Protein 9NO6 (pdb70)

Solvent-accessible surface area: 23014 Å² total; per-residue (Å²): 101,71,64,99,91,4,42,85,13,84,14,106,11,114,36,141,150,44,59,62,93,9,74,151,15,38,130,79,0,45,168,59,0,75,44,64,159,82,50,62,36,15,0,72,26,0,12,20,0,23,18,2,1,2,27,43,58,0,58,98,33,0,51,74,17,0,155,107,16,160,179,66,78,5,49,0,15,0,5,30,0,5,0,11,21,40,19,36,24,130,16,61,26,93,42,0,74,111,28,33,160,165,19,76,82,92,3,64,139,56,40,62,0,0,8,6,0,8,10,0,6,14,17,6,50,108,66,29,76,28,2,44,72,0,52,98,39,0,32,120,8,0,123,73,45,55,154,171,120,195,107,115,125,58,42,59,13,52,13,0,61,11,2,47,116,10,5,19,15,16,26,2,39,7,23,10,0,24,45,3,0,90,7,8,82,72,51,194,110,56,51,145,39,1,12,48,0,1,30,0,2,4,0,20,2,2,8,58,3,3,70,1,0,30,53,0,1,98,31,22,57,147,11,120,42,51,135,124,122,15,11,56,5,0,15,10,0,3,6,1,2,19,20,27,133,26,23,98,13,0,48,26,0,0,21,0,16,4,0,16,54,33,0,43,59,9,8,88,96,148,21,70,52,122,36,0,83,75,0,10,112,1,0,80,107,25,52,66,142,0,22,118,82,2,34,138,84,0,83,96,11,0,82,34,0,29,72,3,0,44,88,7,6,141,42,13,71,78,106,54,109,30,106,1,48,101,64,6,70,138,18,1,14,46,2,0,99,72,6,12,84,34,11,86,42,167,172,93,46,95,140,3,53,21,132,55,11,33,154,10,2,20,25,2,20,0,0,18,4,5,0,25,19,0,7,5,32,35,18,65,0,98,87,158,44,2,102,125,48,31,179,156,14,79,4,6,65,18,0,0,27,0,9,26,1,12,29,1,18,24,18,4,86,112,118,131,54,42,0,0,24,0,45,65,72,72,58,80,40,63,72,104,95,0,51,97,45,0,84,106,42,3,49,60,13,2,34,64,0,16,90,49,61,27,61,144,56,128,16,32,69,45,0,0,38,0,0,8,26,0,0,36,0,0,25,43,30,61,150,164,50,116,52,11,42,4,0,31,81,41,8,108,105

Secondary structure (DSSP, 8-state):
--HHHHHT---S--SHHHHHHHHHHHHHHHHHHHH---HHHHHHHHHHHHHTTGGGGSHHHHHHHHTT-----HHHHHHHHHHHHHTT----GGGGGGGB--B-GGGGT-HHHHHHHHHHHTT--TT-HHHHHHHHHHHHHHHHHHHH---SS-HHHHHHHHHHHS-GGGS-HHHHHHHHHHHHTT-SS--HHHHHHHHHHHHHHHHHHHHHHHHHHHHHHHTTTT----HHHHHHHHHH--SGGGHHHHHHHHHHHHHHHHHHHIIIII--HHHHHHHHHHHHHT-TTSTTTS-HHHHHHHHHHHHHHHHHHHHHHHHHS---HHHHHHHHHHHHHHHHHHHHHHHHT----HHHHHHHHHHHTSHHHHHHHHHHHHS-TTSHHHHHHT---HHHHHHHHHHHHHHHHHHHHHH---HHHHHHHHS---HHHHHHHHHHHHHHHHHHHTTS-SSSSSS-HHHHHHHHHHHHHHHHH---HHHIIIIISPP--

Structure (mmCIF, N/CA/C/O backbone):
data_9NO6
#
_entry.id   9NO6
#
_cell.length_a   47.030
_cell.length_b   118.413
_cell.length_c   204.948
_cell.angle_alpha   90.00
_cell.angle_beta   90.00
_cell.angle_gamma   90.00
#
_symmetry.space_group_name_H-M   'C 2 2 21'
#
loop_
_entity.id
_entity.type
_entity.pdbx_description
1 polymer 'Terpinolene synthase'
2 water water
#
loop_
_atom_site.group_PDB
_atom_site.id
_atom_site.type_symbol
_atom_site.label_atom_id
_atom_site.label_alt_id
_atom_site.label_comp_id
_atom_site.label_asym_id
_atom_site.label_entity_id
_atom_site.label_seq_id
_atom_site.pdbx_PDB_ins_code
_atom_site.Cartn_x
_atom_site.Cartn_y
_atom_site.Cartn_z
_atom_site.occupancy
_atom_site.B_iso_or_equiv
_atom_site.auth_seq_id
_atom_site.auth_comp_id
_atom_site.auth_asym_id
_atom_site.auth_atom_id
_atom_site.pdbx_PDB_model_num
ATOM 1 N N . TRP A 1 87 ? 7.919 78.808 63.926 1.00 41.50 10 TRP A N 1
ATOM 2 C CA . TRP A 1 87 ? 9.070 77.924 63.774 1.00 51.02 10 TRP A CA 1
ATOM 3 C C . TRP A 1 87 ? 9.020 77.151 62.461 1.00 51.93 10 TRP A C 1
ATOM 4 O O . TRP A 1 87 ? 9.483 76.013 62.384 1.00 31.59 10 TRP A O 1
ATOM 15 N N . SER A 1 88 ? 8.463 77.777 61.428 1.00 63.97 11 SER A N 1
ATOM 16 C CA . SER A 1 88 ? 8.369 77.135 60.128 1.00 48.32 11 SER A CA 1
ATOM 17 C C . SER A 1 88 ? 9.749 77.033 59.479 1.00 44.44 11 SER A C 1
ATOM 18 O O . SER A 1 88 ? 10.749 77.554 59.982 1.00 38.33 11 SER A O 1
ATOM 21 N N . PHE A 1 89 ? 9.791 76.341 58.338 1.00 49.22 12 PHE A N 1
ATOM 22 C CA . PHE A 1 89 ? 11.045 76.195 57.606 1.00 36.79 12 PHE A CA 1
ATOM 23 C C . PHE A 1 89 ? 11.549 77.541 57.099 1.00 47.47 12 PHE A C 1
ATOM 24 O O . PHE A 1 89 ? 12.741 77.853 57.218 1.00 44.69 12 PHE A O 1
ATOM 32 N N . ASP A 1 90 ? 10.653 78.355 56.535 1.00 45.40 13 ASP A N 1
ATOM 33 C CA . ASP A 1 90 ? 11.055 79.675 56.062 1.00 45.45 13 ASP A CA 1
ATOM 34 C C . ASP A 1 90 ? 11.434 80.594 57.217 1.00 51.08 13 ASP A C 1
ATOM 35 O O . ASP A 1 90 ? 12.259 81.497 57.039 1.00 50.11 13 ASP A O 1
ATOM 40 N N . PHE A 1 91 ? 10.844 80.386 58.396 1.00 51.05 14 PHE A N 1
ATOM 41 C CA . PHE A 1 91 ? 11.266 81.131 59.578 1.00 47.22 14 PHE A CA 1
ATOM 42 C C . PHE A 1 91 ? 12.732 80.862 59.888 1.00 51.53 14 PHE A C 1
ATOM 43 O O . PHE A 1 91 ? 13.522 81.793 60.084 1.00 47.87 14 PHE A O 1
ATOM 51 N N . ILE A 1 92 ? 13.112 79.584 59.937 1.00 49.29 15 ILE A N 1
ATOM 52 C CA . ILE A 1 92 ? 14.487 79.222 60.263 1.00 42.87 15 ILE A CA 1
ATOM 53 C C . ILE A 1 92 ? 15.437 79.686 59.168 1.00 41.93 15 ILE A C 1
ATOM 54 O O . ILE A 1 92 ? 16.515 80.222 59.451 1.00 39.21 15 ILE A O 1
ATOM 59 N N . GLN A 1 93 ? 15.058 79.493 57.902 1.00 39.16 16 GLN A N 1
ATOM 60 C CA . GLN A 1 93 ? 15.906 79.949 56.807 1.00 41.42 16 GLN A CA 1
ATOM 61 C C . GLN A 1 93 ? 16.046 81.465 56.782 1.00 51.11 16 GLN A C 1
ATOM 62 O O . GLN A 1 93 ? 17.031 81.977 56.239 1.00 50.34 16 GLN A O 1
ATOM 68 N N . SER A 1 94 ? 15.090 82.190 57.358 1.00 55.64 17 SER A N 1
ATOM 69 C CA . SER A 1 94 ? 15.166 83.642 57.437 1.00 51.55 17 SER A CA 1
ATOM 70 C C . SER A 1 94 ? 15.986 84.127 58.624 1.00 50.78 17 SER A C 1
ATOM 71 O O . SER A 1 94 ? 16.112 85.342 58.812 1.00 57.52 17 SER A O 1
ATOM 74 N N . LEU A 1 95 ? 16.533 83.218 59.429 1.00 49.08 18 LEU A N 1
ATOM 75 C CA . LEU A 1 95 ? 17.370 83.620 60.551 1.00 38.93 18 LEU A CA 1
ATOM 76 C C . LEU A 1 95 ? 18.646 84.275 60.043 1.00 43.88 18 LEU A C 1
ATOM 77 O O . LEU A 1 95 ? 19.367 83.703 59.220 1.00 46.96 18 LEU A O 1
ATOM 82 N N . SER A 1 96 ? 18.920 85.481 60.531 1.00 51.81 19 SER A N 1
ATOM 83 C CA . SER A 1 96 ? 20.113 86.209 60.136 1.00 41.69 19 SER A CA 1
ATOM 84 C C . SER A 1 96 ? 20.528 87.123 61.276 1.00 46.98 19 SER A C 1
ATOM 85 O O . SER A 1 96 ? 19.743 87.418 62.181 1.00 47.09 19 SER A O 1
ATOM 88 N N . THR A 1 97 ? 21.781 87.565 61.223 1.00 40.67 20 THR A N 1
ATOM 89 C CA . THR A 1 97 ? 22.315 88.474 62.226 1.00 40.34 20 THR A CA 1
ATOM 90 C C . THR A 1 97 ? 23.556 89.143 61.656 1.00 40.18 20 THR A C 1
ATOM 91 O O . THR A 1 97 ? 24.228 88.593 60.779 1.00 46.87 20 THR A O 1
ATOM 95 N N . GLN A 1 98 ? 23.844 90.343 62.159 1.00 39.05 21 GLN A N 1
ATOM 96 C CA . GLN A 1 98 ? 24.965 91.123 61.653 1.00 38.62 21 GLN A CA 1
ATOM 97 C C . GLN A 1 98 ? 26.313 90.607 62.133 1.00 42.75 21 GLN A C 1
ATOM 98 O O . GLN A 1 98 ? 27.326 90.848 61.467 1.00 44.96 21 GLN A O 1
ATOM 104 N N . TYR A 1 99 ? 26.350 89.898 63.260 1.00 39.63 22 TYR A N 1
ATOM 105 C CA . TYR A 1 99 ? 27.609 89.531 63.907 1.00 39.80 22 TYR A CA 1
ATOM 106 C C . TYR A 1 99 ? 28.271 88.387 63.137 1.00 46.42 22 TYR A C 1
ATOM 107 O O . TYR A 1 99 ? 28.397 87.250 63.598 1.00 44.13 22 TYR A O 1
ATOM 116 N N . LYS A 1 100 ? 28.703 88.732 61.927 1.00 44.52 23 LYS A N 1
ATOM 117 C CA . LYS A 1 100 ? 29.430 87.846 61.034 1.00 43.20 23 LYS A CA 1
ATOM 118 C C . LYS A 1 100 ? 30.256 88.717 60.099 1.00 40.39 23 LYS A C 1
ATOM 119 O O . LYS A 1 100 ? 29.858 89.837 59.766 1.00 52.09 23 LYS A O 1
ATOM 125 N N . GLY A 1 101 ? 31.411 88.211 59.695 1.00 36.07 24 GLY A N 1
ATOM 126 C CA . GLY A 1 101 ? 32.256 88.905 58.745 1.00 45.37 24 GLY A CA 1
ATOM 127 C C . GLY A 1 101 ? 33.640 89.171 59.300 1.00 42.03 24 GLY A C 1
ATOM 128 O O . GLY A 1 101 ? 33.998 88.746 60.403 1.00 38.84 24 GLY A O 1
ATOM 129 N N . GLU A 1 102 ? 34.428 89.904 58.511 1.00 49.12 25 GLU A N 1
ATOM 130 C CA . GLU A 1 102 ? 35.831 90.142 58.828 1.00 46.12 25 GLU A CA 1
ATOM 131 C C . GLU A 1 102 ? 36.049 91.342 59.738 1.00 41.12 25 GLU A C 1
ATOM 132 O O . GLU A 1 102 ? 36.985 91.328 60.544 1.00 42.99 25 GLU A O 1
ATOM 138 N N . LEU A 1 103 ? 35.226 92.387 59.624 1.00 29.14 26 LEU A N 1
ATOM 139 C CA . LEU A 1 103 ? 35.317 93.493 60.574 1.00 35.28 26 LEU A CA 1
ATOM 140 C C . LEU A 1 103 ? 35.023 93.007 61.988 1.00 43.58 26 LEU A C 1
ATOM 141 O O . LEU A 1 103 ? 35.773 93.295 62.932 1.00 48.87 26 LEU A O 1
ATOM 146 N N . TYR A 1 104 ? 33.936 92.249 62.147 1.00 39.01 27 TYR A N 1
ATOM 147 C CA . TYR A 1 104 ? 33.598 91.695 63.451 1.00 34.35 27 TYR A CA 1
ATOM 148 C C . TYR A 1 104 ? 34.634 90.686 63.923 1.00 32.59 27 TYR A C 1
ATOM 149 O O . TYR A 1 104 ? 34.911 90.610 65.121 1.00 39.51 27 TYR A O 1
ATOM 158 N N . THR A 1 105 ? 35.228 89.915 63.008 1.00 31.86 28 THR A N 1
ATOM 159 C CA . THR A 1 105 ? 36.260 88.964 63.413 1.00 36.18 28 THR A CA 1
ATOM 160 C C . THR A 1 105 ? 37.515 89.685 63.895 1.00 37.92 28 THR A C 1
ATOM 161 O O . THR A 1 105 ? 38.141 89.272 64.880 1.00 35.14 28 THR A O 1
ATOM 165 N N . SER A 1 106 ? 37.896 90.768 63.212 1.00 42.60 29 SER A N 1
ATOM 166 C CA . SER A 1 106 ? 39.035 91.564 63.656 1.00 40.96 29 SER A CA 1
ATOM 167 C C . SER A 1 106 ? 38.766 92.186 65.019 1.00 41.65 29 SER A C 1
ATOM 168 O O . SER A 1 106 ? 39.639 92.183 65.896 1.00 44.09 29 SER A O 1
ATOM 171 N N . ARG A 1 107 ? 37.559 92.725 65.215 1.00 36.82 30 ARG A N 1
ATOM 172 C CA . ARG A 1 107 ? 37.199 93.264 66.523 1.00 40.17 30 ARG A CA 1
ATOM 173 C C . ARG A 1 107 ? 37.211 92.175 67.590 1.00 38.58 30 ARG A C 1
ATOM 174 O O . ARG A 1 107 ? 37.621 92.416 68.732 1.00 47.56 30 ARG A O 1
ATOM 182 N N . LEU A 1 108 ? 36.765 90.969 67.233 1.00 36.76 31 LEU A N 1
ATOM 183 C CA . LEU A 1 108 ? 36.743 89.867 68.185 1.00 35.72 31 LEU A CA 1
ATOM 184 C C . LEU A 1 108 ? 38.152 89.467 68.593 1.00 37.04 31 LEU A C 1
ATOM 185 O O . LEU A 1 108 ? 38.404 89.194 69.768 1.00 34.39 31 LEU A O 1
ATOM 190 N N . ASN A 1 109 ? 39.083 89.435 67.639 1.00 36.95 32 ASN A N 1
ATOM 191 C CA . ASN A 1 109 ? 40.465 89.104 67.978 1.00 36.44 32 ASN A CA 1
ATOM 192 C C . ASN A 1 109 ? 41.113 90.214 68.802 1.00 31.58 32 ASN A C 1
ATOM 193 O O . ASN A 1 109 ? 41.880 89.936 69.735 1.00 34.98 32 ASN A O 1
ATOM 198 N N . LYS A 1 110 ? 40.815 91.475 68.472 1.00 31.90 33 LYS A N 1
ATOM 199 C CA . LYS A 1 110 ? 41.273 92.592 69.295 1.00 39.31 33 LYS A CA 1
ATOM 200 C C . LYS A 1 110 ? 40.821 92.426 70.740 1.00 45.76 33 LYS A C 1
ATOM 201 O O . LYS A 1 110 ? 41.636 92.473 71.672 1.00 50.35 33 LYS A O 1
ATOM 207 N N . LEU A 1 111 ? 39.514 92.240 70.942 1.00 37.02 34 LEU A N 1
ATOM 208 C CA . LEU A 1 111 ? 38.982 92.053 72.286 1.00 31.26 34 LEU A CA 1
ATOM 209 C C . LEU A 1 111 ? 39.541 90.800 72.943 1.00 36.79 34 LEU A C 1
ATOM 210 O O . LEU A 1 111 ? 39.762 90.786 74.157 1.00 24.30 34 LEU A O 1
ATOM 215 N N . GLU A 1 112 ? 39.783 89.746 72.163 1.00 46.10 35 GLU A N 1
ATOM 216 C CA . GLU A 1 112 ? 40.326 88.513 72.719 1.00 41.13 35 GLU A CA 1
ATOM 217 C C . GLU A 1 112 ? 41.708 88.748 73.306 1.00 31.96 35 GLU A C 1
ATOM 218 O O . GLU A 1 112 ? 41.993 88.331 74.432 1.00 32.98 35 GLU A O 1
ATOM 224 N N . LYS A 1 113 ? 42.574 89.440 72.565 1.00 46.04 36 LYS A N 1
ATOM 225 C CA . LYS A 1 113 ? 43.913 89.712 73.083 1.00 42.13 36 LYS A CA 1
ATOM 226 C C . LYS A 1 113 ? 43.872 90.707 74.240 1.00 38.78 36 LYS A C 1
ATOM 227 O O . LYS A 1 113 ? 44.633 90.572 75.209 1.00 41.14 36 LYS A O 1
ATOM 233 N N . ASP A 1 114 ? 42.977 91.699 74.171 1.00 35.42 37 ASP A N 1
ATOM 234 C CA . ASP A 1 114 ? 42.836 92.642 75.278 1.00 34.12 37 ASP A CA 1
ATOM 235 C C . ASP A 1 114 ? 42.431 91.927 76.562 1.00 37.23 37 ASP A C 1
ATOM 236 O O . ASP A 1 114 ? 43.039 92.129 77.619 1.00 30.34 37 ASP A O 1
ATOM 241 N N . VAL A 1 115 ? 41.408 91.071 76.485 1.00 43.38 38 VAL A N 1
ATOM 242 C CA . VAL A 1 115 ? 40.952 90.337 77.660 1.00 28.34 38 VAL A CA 1
ATOM 243 C C . VAL A 1 115 ? 41.991 89.314 78.100 1.00 32.28 38 VAL A C 1
ATOM 244 O O . VAL A 1 115 ? 42.136 89.046 79.298 1.00 37.83 38 VAL A O 1
ATOM 248 N N . LYS A 1 116 ? 42.743 88.741 77.157 1.00 34.76 39 LYS A N 1
ATOM 249 C CA . LYS A 1 116 ? 43.807 87.812 77.517 1.00 31.64 39 LYS A CA 1
ATOM 250 C C . LYS A 1 116 ? 44.863 88.500 78.368 1.00 34.37 39 LYS A C 1
ATOM 251 O O . LYS A 1 116 ? 45.300 87.964 79.393 1.00 41.89 39 LYS A O 1
ATOM 257 N N . ARG A 1 117 ? 45.286 89.697 77.957 1.00 41.02 40 ARG A N 1
ATOM 258 C CA . ARG A 1 117 ? 46.287 90.408 78.743 1.00 45.45 40 ARG A CA 1
ATOM 259 C C . ARG A 1 117 ? 45.698 90.965 80.034 1.00 37.31 40 ARG A C 1
ATOM 260 O O . ARG A 1 117 ? 46.414 91.084 81.034 1.00 37.95 40 ARG A O 1
ATOM 268 N N . ILE A 1 118 ? 44.401 91.284 80.045 1.00 34.35 41 ILE A N 1
ATOM 269 C CA . ILE A 1 118 ? 43.742 91.646 81.298 1.00 31.87 41 ILE A CA 1
ATOM 270 C C . ILE A 1 118 ? 43.796 90.482 82.280 1.00 33.43 41 ILE A C 1
ATOM 271 O O . ILE A 1 118 ? 44.068 90.665 83.473 1.00 44.34 41 ILE A O 1
ATOM 276 N N . LEU A 1 119 ? 43.548 89.266 81.791 1.00 24.23 42 LEU A N 1
ATOM 277 C CA . LEU A 1 119 ? 43.559 88.090 82.656 1.00 28.94 42 LEU A CA 1
ATOM 278 C C . LEU A 1 119 ? 44.964 87.784 83.155 1.00 40.10 42 LEU A C 1
ATOM 279 O O . LEU A 1 119 ? 45.187 87.635 84.363 1.00 49.21 42 LEU A O 1
ATOM 284 N N . VAL A 1 120 ? 45.928 87.684 82.237 1.00 35.79 43 VAL A N 1
ATOM 285 C CA . VAL A 1 120 ? 47.292 87.355 82.631 1.00 35.74 43 VAL A CA 1
ATOM 286 C C . VAL A 1 120 ? 47.926 88.465 83.468 1.00 40.36 43 VAL A C 1
ATOM 287 O O . VAL A 1 120 ? 48.858 88.197 84.236 1.00 50.05 43 VAL A O 1
ATOM 291 N N . GLY A 1 121 ? 47.422 89.700 83.377 1.00 44.47 44 GLY A N 1
ATOM 292 C CA . GLY A 1 121 ? 48.098 90.817 84.017 1.00 47.44 44 GLY A CA 1
ATOM 293 C C . GLY A 1 121 ? 47.745 91.031 85.471 1.00 46.54 44 GLY A C 1
ATOM 294 O O . GLY A 1 121 ? 48.540 91.607 86.221 1.00 53.24 44 GLY A O 1
ATOM 295 N N . GLU A 1 122 ? 46.569 90.576 85.895 1.00 42.29 45 GLU A N 1
ATOM 296 C CA . GLU A 1 122 ? 46.132 90.762 87.275 1.00 53.38 45 GLU A CA 1
ATOM 297 C C . GLU A 1 122 ? 47.037 90.008 88.242 1.00 57.53 45 GLU A C 1
ATOM 298 O O . GLU A 1 122 ? 47.094 88.777 88.241 1.00 55.96 45 GLU A O 1
ATOM 304 N N . GLU A 1 123 ? 47.738 90.764 89.075 1.00 55.09 46 GLU A N 1
ATOM 305 C CA . GLU A 1 123 ? 48.682 90.213 90.047 1.00 49.80 46 GLU A CA 1
ATOM 306 C C . GLU A 1 123 ? 47.971 89.628 91.261 1.00 55.35 46 GLU A C 1
ATOM 307 O O . GLU A 1 123 ? 48.508 88.726 91.914 1.00 61.86 46 GLU A O 1
ATOM 313 N N . ASN A 1 124 ? 46.802 90.160 91.616 1.00 48.79 47 ASN A N 1
ATOM 314 C CA . ASN A 1 124 ? 46.130 89.701 92.816 1.00 48.17 47 ASN A CA 1
ATOM 315 C C . ASN A 1 124 ? 45.594 88.299 92.588 1.00 50.16 47 ASN A C 1
ATOM 316 O O . ASN A 1 124 ? 44.744 88.085 91.718 1.00 48.30 47 ASN A O 1
ATOM 321 N N . CYS A 1 125 ? 46.091 87.349 93.380 1.00 48.73 48 CYS A N 1
ATOM 322 C CA . CYS A 1 125 ? 45.718 85.948 93.217 1.00 55.59 48 CYS A CA 1
ATOM 323 C C . CYS A 1 125 ? 44.211 85.749 93.356 1.00 51.13 48 CYS A C 1
ATOM 324 O O . CYS A 1 125 ? 43.573 85.110 92.509 1.00 48.73 48 CYS A O 1
ATOM 327 N N . LEU A 1 126 ? 43.622 86.302 94.418 1.00 40.68 49 LEU A N 1
ATOM 328 C CA . LEU A 1 126 ? 42.188 86.142 94.640 1.00 47.60 49 LEU A CA 1
ATOM 329 C C . LEU A 1 126 ? 41.376 86.878 93.581 1.00 51.57 49 LEU A C 1
ATOM 330 O O . LEU A 1 126 ? 40.391 86.339 93.056 1.00 47.99 49 LEU A O 1
ATOM 335 N N . ALA A 1 127 ? 41.766 88.114 93.258 1.00 46.84 50 ALA A N 1
ATOM 336 C CA . ALA A 1 127 ? 41.096 88.830 92.181 1.00 38.36 50 ALA A CA 1
ATOM 337 C C . ALA A 1 127 ? 41.291 88.126 90.847 1.00 35.72 50 ALA A C 1
ATOM 338 O O . ALA A 1 127 ? 40.407 88.173 89.988 1.00 42.18 50 ALA A O 1
ATOM 340 N N . GLN A 1 128 ? 42.422 87.439 90.665 1.00 41.59 51 GLN A N 1
ATOM 341 C CA . GLN A 1 128 ? 42.633 86.682 89.435 1.00 46.27 51 GLN A CA 1
ATOM 342 C C . GLN A 1 128 ? 41.711 85.470 89.367 1.00 44.89 51 GLN A C 1
ATOM 343 O O . GLN A 1 128 ? 41.187 85.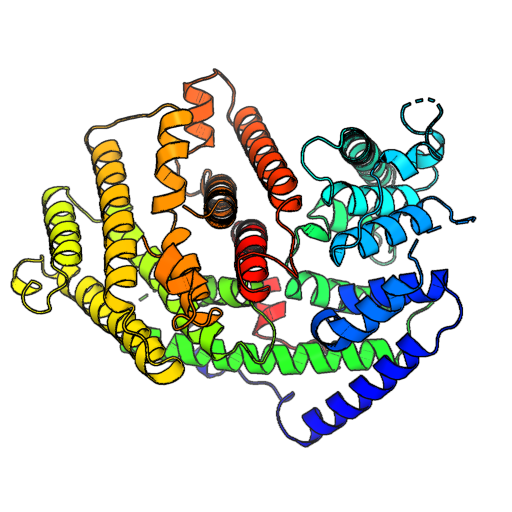142 88.297 1.00 33.48 51 GLN A O 1
ATOM 349 N N . LEU A 1 129 ? 41.501 84.789 90.497 1.00 44.41 52 LEU A N 1
ATOM 350 C CA . LEU A 1 129 ? 40.545 83.685 90.520 1.00 39.24 52 LEU A CA 1
ATOM 351 C C . LEU A 1 129 ? 39.130 84.178 90.245 1.00 41.09 52 LEU A C 1
ATOM 352 O O . LEU A 1 129 ? 38.366 83.535 89.512 1.00 44.62 52 LEU A O 1
ATOM 357 N N . GLU A 1 130 ? 38.761 85.321 90.830 1.00 44.34 53 GLU A N 1
ATOM 358 C CA . GLU A 1 130 ? 37.446 85.893 90.560 1.00 41.86 53 GLU A CA 1
ATOM 359 C C . GLU A 1 130 ? 37.310 86.293 89.095 1.00 34.78 53 GLU A C 1
ATOM 360 O O . GLU A 1 130 ? 36.240 86.140 88.496 1.00 36.11 53 GLU A O 1
ATOM 366 N N . LEU A 1 131 ? 38.391 86.802 88.503 1.00 27.43 54 LEU A N 1
ATOM 367 C CA . LEU A 1 131 ? 38.386 87.128 87.082 1.00 33.13 54 LEU A CA 1
ATOM 368 C C . LEU A 1 131 ? 38.204 85.876 86.233 1.00 32.53 54 LEU A C 1
ATOM 369 O O . LEU A 1 131 ? 37.458 85.889 85.247 1.00 32.25 54 LEU A O 1
ATOM 374 N N . ILE A 1 132 ? 38.880 84.785 86.602 1.00 22.88 55 ILE A N 1
ATOM 375 C CA . ILE A 1 132 ? 38.707 83.516 85.898 1.00 27.17 55 ILE A CA 1
ATOM 376 C C . ILE A 1 132 ? 37.252 83.071 85.961 1.00 36.59 55 ILE A C 1
ATOM 377 O O . ILE A 1 132 ? 36.661 82.663 84.951 1.00 44.53 55 ILE A O 1
ATOM 382 N N . ASP A 1 133 ? 36.653 83.141 87.153 1.00 33.84 56 ASP A N 1
ATOM 383 C CA . ASP A 1 133 ? 35.264 82.718 87.305 1.00 33.72 56 ASP A CA 1
ATOM 384 C C . ASP A 1 133 ? 34.325 83.590 86.481 1.00 32.65 56 ASP A C 1
ATOM 385 O O . ASP A 1 133 ? 33.407 83.080 85.827 1.00 30.31 56 ASP A O 1
ATOM 390 N N . THR A 1 134 ? 34.541 84.908 86.497 1.00 26.64 57 THR A N 1
ATOM 391 C CA . THR A 1 134 ? 33.710 85.811 85.706 1.00 28.50 57 THR A CA 1
ATOM 392 C C . THR A 1 134 ? 33.821 85.496 84.218 1.00 34.48 57 THR A C 1
ATOM 393 O O . THR A 1 134 ? 32.808 85.396 83.512 1.00 29.01 57 THR A O 1
ATOM 397 N N . ILE A 1 135 ? 35.051 85.322 83.727 1.00 37.81 58 ILE A N 1
ATOM 398 C CA . ILE A 1 135 ? 35.259 85.022 82.312 1.00 37.14 58 ILE A CA 1
ATOM 399 C C . ILE A 1 135 ? 34.561 83.722 81.935 1.00 30.71 58 ILE A C 1
ATOM 400 O O . ILE A 1 135 ? 33.861 83.646 80.918 1.00 27.83 58 ILE A O 1
ATOM 405 N N . GLN A 1 136 ? 34.729 82.680 82.754 1.00 30.40 59 GLN A N 1
ATOM 406 C CA . GLN A 1 136 ? 34.143 81.391 82.402 1.00 34.58 59 GLN A CA 1
ATOM 407 C C . GLN A 1 136 ? 32.621 81.416 82.499 1.00 40.94 59 GLN A C 1
ATOM 408 O O . GLN A 1 136 ? 31.945 80.712 81.740 1.00 42.58 59 GLN A O 1
ATOM 414 N N . ARG A 1 137 ? 32.061 82.221 83.407 1.00 34.64 60 ARG A N 1
ATOM 415 C CA . ARG A 1 137 ? 30.612 82.358 83.472 1.00 32.29 60 ARG A CA 1
ATOM 416 C C . ARG A 1 137 ? 30.067 83.219 82.342 1.00 28.88 60 ARG A C 1
ATOM 417 O O . ARG A 1 137 ? 28.875 83.128 82.031 1.00 31.58 60 ARG A O 1
ATOM 425 N N . LEU A 1 138 ? 30.910 84.048 81.724 1.00 25.54 61 LEU A N 1
ATOM 426 C CA . LEU A 1 138 ? 30.517 84.708 80.485 1.00 23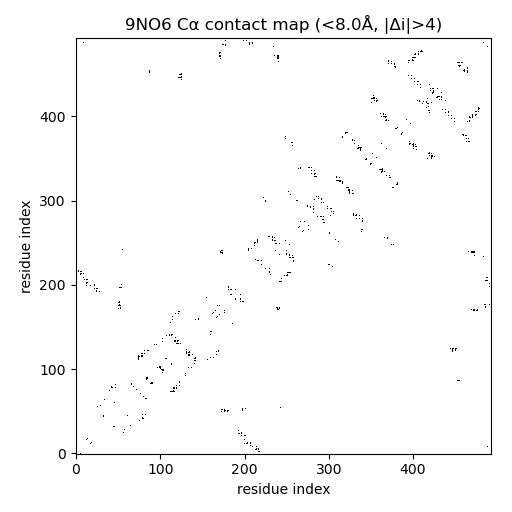.18 61 LEU A CA 1
ATOM 427 C C . LEU A 1 138 ? 30.505 83.756 79.296 1.00 25.82 61 LEU A C 1
ATOM 428 O O . LEU A 1 138 ? 30.077 84.159 78.210 1.00 26.81 61 LEU A O 1
ATOM 433 N N . GLY A 1 139 ? 30.965 82.520 79.472 1.00 31.33 62 GLY A N 1
ATOM 434 C CA . GLY A 1 139 ? 31.010 81.552 78.397 1.00 34.61 62 GLY A CA 1
ATOM 435 C C . GLY A 1 139 ? 32.282 81.553 77.582 1.00 31.17 62 GLY A C 1
ATOM 436 O O . GLY A 1 139 ? 32.363 80.817 76.591 1.00 36.21 62 GLY A O 1
ATOM 437 N N . LEU A 1 140 ? 33.281 82.342 77.971 1.00 30.84 63 LEU A N 1
ATOM 438 C CA . LEU A 1 140 ? 34.505 82.518 77.201 1.00 29.79 63 LEU A CA 1
ATOM 439 C C . LEU A 1 140 ? 35.613 81.551 77.601 1.00 37.94 63 LEU A C 1
ATOM 440 O O . LEU A 1 140 ? 36.740 81.687 77.112 1.00 41.62 63 LEU A O 1
ATOM 445 N N . SER A 1 141 ? 35.320 80.578 78.468 1.00 36.64 64 SER A N 1
ATOM 446 C CA . SER A 1 141 ? 36.344 79.640 78.915 1.00 31.93 64 SER A CA 1
ATOM 447 C C . SER A 1 141 ? 36.959 78.853 77.764 1.00 36.03 64 SER A C 1
ATOM 448 O O . SER A 1 141 ? 38.086 78.363 77.897 1.00 35.53 64 SER A O 1
ATOM 451 N N . TYR A 1 142 ? 36.256 78.729 76.637 1.00 35.02 65 TYR A N 1
ATOM 452 C CA . TYR A 1 142 ? 36.804 78.007 75.497 1.00 34.34 65 TYR A CA 1
ATOM 453 C C . TYR A 1 142 ? 37.874 78.798 74.754 1.00 37.17 65 TYR A C 1
ATOM 454 O O . TYR A 1 142 ? 38.512 78.243 73.854 1.00 27.73 65 TYR A O 1
ATOM 463 N N . ARG A 1 143 ? 38.088 80.068 75.101 1.00 40.43 66 ARG A N 1
ATOM 464 C CA . ARG A 1 143 ? 39.108 80.886 74.459 1.00 36.34 66 ARG A CA 1
ATOM 465 C C . ARG A 1 143 ? 40.298 81.179 75.360 1.00 35.61 66 ARG A C 1
ATOM 466 O O . ARG A 1 143 ? 41.204 81.911 74.946 1.00 44.70 66 ARG A O 1
ATOM 474 N N . PHE A 1 144 ? 40.323 80.636 76.580 1.00 30.76 67 PHE A N 1
ATOM 475 C CA . PHE A 1 144 ? 41.434 80.883 77.491 1.00 31.13 67 PHE A CA 1
ATOM 476 C C . PHE A 1 144 ? 41.839 79.618 78.240 1.00 38.36 67 PHE A C 1
ATOM 477 O O . PHE A 1 144 ? 42.433 79.711 79.321 1.00 38.78 67 PHE A O 1
ATOM 485 N N . GLU A 1 145 ? 41.537 78.448 77.675 1.00 37.16 68 GLU A N 1
ATOM 486 C CA . GLU A 1 145 ? 41.819 77.164 78.310 1.00 43.89 68 GLU A CA 1
ATOM 487 C C . GLU A 1 145 ? 43.256 77.086 78.822 1.00 50.58 68 GLU A C 1
ATOM 488 O O . GLU A 1 145 ? 43.495 76.831 80.008 1.00 49.77 68 GLU A O 1
ATOM 494 N N . ASN A 1 146 ? 44.227 77.334 77.942 1.00 48.40 69 ASN A N 1
ATOM 495 C CA . ASN A 1 146 ? 45.626 77.192 78.326 1.00 41.44 69 ASN A CA 1
ATOM 496 C C . ASN A 1 146 ? 46.043 78.287 79.298 1.00 37.84 69 ASN A C 1
ATOM 497 O O . ASN A 1 146 ? 46.798 78.028 80.242 1.00 42.80 69 ASN A O 1
ATOM 502 N N . GLU A 1 147 ? 45.553 79.511 79.093 1.00 40.07 70 GLU A N 1
ATOM 503 C CA . GLU A 1 147 ? 45.856 80.597 80.020 1.00 46.25 70 GLU A CA 1
ATOM 504 C C . GLU A 1 147 ? 45.324 80.288 81.415 1.00 40.89 70 GLU A C 1
ATOM 505 O O . GLU A 1 147 ? 46.027 80.468 82.417 1.00 41.12 70 GLU A O 1
ATOM 511 N N . ILE A 1 148 ? 44.078 79.814 81.496 1.00 39.29 71 ILE A N 1
ATOM 512 C CA . ILE A 1 148 ? 43.482 79.505 82.792 1.00 37.90 71 ILE A CA 1
ATOM 513 C C . ILE A 1 148 ? 44.215 78.349 83.459 1.00 36.47 71 ILE A C 1
ATOM 514 O O . ILE A 1 148 ? 44.456 78.369 84.672 1.00 28.19 71 ILE A O 1
ATOM 519 N N . ILE A 1 149 ? 44.584 77.325 82.685 1.00 39.02 72 ILE A N 1
ATOM 520 C CA . ILE A 1 149 ? 45.286 76.184 83.264 1.00 30.54 72 ILE A CA 1
ATOM 521 C C . ILE A 1 149 ? 46.670 76.597 83.754 1.00 36.00 72 ILE A C 1
ATOM 522 O O . ILE A 1 149 ? 47.141 76.124 84.796 1.00 38.38 72 ILE A O 1
ATOM 527 N N . SER A 1 150 ? 47.336 77.499 83.028 1.00 40.74 73 SER A N 1
ATOM 528 C CA . SER A 1 150 ? 48.647 77.970 83.460 1.00 42.37 73 SER A CA 1
ATOM 529 C C . SER A 1 150 ? 48.540 78.833 84.711 1.00 45.48 73 SER A C 1
ATOM 530 O O . SER A 1 150 ? 49.406 78.768 85.592 1.00 51.58 73 SER A O 1
ATOM 533 N N . ILE A 1 151 ? 47.487 79.649 84.807 1.00 44.72 74 ILE A N 1
ATOM 534 C CA . ILE A 1 151 ? 47.273 80.435 86.020 1.00 33.86 74 ILE A CA 1
ATOM 535 C C . ILE A 1 151 ? 46.982 79.520 87.203 1.00 39.45 74 ILE A C 1
ATOM 536 O O . ILE A 1 151 ? 47.501 79.723 88.305 1.00 48.51 74 ILE A O 1
ATOM 541 N N . LEU A 1 152 ? 46.150 78.497 86.996 1.00 45.79 75 LEU A N 1
ATOM 542 C CA . LEU A 1 152 ? 45.833 77.564 88.071 1.00 43.85 75 LEU A CA 1
ATOM 543 C C . LEU A 1 152 ? 47.002 76.657 88.424 1.00 47.01 75 LEU A C 1
ATOM 544 O O . LEU A 1 152 ? 46.980 76.040 89.495 1.00 61.99 75 LEU A O 1
ATOM 549 N N . LYS A 1 153 ? 48.016 76.559 87.568 1.00 41.29 76 LYS A N 1
ATOM 550 C CA . LYS A 1 153 ? 49.278 75.964 87.984 1.00 53.56 76 LYS A CA 1
ATOM 551 C C . LYS A 1 153 ? 50.136 76.946 88.784 1.00 57.49 76 LYS A C 1
ATOM 552 O O . LYS A 1 153 ? 51.315 76.684 89.021 1.00 59.57 76 LYS A O 1
ATOM 558 N N . GLU A 1 154 ? 49.555 78.071 89.194 1.00 68.56 77 GLU A N 1
ATOM 559 C CA . GLU A 1 154 ? 50.148 78.968 90.171 1.00 70.08 77 GLU A CA 1
ATOM 560 C C . GLU A 1 154 ? 49.452 78.907 91.519 1.00 63.33 77 GLU A C 1
ATOM 561 O O . GLU A 1 154 ? 49.994 79.421 92.502 1.00 66.81 77 GLU A O 1
ATOM 567 N N . LYS A 1 155 ? 48.270 78.302 91.585 1.00 71.20 78 LYS A N 1
ATOM 568 C CA . LYS A 1 155 ? 47.535 78.140 92.836 1.00 76.38 78 LYS A CA 1
ATOM 569 C C . LYS A 1 155 ? 47.528 76.668 93.228 1.00 66.38 78 LYS A C 1
ATOM 570 O O . LYS A 1 155 ? 46.480 76.101 93.556 1.00 61.55 78 LYS A O 1
ATOM 576 N N . PHE A 1 156 ? 48.703 76.047 93.189 1.00 72.62 79 PHE A N 1
ATOM 577 C CA . PHE A 1 156 ? 48.854 74.649 93.567 1.00 79.30 79 PHE A CA 1
ATOM 578 C C . PHE A 1 156 ? 49.824 74.533 94.739 1.00 84.87 79 PHE A C 1
ATOM 579 O O . PHE A 1 156 ? 49.518 73.894 95.746 1.00 86.90 79 PHE A O 1
ATOM 587 N N . ASN A 1 164 ? 44.679 81.747 104.622 1.00 111.05 87 ASN A N 1
ATOM 588 C CA . ASN A 1 164 ? 44.380 83.120 104.232 1.00 98.48 87 ASN A CA 1
ATOM 589 C C . ASN A 1 164 ? 42.948 83.267 103.724 1.00 94.82 87 ASN A C 1
ATOM 590 O O . ASN A 1 164 ? 42.175 84.068 104.250 1.00 91.21 87 ASN A O 1
ATOM 595 N N . TYR A 1 165 ? 42.600 82.476 102.709 1.00 99.50 88 TYR A N 1
ATOM 596 C CA . TYR A 1 165 ? 41.325 82.635 102.023 1.00 79.40 88 TYR A CA 1
ATOM 597 C C . TYR A 1 165 ? 40.150 82.395 102.967 1.00 65.48 88 TYR A C 1
ATOM 598 O O . TYR A 1 165 ? 40.239 81.625 103.928 1.00 58.29 88 TYR A O 1
ATOM 607 N N . ASP A 1 166 ? 39.038 83.068 102.680 1.00 60.46 89 ASP A N 1
ATOM 608 C CA . ASP A 1 166 ? 37.800 82.866 103.413 1.00 62.77 89 ASP A CA 1
ATOM 609 C C . ASP A 1 166 ? 36.985 81.778 102.714 1.00 58.41 89 ASP A C 1
ATOM 610 O O . ASP A 1 166 ? 37.482 81.080 101.825 1.00 58.28 89 ASP A O 1
ATOM 615 N N . LEU A 1 167 ? 35.716 81.623 103.102 1.00 42.22 90 LEU A N 1
ATOM 616 C CA . LEU A 1 167 ? 34.921 80.511 102.587 1.00 52.00 90 LEU A CA 1
ATOM 617 C C . LEU A 1 167 ? 34.650 80.661 101.095 1.00 51.40 90 LEU A C 1
ATOM 618 O O . LEU A 1 167 ? 34.817 79.705 100.331 1.00 48.50 90 LEU A O 1
ATOM 623 N N . TYR A 1 168 ? 34.216 81.848 100.662 1.00 47.19 91 TYR A N 1
ATOM 624 C CA . TYR A 1 168 ? 33.972 82.060 99.239 1.00 36.82 91 TYR A CA 1
ATOM 625 C C . TYR A 1 168 ? 35.242 81.847 98.427 1.00 38.62 91 TYR A C 1
ATOM 626 O O . TYR A 1 168 ? 35.208 81.223 97.361 1.00 43.42 91 TYR A O 1
ATOM 635 N N . ALA A 1 169 ? 36.378 82.332 98.931 1.00 42.42 92 ALA A N 1
ATOM 636 C CA . ALA A 1 169 ? 37.631 82.197 98.196 1.00 38.95 92 ALA A CA 1
ATOM 637 C C . ALA A 1 169 ? 38.123 80.754 98.193 1.00 40.57 92 ALA A C 1
ATOM 638 O O . ALA A 1 169 ? 38.560 80.246 97.153 1.00 45.92 92 ALA A O 1
ATOM 640 N N . THR A 1 170 ? 38.071 80.082 99.347 1.00 37.65 93 THR A N 1
ATOM 641 C CA . THR A 1 170 ? 38.465 78.677 99.392 1.00 37.94 93 THR A CA 1
ATOM 642 C C . THR A 1 170 ? 37.587 77.838 98.473 1.00 35.91 93 THR A C 1
ATOM 643 O O . THR A 1 170 ? 38.084 76.960 97.760 1.00 41.32 93 THR A O 1
ATOM 647 N N . ALA A 1 171 ? 36.282 78.117 98.454 1.00 32.85 94 ALA A N 1
ATOM 648 C CA . ALA A 1 171 ? 35.370 77.360 97.605 1.00 33.88 94 ALA A CA 1
ATOM 649 C C . ALA A 1 171 ? 35.616 77.647 96.129 1.00 40.91 94 ALA A C 1
ATOM 650 O O . ALA A 1 171 ? 35.578 76.729 95.303 1.00 41.20 94 ALA A O 1
ATOM 652 N N . LEU A 1 172 ? 35.875 78.909 95.776 1.00 33.50 95 LEU A N 1
ATOM 653 C CA . LEU A 1 172 ? 36.136 79.242 94.380 1.00 33.15 95 LEU A CA 1
ATOM 654 C C . LEU A 1 172 ? 37.424 78.589 93.898 1.00 37.77 95 LEU A C 1
ATOM 655 O O . LEU A 1 172 ? 37.472 78.033 92.793 1.00 38.01 95 LEU A O 1
ATOM 660 N N . GLN A 1 173 ? 38.477 78.638 94.719 1.00 35.51 96 GLN A N 1
ATOM 661 C CA . GLN A 1 173 ? 39.732 77.986 94.360 1.00 37.66 96 GLN A CA 1
ATOM 662 C C . GLN A 1 173 ? 39.554 76.479 94.237 1.00 38.23 96 GLN A C 1
ATOM 663 O O . GLN A 1 173 ? 40.051 75.865 93.287 1.00 43.82 96 GLN A O 1
ATOM 669 N N . PHE A 1 174 ? 38.847 75.868 95.191 1.00 36.88 97 PHE A N 1
ATOM 670 C CA . PHE A 1 174 ? 38.581 74.436 95.127 1.00 40.69 97 PHE A CA 1
ATOM 671 C C . PHE A 1 174 ? 37.839 74.074 93.848 1.00 36.53 97 PHE A C 1
ATOM 672 O O . PHE A 1 174 ? 38.201 73.115 93.157 1.00 39.26 97 PHE A O 1
ATOM 680 N N . ARG A 1 175 ? 36.794 74.835 93.519 1.00 36.11 98 ARG A N 1
ATOM 681 C CA . ARG A 1 175 ? 35.975 74.521 92.355 1.00 25.95 98 ARG A CA 1
ATOM 682 C C . ARG A 1 175 ? 36.758 74.695 91.061 1.00 36.10 98 ARG A C 1
ATOM 683 O O . ARG A 1 175 ? 36.664 73.857 90.157 1.00 42.04 98 ARG A O 1
ATOM 691 N N . LEU A 1 176 ? 37.542 75.770 90.957 1.00 33.53 99 LEU A N 1
ATOM 692 C CA . LEU A 1 176 ? 38.304 76.004 89.736 1.00 32.07 99 LEU A CA 1
ATOM 693 C C . LEU A 1 176 ? 39.455 75.016 89.591 1.00 33.95 99 LEU A C 1
ATOM 694 O O . LEU A 1 176 ? 39.822 74.661 88.465 1.00 39.05 99 LEU A O 1
ATOM 699 N N . LEU A 1 177 ? 40.031 74.550 90.702 1.00 33.09 100 LEU A N 1
ATOM 700 C CA . LEU A 1 177 ? 41.059 73.518 90.608 1.00 34.16 100 LEU A CA 1
ATOM 701 C C . LEU A 1 177 ? 40.451 72.171 90.235 1.00 27.20 100 LEU A C 1
ATOM 702 O O . LEU A 1 177 ? 41.004 71.444 89.402 1.00 30.99 100 LEU A O 1
ATOM 707 N N . ARG A 1 178 ? 39.307 71.825 90.834 1.00 30.60 101 ARG A N 1
ATOM 708 C CA . ARG A 1 178 ? 38.625 70.583 90.488 1.00 32.81 101 ARG A CA 1
ATOM 709 C C . ARG A 1 178 ? 38.155 70.584 89.041 1.00 30.05 101 ARG A C 1
ATOM 710 O O . ARG A 1 178 ? 38.128 69.531 88.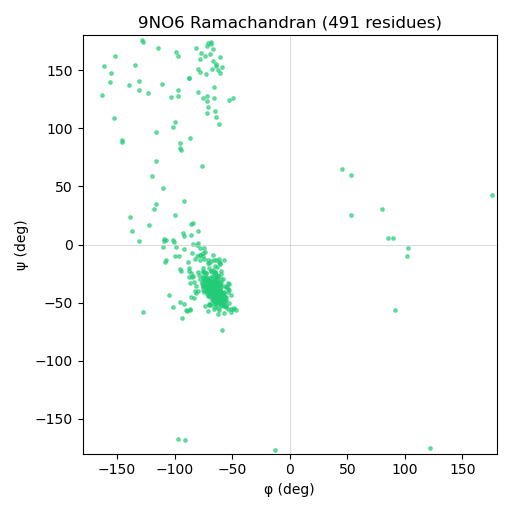394 1.00 36.59 101 ARG A O 1
ATOM 718 N N . GLN A 1 179 ? 37.787 71.754 88.519 1.00 37.66 102 GLN A N 1
ATOM 719 C CA . GLN A 1 179 ? 37.220 71.829 87.178 1.00 39.21 102 GLN A CA 1
ATOM 720 C C . GLN A 1 179 ? 38.246 71.457 86.115 1.00 27.04 102 GLN A C 1
ATOM 721 O O . GLN A 1 179 ? 37.920 70.755 85.151 1.00 33.73 102 GLN A O 1
ATOM 727 N N . TYR A 1 180 ? 39.491 71.907 86.275 1.00 31.41 103 TYR A N 1
ATOM 728 C CA . TYR A 1 180 ? 40.527 71.720 85.267 1.00 33.56 103 TYR A CA 1
ATOM 729 C C . TYR A 1 180 ? 41.461 70.558 85.592 1.00 32.97 103 TYR A C 1
ATOM 730 O O . TYR A 1 180 ? 42.613 70.543 85.147 1.00 28.79 103 TYR A O 1
ATOM 739 N N . GLY A 1 181 ? 40.985 69.580 86.360 1.00 34.88 104 GLY A N 1
ATOM 740 C CA . GLY A 1 181 ? 41.728 68.354 86.569 1.00 37.04 104 GLY A CA 1
ATOM 741 C C . GLY A 1 181 ? 42.756 68.381 87.675 1.00 36.88 104 GLY A C 1
ATOM 742 O O . GLY A 1 181 ? 43.491 67.399 87.834 1.00 34.14 104 GLY A O 1
ATOM 743 N N . PHE A 1 182 ? 42.840 69.462 88.443 1.00 35.22 105 PHE A N 1
ATOM 744 C CA . PHE A 1 182 ? 43.800 69.527 89.534 1.00 28.88 105 PHE A CA 1
ATOM 745 C C . PHE A 1 182 ? 43.279 68.776 90.753 1.00 36.76 105 PHE A C 1
ATOM 746 O O . PHE A 1 182 ? 42.070 68.671 90.977 1.00 37.45 105 PHE A O 1
ATOM 754 N N . GLU A 1 183 ? 44.211 68.249 91.543 1.00 45.54 106 GLU A N 1
ATOM 755 C CA . GLU A 1 183 ? 43.886 67.416 92.695 1.00 44.47 106 GLU A CA 1
ATOM 756 C C . GLU A 1 183 ? 43.974 68.261 93.961 1.00 41.97 106 GLU A C 1
ATOM 757 O O . GLU A 1 183 ? 45.072 68.596 94.419 1.00 53.28 106 GLU A O 1
ATOM 763 N N . VAL A 1 184 ? 42.818 68.608 94.517 1.00 42.70 107 VAL A N 1
ATOM 764 C CA . VAL A 1 184 ? 42.717 69.286 95.801 1.00 43.85 107 VAL A CA 1
ATOM 765 C C . VAL A 1 184 ? 41.837 68.424 96.699 1.00 42.81 107 VAL A C 1
ATOM 766 O O . VAL A 1 184 ? 40.764 68.000 96.270 1.00 43.34 107 VAL A O 1
ATOM 770 N N . PRO A 1 185 ? 42.259 68.114 97.923 1.00 44.71 108 PRO A N 1
ATOM 771 C CA . PRO A 1 185 ? 41.481 67.185 98.750 1.00 50.16 108 PRO A CA 1
ATOM 772 C C . PRO A 1 185 ? 40.137 67.768 99.156 1.00 49.84 108 PRO A C 1
ATOM 773 O O . PRO A 1 185 ? 39.968 68.982 99.287 1.00 60.11 108 PRO A O 1
ATOM 777 N N . GLN A 1 186 ? 39.168 66.870 99.348 1.00 51.95 109 GLN A N 1
ATOM 778 C CA . GLN A 1 186 ? 37.853 67.289 99.818 1.00 51.65 109 GLN A CA 1
ATOM 779 C C . GLN A 1 186 ? 37.914 67.841 101.236 1.00 54.66 109 GLN A C 1
ATOM 780 O O . GLN A 1 186 ? 37.056 68.641 101.626 1.00 57.96 109 GLN A O 1
ATOM 786 N N . GLU A 1 187 ? 38.917 67.434 102.013 1.00 61.01 110 GLU A N 1
ATOM 787 C CA . GLU A 1 187 ? 39.013 67.786 103.422 1.00 56.91 110 GLU A CA 1
ATOM 788 C C . GLU A 1 187 ? 39.647 69.154 103.661 1.00 57.96 110 GLU A C 1
ATOM 789 O O . GLU A 1 187 ? 40.103 69.419 104.779 1.00 60.59 110 GLU A O 1
ATOM 795 N N . ILE A 1 188 ? 39.696 70.029 102.650 1.00 59.75 111 ILE A N 1
ATOM 796 C CA . ILE A 1 188 ? 40.148 71.401 102.876 1.00 57.82 111 ILE A CA 1
ATOM 797 C C . ILE A 1 188 ? 39.078 72.261 103.522 1.00 59.84 111 ILE A C 1
ATOM 798 O O . ILE A 1 188 ? 39.338 73.432 103.827 1.00 63.16 111 ILE A O 1
ATOM 803 N N . PHE A 1 189 ? 37.882 71.719 103.737 1.00 54.87 112 PHE A N 1
ATOM 804 C CA . PHE A 1 189 ? 36.780 72.463 104.327 1.00 49.03 112 PHE A CA 1
ATOM 805 C C . PHE A 1 189 ? 36.594 72.169 105.808 1.00 48.70 112 PHE A C 1
ATOM 806 O O . PHE A 1 189 ? 35.665 72.706 106.420 1.00 52.16 112 PHE A O 1
ATOM 814 N N . ASN A 1 190 ? 37.457 71.335 106.399 1.00 50.91 113 ASN A N 1
ATOM 815 C CA . ASN A 1 190 ? 37.455 71.179 107.849 1.00 62.01 113 ASN A CA 1
ATOM 816 C C . ASN A 1 190 ? 37.738 72.502 108.545 1.00 68.28 113 ASN A C 1
ATOM 817 O O . ASN A 1 190 ? 37.336 72.697 109.698 1.00 75.09 113 ASN A O 1
ATOM 822 N N . ASN A 1 191 ? 38.425 73.422 107.860 1.00 66.55 114 ASN A N 1
ATOM 823 C CA . ASN A 1 191 ? 38.646 74.760 108.397 1.00 53.90 114 ASN A CA 1
ATOM 824 C C . ASN A 1 191 ? 37.343 75.506 108.642 1.00 60.01 114 ASN A C 1
ATOM 825 O O . ASN A 1 191 ? 37.346 76.524 109.343 1.00 79.80 114 ASN A O 1
ATOM 830 N N . PHE A 1 192 ? 36.231 75.028 108.084 1.00 56.21 115 PHE A N 1
ATOM 831 C CA . PHE A 1 192 ? 34.943 75.698 108.191 1.00 58.12 115 PHE A CA 1
ATOM 832 C C . PHE A 1 192 ? 33.921 74.825 108.912 1.00 52.76 115 PHE A C 1
ATOM 833 O O . PHE A 1 192 ? 32.720 74.908 108.648 1.00 51.43 115 PHE A O 1
ATOM 841 N N . LYS A 1 193 ? 34.394 73.982 109.827 1.00 56.87 116 LYS A N 1
ATOM 842 C CA . LYS A 1 193 ? 33.545 73.142 110.658 1.00 64.63 116 LYS A CA 1
ATOM 843 C C . LYS A 1 193 ? 33.926 73.352 112.117 1.00 63.89 116 LYS A C 1
ATOM 844 O O . LYS A 1 193 ? 34.894 74.048 112.437 1.00 68.91 116 LYS A O 1
ATOM 850 N N . ASP A 1 194 ? 33.156 72.739 113.009 1.00 66.69 117 ASP A N 1
ATOM 851 C CA . ASP A 1 194 ? 33.441 72.828 114.435 1.00 69.52 117 ASP A CA 1
ATOM 852 C C . ASP A 1 194 ? 34.119 71.551 114.919 1.00 72.19 117 ASP A C 1
ATOM 853 O O . ASP A 1 194 ? 34.233 70.578 114.172 1.00 80.33 117 ASP A O 1
ATOM 858 N N . GLU A 1 199 ? 29.893 69.176 112.657 1.00 52.32 122 GLU A N 1
ATOM 859 C CA . GLU A 1 199 ? 29.342 69.633 111.387 1.00 57.39 122 GLU A CA 1
ATOM 860 C C . GLU A 1 199 ? 29.891 71.000 110.995 1.00 63.14 122 GLU A C 1
ATOM 861 O O . GLU A 1 199 ? 30.743 71.558 111.687 1.00 69.04 122 GLU A O 1
ATOM 867 N N . PHE A 1 200 ? 29.392 71.529 109.880 1.00 53.75 123 PHE A N 1
ATOM 868 C CA . PHE A 1 200 ? 29.854 72.815 109.380 1.00 51.25 123 PHE A CA 1
ATOM 869 C C . PHE A 1 200 ? 29.521 73.934 110.364 1.00 53.51 123 PHE A C 1
ATOM 870 O O . PHE A 1 200 ? 28.591 73.839 111.169 1.00 60.41 123 PHE A O 1
ATOM 878 N N . LYS A 1 201 ? 30.305 75.007 110.286 1.00 58.80 124 LYS A N 1
ATOM 879 C CA . LYS A 1 201 ? 30.121 76.140 111.181 1.00 54.12 124 LYS A CA 1
ATOM 880 C C . LYS A 1 201 ? 28.786 76.826 110.918 1.00 51.14 124 LYS A C 1
ATOM 881 O O . LYS A 1 201 ? 28.401 77.057 109.768 1.00 52.97 124 LYS A O 1
ATOM 887 N N . ALA A 1 202 ? 28.078 77.149 112.003 1.00 52.95 125 ALA A N 1
ATOM 888 C CA . ALA A 1 202 ? 26.747 77.735 111.879 1.00 47.76 125 ALA A CA 1
ATOM 889 C C . ALA A 1 202 ? 26.804 79.124 111.256 1.00 49.02 125 ALA A C 1
ATOM 890 O O . ALA A 1 202 ? 25.899 79.512 110.507 1.00 43.29 125 ALA A O 1
ATOM 892 N N . ASN A 1 203 ? 27.865 79.882 111.545 1.00 54.46 126 ASN A N 1
ATOM 893 C CA . ASN A 1 203 ? 27.992 81.235 111.015 1.00 53.55 126 ASN A CA 1
ATOM 894 C C . ASN A 1 203 ? 28.024 81.266 109.492 1.00 57.77 126 ASN A C 1
ATOM 895 O O . ASN A 1 203 ? 27.821 82.334 108.903 1.00 67.03 126 ASN A O 1
ATOM 900 N N . ILE A 1 204 ? 28.279 80.126 108.844 1.00 63.41 127 ILE A N 1
ATOM 901 C CA . ILE A 1 204 ? 28.224 80.059 107.386 1.00 62.53 127 ILE A CA 1
ATOM 902 C C . ILE A 1 204 ? 26.847 80.473 106.883 1.00 63.84 127 ILE A C 1
ATOM 903 O O . ILE A 1 204 ? 26.718 81.029 105.784 1.00 56.29 127 ILE A O 1
ATOM 908 N N . SER A 1 205 ? 25.802 80.230 107.680 1.00 60.15 128 SER A N 1
ATOM 909 C CA . SER A 1 205 ? 24.475 80.733 107.336 1.00 56.34 128 SER A CA 1
ATOM 910 C C . SER A 1 205 ? 24.491 82.248 107.173 1.00 65.28 128 SER A C 1
ATOM 911 O O . SER A 1 205 ? 23.863 82.790 106.255 1.00 65.78 128 SER A O 1
ATOM 914 N N . ASN A 1 206 ? 25.208 82.948 108.055 1.00 62.65 129 ASN A N 1
ATOM 915 C CA . ASN A 1 206 ? 25.371 84.390 107.924 1.00 60.08 129 ASN A CA 1
ATOM 916 C C . ASN A 1 206 ? 26.225 84.772 106.725 1.00 65.00 129 ASN A C 1
ATOM 917 O O . ASN A 1 206 ? 26.115 85.901 106.235 1.00 74.22 129 ASN A O 1
ATOM 922 N N . ASP A 1 207 ? 27.075 83.862 106.250 1.00 67.12 130 ASP A N 1
ATOM 923 C CA . ASP A 1 207 ? 27.956 84.122 105.115 1.00 64.39 130 ASP A CA 1
ATOM 924 C C . ASP A 1 207 ? 27.265 83.599 103.858 1.00 58.24 130 ASP A C 1
ATOM 925 O O . ASP A 1 207 ? 27.514 82.488 103.390 1.00 66.18 130 ASP A O 1
ATOM 930 N N . ILE A 1 208 ? 26.378 84.432 103.307 1.00 52.76 131 ILE A N 1
ATOM 931 C CA . ILE A 1 208 ? 25.537 84.001 102.193 1.00 50.76 131 ILE A CA 1
ATOM 932 C C . ILE A 1 208 ? 26.380 83.712 100.955 1.00 53.34 131 ILE A C 1
ATOM 933 O O . ILE A 1 208 ? 26.181 82.697 100.275 1.00 53.40 131 ILE A O 1
ATOM 938 N N . MET A 1 209 ? 27.338 84.589 100.646 1.00 47.87 132 MET A N 1
ATOM 939 C CA . MET A 1 209 ? 28.149 84.391 99.450 1.00 39.46 132 MET A CA 1
ATOM 940 C C . MET A 1 209 ? 29.083 83.198 99.610 1.00 48.43 132 MET A C 1
ATOM 941 O O . MET A 1 209 ? 29.309 82.444 98.654 1.00 50.60 132 MET A O 1
ATOM 946 N N . GLY A 1 210 ? 29.637 83.010 100.809 1.00 50.29 133 GLY A N 1
ATOM 947 C CA . GLY A 1 210 ? 30.417 81.812 101.066 1.00 47.34 133 GLY A CA 1
ATOM 948 C C . GLY A 1 210 ? 29.581 80.552 100.958 1.00 47.50 133 GLY A C 1
ATOM 949 O O . GLY A 1 210 ? 30.038 79.534 100.432 1.00 47.97 133 GLY A O 1
ATOM 950 N N . ALA A 1 211 ? 28.338 80.608 101.445 1.00 49.81 134 ALA A N 1
ATOM 951 C CA . ALA A 1 211 ? 27.436 79.469 101.308 1.00 41.72 134 ALA A CA 1
ATOM 952 C C . ALA A 1 211 ? 27.155 79.166 99.842 1.00 43.35 134 ALA A C 1
ATOM 953 O O . ALA A 1 211 ? 27.091 77.998 99.445 1.00 38.21 134 ALA A O 1
ATOM 955 N N . LEU A 1 212 ? 27.002 80.205 99.019 1.00 41.85 135 LEU A N 1
ATOM 956 C CA . LEU A 1 212 ? 26.751 79.984 97.598 1.00 43.73 135 LEU A CA 1
ATOM 957 C C . LEU A 1 212 ? 27.971 79.390 96.904 1.00 42.04 135 LEU A C 1
ATOM 958 O O . LEU A 1 212 ? 27.843 78.470 96.083 1.00 41.22 135 LEU A O 1
ATOM 963 N N . GLY A 1 213 ? 29.161 79.911 97.209 1.00 30.64 136 GLY A N 1
ATOM 964 C CA . GLY A 1 213 ? 30.373 79.331 96.652 1.00 28.01 136 GLY A CA 1
ATOM 965 C C . GLY A 1 213 ? 30.553 77.880 97.053 1.00 34.39 136 GLY A C 1
ATOM 966 O O . GLY A 1 213 ? 30.947 77.042 96.237 1.00 37.20 136 GLY A O 1
ATOM 967 N N . LEU A 1 214 ? 30.249 77.560 98.314 1.00 35.11 137 LEU A N 1
ATOM 968 C CA . LEU A 1 214 ? 30.346 76.180 98.775 1.00 37.40 137 LEU A CA 1
ATOM 969 C C . LEU A 1 214 ? 29.315 75.294 98.085 1.00 36.94 137 LEU A C 1
ATOM 970 O O . LEU A 1 214 ? 29.611 74.146 97.732 1.00 27.41 137 LEU A O 1
ATOM 975 N N . TYR A 1 215 ? 28.101 75.812 97.880 1.00 30.69 138 TYR A N 1
ATOM 976 C CA . TYR A 1 215 ? 27.086 75.079 97.130 1.00 23.32 138 TYR A CA 1
ATOM 977 C C . TYR A 1 215 ? 27.579 74.747 95.730 1.00 38.65 138 TYR A C 1
ATOM 978 O O . TYR A 1 215 ? 27.447 73.610 95.263 1.00 41.71 138 TYR A O 1
ATOM 987 N N . GLU A 1 216 ? 28.152 75.737 95.042 1.00 41.19 139 GLU A N 1
ATOM 988 C CA . GLU A 1 216 ? 28.641 75.501 93.687 1.00 37.44 139 GLU A CA 1
ATOM 989 C C . GLU A 1 216 ? 29.796 74.506 93.679 1.00 38.16 139 GLU A C 1
ATOM 990 O O . GLU A 1 216 ? 29.876 73.647 92.792 1.00 43.06 139 GLU A O 1
ATOM 996 N N . ALA A 1 217 ? 30.694 74.597 94.663 1.00 36.59 140 ALA A N 1
ATOM 997 C CA . ALA A 1 217 ? 31.844 73.700 94.691 1.00 30.17 140 ALA A CA 1
ATOM 998 C C . ALA A 1 217 ? 31.454 72.279 95.081 1.00 31.70 140 ALA A C 1
ATOM 999 O O . ALA A 1 217 ? 32.161 71.328 94.729 1.00 31.26 140 ALA A O 1
ATOM 1001 N N . SER A 1 218 ? 30.341 72.112 95.801 1.00 31.77 141 SER A N 1
ATOM 1002 C CA . SER A 1 218 ? 29.965 70.791 96.293 1.00 34.73 141 SER A CA 1
ATOM 1003 C C . SER A 1 218 ? 29.566 69.831 95.180 1.00 39.60 141 SER A C 1
ATOM 1004 O O . SER A 1 218 ? 29.638 68.614 95.378 1.00 36.40 141 SER A O 1
ATOM 1007 N N . PHE A 1 219 ? 29.146 70.340 94.024 1.00 39.84 142 PHE A N 1
ATOM 1008 C CA . PHE A 1 219 ? 28.722 69.472 92.933 1.00 31.22 142 PHE A CA 1
ATOM 1009 C C . PHE A 1 219 ? 29.886 68.913 92.127 1.00 23.36 142 PHE A C 1
ATOM 1010 O O . PHE A 1 219 ? 29.653 68.164 91.172 1.00 32.86 142 PHE A O 1
ATOM 1018 N N . TYR A 1 220 ? 31.121 69.257 92.479 1.00 26.01 143 TYR A N 1
ATOM 1019 C CA . TYR A 1 220 ? 32.300 68.625 91.908 1.00 22.94 143 TYR A CA 1
ATOM 1020 C C . TYR A 1 220 ? 32.777 67.448 92.743 1.00 31.01 143 TYR A C 1
ATOM 1021 O O . TYR A 1 220 ? 33.865 66.919 92.490 1.00 32.71 143 TYR A O 1
ATOM 1030 N N . GLY A 1 221 ? 31.985 67.030 93.727 1.00 30.51 144 GLY A N 1
ATOM 1031 C CA . GLY A 1 221 ? 32.393 65.961 94.612 1.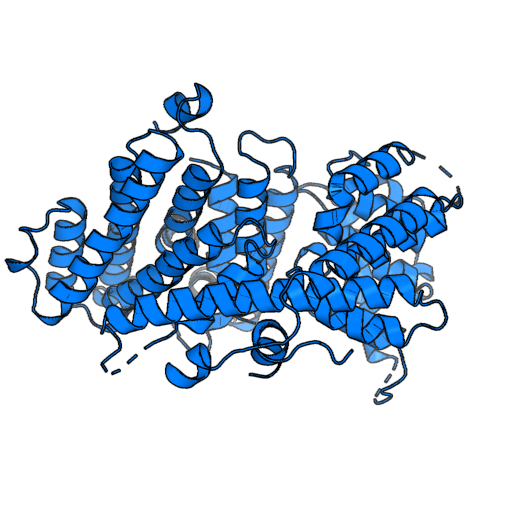00 26.34 144 GLY A CA 1
ATOM 1032 C C . GLY A 1 221 ? 32.366 64.623 93.910 1.00 37.50 144 GLY A C 1
ATOM 1033 O O . GLY A 1 221 ? 31.323 64.219 93.368 1.00 38.08 144 GLY A O 1
ATOM 1034 N N . LYS A 1 222 ? 33.496 63.923 93.902 1.00 40.70 145 LYS A N 1
ATOM 1035 C CA . LYS A 1 222 ? 33.531 62.565 93.395 1.00 38.12 145 LYS A CA 1
ATOM 1036 C C . LYS A 1 222 ? 32.757 61.638 94.332 1.00 45.48 145 LYS A C 1
ATOM 1037 O O . LYS A 1 222 ? 32.295 62.035 95.406 1.00 45.97 145 LYS A O 1
ATOM 1043 N N . LYS A 1 223 ? 32.615 60.385 93.914 1.00 47.91 146 LYS A N 1
ATOM 1044 C CA . LYS A 1 223 ? 31.968 59.394 94.761 1.00 43.64 146 LYS A CA 1
ATOM 1045 C C . LYS A 1 223 ? 32.881 59.031 95.925 1.00 53.07 146 LYS A C 1
ATOM 1046 O O . LYS A 1 223 ? 34.049 58.682 95.726 1.00 51.17 146 LYS A O 1
ATOM 1052 N N . GLY A 1 224 ? 32.350 59.119 97.142 1.00 50.84 147 GLY A N 1
ATOM 1053 C CA . GLY A 1 224 ? 33.109 58.824 98.338 1.00 45.21 147 GLY A CA 1
ATOM 1054 C C . GLY A 1 224 ? 33.586 60.034 99.112 1.00 49.48 147 GLY A C 1
ATOM 1055 O O . GLY A 1 224 ? 34.197 59.865 100.174 1.00 65.10 147 GLY A O 1
ATOM 1056 N N . GLU A 1 225 ? 33.327 61.243 98.619 1.00 47.05 148 GLU A N 1
ATOM 1057 C CA . GLU A 1 225 ? 33.739 62.476 99.287 1.00 48.59 148 GLU A CA 1
ATOM 1058 C C . GLU A 1 225 ? 32.563 62.971 100.126 1.00 48.63 148 GLU A C 1
ATOM 1059 O O . GLU A 1 225 ? 31.757 63.789 99.682 1.00 35.87 148 GLU A O 1
ATOM 1065 N N . SER A 1 226 ? 32.480 62.471 101.362 1.00 46.06 149 SER A N 1
ATOM 1066 C CA . SER A 1 226 ? 31.337 62.776 102.217 1.00 43.22 149 SER A CA 1
ATOM 1067 C C . SER A 1 226 ? 31.334 64.228 102.677 1.00 41.46 149 SER A C 1
ATOM 1068 O O . SER A 1 226 ? 30.263 64.788 102.942 1.00 37.39 149 SER A O 1
ATOM 1071 N N . ILE A 1 227 ? 32.512 64.850 102.791 1.00 37.63 150 ILE A N 1
ATOM 1072 C CA . ILE A 1 227 ? 32.575 66.252 103.196 1.00 42.42 150 ILE A CA 1
ATOM 1073 C C . ILE A 1 227 ? 31.856 67.129 102.178 1.00 43.67 150 ILE A C 1
ATOM 1074 O O . ILE A 1 227 ? 31.110 68.048 102.540 1.00 34.16 150 ILE A O 1
ATOM 1079 N N . LEU A 1 228 ? 32.058 66.850 100.889 1.00 47.25 151 LEU A N 1
ATOM 1080 C CA . LEU A 1 228 ? 31.432 67.668 99.858 1.00 36.77 151 LEU A CA 1
ATOM 1081 C C . LEU A 1 228 ? 29.928 67.437 99.791 1.00 41.40 151 LEU A C 1
ATOM 1082 O O . LEU A 1 228 ? 29.179 68.364 99.473 1.00 48.02 151 LEU A O 1
ATOM 1087 N N . ASP A 1 229 ? 29.461 66.229 100.112 1.00 38.99 152 ASP A N 1
ATOM 1088 C CA . ASP A 1 229 ? 28.019 66.001 100.164 1.00 36.10 152 ASP A CA 1
ATOM 1089 C C . ASP A 1 229 ? 27.398 66.699 101.370 1.00 39.05 152 ASP A C 1
ATOM 1090 O O . ASP A 1 229 ? 26.287 67.243 101.279 1.00 42.13 152 ASP A O 1
ATOM 1095 N N . GLU A 1 230 ? 28.097 66.689 102.510 1.00 40.39 153 GLU A N 1
ATOM 1096 C CA . GLU A 1 230 ? 27.660 67.489 103.649 1.00 41.12 153 GLU A CA 1
ATOM 1097 C C . GLU A 1 230 ? 27.559 68.960 103.272 1.00 42.08 153 GLU A C 1
ATOM 1098 O O . GLU A 1 230 ? 26.583 69.637 103.623 1.00 44.70 153 GLU A O 1
ATOM 1104 N N . ALA A 1 231 ? 28.569 69.472 102.565 1.00 41.88 154 ALA A N 1
ATOM 1105 C CA . ALA A 1 231 ? 28.528 70.853 102.099 1.00 35.54 154 ALA A CA 1
ATOM 1106 C C . ALA A 1 231 ? 27.341 71.085 101.175 1.00 36.41 154 ALA A C 1
ATOM 1107 O O . ALA A 1 231 ? 26.649 72.100 101.289 1.00 38.28 154 ALA A O 1
ATOM 1109 N N . ARG A 1 232 ? 27.092 70.151 100.254 1.00 36.81 155 ARG A N 1
ATOM 1110 C CA . ARG A 1 232 ? 25.951 70.264 99.351 1.00 37.28 155 ARG A CA 1
ATOM 1111 C C . ARG A 1 232 ? 24.651 70.419 100.127 1.00 46.00 155 ARG A C 1
ATOM 1112 O O . ARG A 1 232 ? 23.874 71.351 99.886 1.00 49.78 155 ARG A O 1
ATOM 1120 N N . ILE A 1 233 ? 24.406 69.516 101.078 1.00 44.78 156 ILE A N 1
ATOM 1121 C CA . ILE A 1 233 ? 23.143 69.531 101.815 1.00 48.16 156 ILE A CA 1
ATOM 1122 C C . ILE A 1 233 ? 23.023 70.801 102.652 1.00 44.38 156 ILE A C 1
ATOM 1123 O O . ILE A 1 233 ? 21.998 71.500 102.617 1.00 45.33 156 ILE A O 1
ATOM 1128 N N . PHE A 1 234 ? 24.075 71.126 103.410 1.00 36.00 157 PHE A N 1
ATOM 1129 C CA . PHE A 1 234 ? 24.016 72.281 104.298 1.00 43.26 157 PHE A CA 1
ATOM 1130 C C . PHE A 1 234 ? 23.862 73.580 103.515 1.00 44.44 157 PHE A C 1
ATOM 1131 O O . PHE A 1 234 ? 23.136 74.485 103.940 1.00 45.86 157 PHE A O 1
ATOM 1139 N N . THR A 1 235 ? 24.509 73.683 102.352 1.00 44.47 158 THR A N 1
ATOM 1140 C CA . THR A 1 235 ? 24.411 74.902 101.563 1.00 34.51 158 THR A CA 1
ATOM 1141 C C . THR A 1 235 ? 23.086 75.006 100.825 1.00 42.73 158 THR A C 1
ATOM 1142 O O . THR A 1 235 ? 22.572 76.116 100.653 1.00 51.25 158 THR A O 1
ATOM 1146 N N . THR A 1 236 ? 22.516 73.882 100.381 1.00 41.33 159 THR A N 1
ATOM 1147 C CA . THR A 1 236 ? 21.152 73.923 99.867 1.00 37.54 159 THR A CA 1
ATOM 1148 C C . THR A 1 236 ? 20.195 74.440 100.933 1.00 43.54 159 THR A C 1
ATOM 1149 O O . THR A 1 236 ? 19.336 75.287 100.651 1.00 49.44 159 THR A O 1
ATOM 1153 N N . LYS A 1 237 ? 20.347 73.956 102.170 1.00 45.95 160 LYS A N 1
ATOM 1154 C CA . LYS A 1 237 ? 19.530 74.471 103.266 1.00 52.30 160 LYS A CA 1
ATOM 1155 C C . LYS A 1 237 ? 19.741 75.971 103.451 1.00 49.21 160 LYS A C 1
ATOM 1156 O O . LYS A 1 237 ? 18.776 76.740 103.533 1.00 52.68 160 LYS A O 1
ATOM 1162 N N . CYS A 1 238 ? 21.006 76.401 103.521 1.00 57.88 161 CYS A N 1
ATOM 1163 C CA . CYS A 1 238 ? 21.312 77.815 103.729 1.00 46.18 161 CYS A CA 1
ATOM 1164 C C . CYS A 1 238 ? 20.696 78.687 102.644 1.00 43.30 161 CYS A C 1
ATOM 1165 O O . CYS A 1 238 ? 20.129 79.747 102.935 1.00 42.60 161 CYS A O 1
ATOM 1168 N N . LEU A 1 239 ? 20.791 78.257 101.387 1.00 48.40 162 LEU A N 1
ATOM 1169 C CA . LEU A 1 239 ? 20.332 79.096 100.287 1.00 50.04 162 LEU A CA 1
ATOM 1170 C C . LEU A 1 239 ? 18.812 79.123 100.196 1.00 49.06 162 LEU A C 1
ATOM 1171 O O . LEU A 1 239 ? 18.227 80.180 99.930 1.00 53.97 162 LEU A O 1
ATOM 1176 N N . LYS A 1 240 ? 18.150 77.984 100.427 1.00 53.45 163 LYS A N 1
ATOM 1177 C CA . LYS A 1 240 ? 16.692 78.007 100.499 1.00 49.35 163 LYS A CA 1
ATOM 1178 C C . LYS A 1 240 ? 16.218 78.890 101.647 1.00 53.36 163 LYS A C 1
ATOM 1179 O O . LYS A 1 240 ? 15.210 79.598 101.523 1.00 56.19 163 LYS A O 1
ATOM 1185 N N . ASN A 1 241 ? 16.952 78.888 102.764 1.00 58.59 164 ASN A N 1
ATOM 1186 C CA . ASN A 1 241 ? 16.585 79.741 103.890 1.00 57.95 164 ASN A CA 1
ATOM 1187 C C . ASN A 1 241 ? 16.768 81.216 103.553 1.00 59.50 164 ASN A C 1
ATOM 1188 O O . ASN A 1 241 ? 15.918 82.045 103.895 1.00 65.97 164 ASN A O 1
ATOM 1193 N N . TYR A 1 242 ? 17.875 81.564 102.891 1.00 51.61 165 TYR A N 1
ATOM 1194 C CA . TYR A 1 242 ? 18.079 82.951 102.481 1.00 59.14 165 TYR A CA 1
ATOM 1195 C C . TYR A 1 242 ? 17.009 83.392 101.491 1.00 60.60 165 TYR A C 1
ATOM 1196 O O . TYR A 1 242 ? 16.574 84.549 101.510 1.00 61.49 165 TYR A O 1
ATOM 1205 N N . ILE A 1 243 ? 16.570 82.482 100.618 1.00 63.27 166 ILE A N 1
ATOM 1206 C CA . ILE A 1 243 ? 15.543 82.837 99.644 1.00 60.63 166 ILE A CA 1
ATOM 1207 C C . ILE A 1 243 ? 14.199 83.049 100.330 1.00 68.36 166 ILE A C 1
ATOM 1208 O O . ILE A 1 243 ? 13.467 83.992 100.005 1.00 71.58 166 ILE A O 1
ATOM 1213 N N . GLU A 1 244 ? 13.855 82.193 101.295 1.00 73.96 167 GLU A N 1
ATOM 1214 C CA . GLU A 1 244 ? 12.578 82.363 101.983 1.00 69.84 167 GLU A CA 1
ATOM 1215 C C . GLU A 1 244 ? 12.588 83.598 102.877 1.00 68.48 167 GLU A C 1
ATOM 1216 O O . GLU A 1 244 ? 11.568 84.286 103.004 1.00 58.67 167 GLU A O 1
ATOM 1222 N N . LYS A 1 245 ? 13.729 83.895 103.504 1.00 71.45 168 LYS A N 1
ATOM 1223 C CA . LYS A 1 245 ? 13.814 85.058 104.383 1.00 72.82 168 LYS A CA 1
ATOM 1224 C C . LYS A 1 245 ? 13.618 86.352 103.603 1.00 80.96 168 LYS A C 1
ATOM 1225 O O . LYS A 1 245 ? 12.760 87.174 103.946 1.00 76.80 168 LYS A O 1
ATOM 1231 N N . ASN A 1 246 ? 14.405 86.551 102.552 1.00 91.21 169 ASN A N 1
ATOM 1232 C CA . ASN A 1 246 ? 14.256 87.725 101.701 1.00 84.28 169 ASN A CA 1
ATOM 1233 C C . ASN A 1 246 ? 13.452 87.384 100.450 1.00 80.73 169 ASN A C 1
ATOM 1234 O O . ASN A 1 246 ? 13.604 88.022 99.409 1.00 94.27 169 ASN A O 1
ATOM 1239 N N . ASP A 1 250 ? 10.306 91.565 95.643 1.00 92.19 173 ASP A N 1
ATOM 1240 C CA . ASP A 1 250 ? 9.941 91.442 94.235 1.00 93.03 173 ASP A CA 1
ATOM 1241 C C . ASP A 1 250 ? 10.883 92.299 93.415 1.00 98.74 173 ASP A C 1
ATOM 1242 O O . ASP A 1 250 ? 10.763 92.440 92.201 1.00 97.68 173 ASP A O 1
ATOM 1247 N N . ASP A 1 251 ? 11.832 92.855 94.156 1.00 95.95 174 ASP A N 1
ATOM 1248 C CA . ASP A 1 251 ? 12.861 93.751 93.647 1.00 95.26 174 ASP A CA 1
ATOM 1249 C C . ASP A 1 251 ? 13.574 93.205 92.410 1.00 97.47 174 ASP A C 1
ATOM 1250 O O . ASP A 1 251 ? 14.106 92.091 92.423 1.00 99.92 174 ASP A O 1
ATOM 1255 N N . ASP A 1 252 ? 13.588 94.007 91.335 1.00 92.70 175 ASP A N 1
ATOM 1256 C CA . ASP A 1 252 ? 14.362 93.648 90.148 1.00 101.22 175 ASP A CA 1
ATOM 1257 C C . ASP A 1 252 ? 15.832 93.944 90.350 1.00 93.71 175 ASP A C 1
ATOM 1258 O O . ASP A 1 252 ? 16.664 93.463 89.577 1.00 85.19 175 ASP A O 1
ATOM 1263 N N . ASN A 1 253 ? 16.158 94.709 91.388 1.00 90.40 176 ASN A N 1
ATOM 1264 C CA . ASN A 1 253 ? 17.512 95.179 91.665 1.00 89.06 176 ASN A CA 1
ATOM 1265 C C . ASN A 1 253 ? 17.971 94.572 92.992 1.00 87.97 176 ASN A C 1
ATOM 1266 O O . ASN A 1 253 ? 18.062 95.248 94.021 1.00 87.93 176 ASN A O 1
ATOM 1271 N N . ASN A 1 254 ? 18.246 93.268 92.964 1.00 76.55 177 ASN A N 1
ATOM 1272 C CA . ASN A 1 254 ? 18.882 92.594 94.094 1.00 60.58 177 ASN A CA 1
ATOM 1273 C C . ASN A 1 254 ? 19.647 91.409 93.521 1.00 60.30 177 ASN A C 1
ATOM 1274 O O . ASN A 1 254 ? 19.038 90.428 93.084 1.00 62.56 177 ASN A O 1
ATOM 1279 N N . ILE A 1 255 ? 20.974 91.500 93.535 1.00 59.01 178 ILE A N 1
ATOM 1280 C CA . ILE A 1 255 ? 21.790 90.548 92.793 1.00 47.28 178 ILE A CA 1
ATOM 1281 C C . ILE A 1 255 ? 21.978 89.257 93.576 1.00 43.90 178 ILE A C 1
ATOM 1282 O O . ILE A 1 255 ? 21.939 88.163 93.001 1.00 46.60 178 ILE A O 1
ATOM 1287 N N . ILE A 1 256 ? 22.177 89.359 94.893 1.00 53.50 179 ILE A N 1
ATOM 1288 C CA . ILE A 1 256 ? 22.436 88.173 95.706 1.00 53.40 179 ILE A CA 1
ATOM 1289 C C . ILE A 1 256 ? 21.287 87.180 95.578 1.00 52.89 179 ILE A C 1
ATOM 1290 O O . ILE A 1 256 ? 21.499 85.974 95.392 1.00 47.93 179 ILE A O 1
ATOM 1295 N N . ALA A 1 257 ? 20.051 87.677 95.660 1.00 50.61 180 ALA A N 1
ATOM 1296 C CA . ALA A 1 257 ? 18.892 86.796 95.576 1.00 46.85 180 ALA A CA 1
ATOM 1297 C C . ALA A 1 257 ? 18.786 86.148 94.202 1.00 46.29 180 ALA A C 1
ATOM 1298 O O . ALA A 1 257 ? 18.469 84.958 94.094 1.00 52.19 180 ALA A O 1
ATOM 1300 N N . LEU A 1 258 ? 19.046 86.913 93.138 1.00 43.21 181 LEU A N 1
ATOM 1301 C CA . LEU A 1 258 ? 18.969 86.347 91.795 1.00 43.31 181 LEU A CA 1
ATOM 1302 C C . LEU A 1 258 ? 20.030 85.274 91.588 1.00 38.55 181 LEU A C 1
ATOM 1303 O O . LEU A 1 258 ? 19.755 84.231 90.985 1.00 34.67 181 LEU A O 1
ATOM 1308 N N . PHE A 1 259 ? 21.246 85.506 92.090 1.00 40.83 182 PHE A N 1
ATOM 1309 C CA . PHE A 1 259 ? 22.295 84.496 91.984 1.00 38.70 182 PHE A CA 1
ATOM 1310 C C . PHE A 1 259 ? 21.932 83.239 92.764 1.00 39.14 182 PHE A C 1
ATOM 1311 O O . PHE A 1 259 ? 22.144 82.117 92.283 1.00 45.83 182 PHE A O 1
ATOM 1319 N N . VAL A 1 260 ? 21.380 83.403 93.969 1.00 37.70 183 VAL A N 1
ATOM 1320 C CA . VAL A 1 260 ? 20.998 82.243 94.771 1.00 35.93 183 VAL A CA 1
ATOM 1321 C C . VAL A 1 260 ? 19.892 81.455 94.078 1.00 43.85 183 VAL A C 1
ATOM 1322 O O . VAL A 1 260 ? 19.923 80.217 94.038 1.00 43.28 183 VAL A O 1
ATOM 1326 N N . ASN A 1 261 ? 18.902 82.155 93.516 1.00 46.93 184 ASN A N 1
ATOM 1327 C CA . ASN A 1 261 ? 17.841 81.477 92.774 1.00 42.75 184 ASN A CA 1
ATOM 1328 C C . ASN A 1 261 ? 18.400 80.740 91.566 1.00 36.72 184 ASN A C 1
ATOM 1329 O O . ASN A 1 261 ? 18.007 79.601 91.286 1.00 33.21 184 ASN A O 1
ATOM 1334 N N . HIS A 1 262 ? 19.314 81.379 90.832 1.00 38.27 185 HIS A N 1
ATOM 1335 C CA . HIS A 1 262 ? 19.904 80.752 89.655 1.00 38.07 185 HIS A CA 1
ATOM 1336 C C . HIS A 1 262 ? 20.665 79.488 90.027 1.00 43.50 185 HIS A C 1
ATOM 1337 O O . HIS A 1 262 ? 20.589 78.477 89.319 1.00 49.59 185 HIS A O 1
ATOM 1344 N N . ALA A 1 263 ? 21.399 79.524 91.141 1.00 37.32 186 ALA A N 1
ATOM 1345 C CA . ALA A 1 263 ? 22.164 78.351 91.551 1.00 33.79 186 ALA A CA 1
ATOM 1346 C C . ALA A 1 263 ? 21.252 77.239 92.057 1.00 43.42 186 ALA A C 1
ATOM 1347 O O . ALA A 1 263 ? 21.496 76.058 91.783 1.00 42.12 186 ALA A O 1
ATOM 1349 N N . LEU A 1 264 ? 20.203 77.593 92.805 1.00 42.58 187 LEU A N 1
ATOM 1350 C CA . LEU A 1 264 ? 19.244 76.588 93.254 1.00 35.57 187 LEU A CA 1
ATOM 1351 C C . LEU A 1 264 ? 18.549 75.929 92.071 1.00 35.36 187 LEU A C 1
ATOM 1352 O O . LEU A 1 264 ? 18.333 74.711 92.065 1.00 46.50 187 LEU A O 1
ATOM 1357 N N . GLU A 1 265 ? 18.192 76.724 91.060 1.00 41.25 188 GLU A N 1
ATOM 1358 C CA . GLU A 1 265 ? 17.569 76.186 89.856 1.00 42.36 188 GLU A CA 1
ATOM 1359 C C . GLU A 1 265 ? 18.454 75.125 89.212 1.00 40.52 188 GLU A C 1
ATOM 1360 O O . GLU A 1 265 ? 17.991 74.026 88.885 1.00 43.01 188 GLU A O 1
ATOM 1366 N N . THR A 1 266 ? 19.734 75.440 89.026 1.00 37.94 189 THR A N 1
ATOM 1367 C CA . THR A 1 266 ? 20.736 74.507 88.526 1.00 34.27 189 THR A CA 1
ATOM 1368 C C . THR A 1 266 ? 22.121 75.066 88.830 1.00 42.29 189 THR A C 1
ATOM 1369 O O . THR A 1 266 ? 22.402 76.229 88.511 1.00 29.82 189 THR A O 1
ATOM 1373 N N . PRO A 1 267 ? 23.003 74.286 89.448 1.00 37.47 190 PRO A N 1
ATOM 1374 C CA . PRO A 1 267 ? 24.346 74.789 89.763 1.00 35.28 190 PRO A CA 1
ATOM 1375 C C . PRO A 1 267 ? 25.169 75.014 88.502 1.00 33.49 190 PRO A C 1
ATOM 1376 O O . PRO A 1 267 ? 24.774 74.668 87.387 1.00 34.86 190 PRO A O 1
ATOM 1380 N N . LEU A 1 268 ? 26.345 75.617 88.702 1.00 31.40 191 LEU A N 1
ATOM 1381 C CA . LEU A 1 268 ? 27.239 75.893 87.581 1.00 24.17 191 LEU A CA 1
ATOM 1382 C C . LEU A 1 268 ? 27.703 74.609 86.908 1.00 33.58 191 LEU A C 1
ATOM 1383 O O . LEU A 1 268 ? 27.728 74.518 85.675 1.00 42.50 191 LEU A O 1
ATOM 1388 N N . HIS A 1 269 ? 28.076 73.605 87.705 1.00 31.23 192 HIS A N 1
ATOM 1389 C CA . HIS A 1 269 ? 28.636 72.372 87.164 1.00 27.36 192 HIS A CA 1
ATOM 1390 C C . HIS A 1 269 ? 27.653 71.621 86.274 1.00 25.86 192 HIS A C 1
ATOM 1391 O O . HIS A 1 269 ? 28.079 70.792 85.463 1.00 32.73 192 HIS A O 1
ATOM 1398 N N . TRP A 1 270 ? 26.352 71.898 86.395 1.00 31.85 193 TRP A N 1
ATOM 1399 C CA . TRP A 1 270 ? 25.335 71.154 85.667 1.00 29.74 193 TRP A CA 1
ATOM 1400 C C . TRP A 1 270 ? 24.674 71.932 84.538 1.00 34.78 193 TRP A C 1
ATOM 1401 O O . TRP A 1 270 ? 24.014 71.316 83.696 1.00 34.93 193 TRP A O 1
ATOM 1412 N N . ARG A 1 271 ? 24.824 73.253 84.496 1.00 34.32 194 ARG A N 1
ATOM 1413 C CA . ARG A 1 271 ? 24.149 74.069 83.496 1.00 26.25 194 ARG A CA 1
ATOM 1414 C C . ARG A 1 271 ? 24.988 74.172 82.230 1.00 16.81 194 ARG A C 1
ATOM 1415 O O . ARG A 1 271 ? 26.219 74.247 82.290 1.00 23.29 194 ARG A O 1
ATOM 1423 N N . ILE A 1 272 ? 24.310 74.182 81.078 1.00 21.03 195 ILE A N 1
ATOM 1424 C CA . ILE A 1 272 ? 25.018 74.299 79.809 1.00 15.90 195 ILE A CA 1
ATOM 1425 C C . ILE A 1 272 ? 25.677 75.672 79.702 1.00 23.91 195 ILE A C 1
ATOM 1426 O O . ILE A 1 272 ? 25.281 76.645 80.355 1.00 25.45 195 ILE A O 1
ATOM 1431 N N . ASN A 1 273 ? 26.702 75.745 78.850 1.00 25.82 196 ASN A N 1
ATOM 1432 C CA . ASN A 1 273 ? 27.535 76.942 78.789 1.00 26.12 196 ASN A CA 1
ATOM 1433 C C . ASN A 1 273 ? 26.789 78.126 78.187 1.00 30.71 196 ASN A C 1
ATOM 1434 O O . ASN A 1 273 ? 26.958 79.260 78.643 1.00 25.71 196 ASN A O 1
ATOM 1439 N N . ARG A 1 274 ? 25.972 77.893 77.157 1.00 31.85 197 ARG A N 1
ATOM 1440 C CA . ARG A 1 274 ? 25.336 79.011 76.464 1.00 23.67 197 ARG A CA 1
ATOM 1441 C C . ARG A 1 274 ? 24.276 79.680 77.333 1.00 28.34 197 ARG A C 1
ATOM 1442 O O . ARG A 1 274 ? 24.174 80.914 77.356 1.00 29.44 197 ARG A O 1
ATOM 1450 N N . LEU A 1 275 ? 23.480 78.888 78.054 1.00 26.50 198 LEU A N 1
ATOM 1451 C CA . LEU A 1 275 ? 22.455 79.457 78.924 1.00 32.72 198 LEU A CA 1
ATOM 1452 C C . LEU A 1 275 ? 23.087 80.267 80.049 1.00 32.58 198 LEU A C 1
ATOM 1453 O O . LEU A 1 275 ? 22.690 81.412 80.311 1.00 35.81 198 LEU A O 1
ATOM 1458 N N . GLU A 1 276 ? 24.068 79.676 80.736 1.00 26.94 199 GLU A N 1
ATOM 1459 C CA . GLU A 1 276 ? 24.778 80.397 81.785 1.00 28.36 199 GLU A CA 1
ATOM 1460 C C . GLU A 1 276 ? 25.458 81.639 81.229 1.00 29.25 199 GLU A C 1
ATOM 1461 O O . GLU A 1 276 ? 25.493 82.681 81.889 1.00 29.78 199 GLU A O 1
ATOM 1467 N N . ALA A 1 277 ? 25.978 81.555 80.003 1.00 30.04 200 ALA A N 1
ATOM 1468 C CA . ALA A 1 277 ? 26.657 82.694 79.398 1.00 23.75 200 ALA A CA 1
ATOM 1469 C C . ALA A 1 277 ? 25.690 83.842 79.152 1.00 25.19 200 ALA A C 1
ATOM 1470 O O . ALA A 1 277 ? 25.978 84.989 79.501 1.00 32.54 200 ALA A O 1
ATOM 1472 N N . ARG A 1 278 ? 24.534 83.553 78.551 1.00 26.69 201 ARG A N 1
ATOM 1473 C CA . ARG A 1 278 ? 23.535 84.595 78.325 1.00 20.24 201 ARG A CA 1
ATOM 1474 C C . ARG A 1 278 ? 23.074 85.209 79.644 1.00 21.25 201 ARG A C 1
ATOM 1475 O O . ARG A 1 278 ? 23.041 86.441 79.798 1.00 18.79 201 ARG A O 1
ATOM 1483 N N . TRP A 1 279 ? 22.723 84.360 80.616 1.00 18.52 202 TRP A N 1
ATOM 1484 C CA . TRP A 1 279 ? 22.218 84.866 81.888 1.00 18.94 202 TRP A CA 1
ATOM 1485 C C . TRP A 1 279 ? 23.265 85.710 82.607 1.00 22.46 202 TRP A C 1
ATOM 1486 O O . TRP A 1 279 ? 22.954 86.783 83.137 1.00 24.64 202 TRP A O 1
ATOM 1497 N N . PHE A 1 280 ? 24.520 85.258 82.615 1.00 26.17 203 PHE A N 1
ATOM 1498 C CA . PHE A 1 280 ? 25.560 85.992 83.320 1.00 20.24 203 PHE A CA 1
ATOM 1499 C C . PHE A 1 280 ? 26.001 87.235 82.562 1.00 23.30 203 PHE A C 1
ATOM 1500 O O . PHE A 1 280 ? 26.445 88.197 83.187 1.00 24.20 203 PHE A O 1
ATOM 1508 N N . ILE A 1 281 ? 25.887 87.250 81.232 1.00 20.91 204 ILE A N 1
ATOM 1509 C CA . ILE A 1 281 ? 26.120 88.486 80.494 1.00 21.96 204 ILE A CA 1
ATOM 1510 C C . ILE A 1 281 ? 25.070 89.518 80.870 1.00 26.23 204 ILE A C 1
ATOM 1511 O O . ILE A 1 281 ? 25.377 90.702 81.063 1.00 25.34 204 ILE A O 1
ATOM 1516 N N . GLU A 1 282 ? 23.814 89.083 80.995 1.00 23.25 205 GLU A N 1
ATOM 1517 C CA . GLU A 1 282 ? 22.769 89.991 81.459 1.00 28.74 205 GLU A CA 1
ATOM 1518 C C . GLU A 1 282 ? 23.042 90.470 82.883 1.00 36.07 205 GLU A C 1
ATOM 1519 O O . GLU A 1 282 ? 22.826 91.645 83.204 1.00 36.07 205 GLU A O 1
ATOM 1525 N N . MET A 1 283 ? 23.522 89.573 83.749 1.00 28.07 206 MET A N 1
ATOM 1526 C CA . MET A 1 283 ? 23.720 89.908 85.158 1.00 20.85 206 MET A CA 1
ATOM 1527 C C . MET A 1 283 ? 24.957 90.767 85.403 1.00 31.97 206 MET A C 1
ATOM 1528 O O . MET A 1 283 ? 24.960 91.587 86.328 1.00 43.05 206 MET A O 1
ATOM 1533 N N . TYR A 1 284 ? 26.010 90.590 84.603 1.00 23.24 207 TYR A N 1
ATOM 1534 C CA . TYR A 1 284 ? 27.279 91.267 84.833 1.00 32.72 207 TYR A CA 1
ATOM 1535 C C . TYR A 1 284 ? 27.167 92.775 84.678 1.00 33.78 207 TYR A C 1
ATOM 1536 O O . TYR A 1 284 ? 27.984 93.506 85.247 1.00 39.15 207 TYR A O 1
ATOM 1545 N N . GLN A 1 285 ? 26.177 93.255 83.925 1.00 37.46 208 GLN A N 1
ATOM 1546 C CA . GLN A 1 285 ? 25.995 94.693 83.780 1.00 31.97 208 GLN A CA 1
ATOM 1547 C C . GLN A 1 285 ? 25.446 95.313 85.057 1.00 40.37 208 GLN A C 1
ATOM 1548 O O . GLN A 1 285 ? 25.649 96.507 85.306 1.00 49.45 208 GLN A O 1
ATOM 1554 N N . LYS A 1 286 ? 24.755 94.521 85.877 1.00 32.93 209 LYS A N 1
ATOM 1555 C CA . LYS A 1 286 ? 24.223 95.003 87.143 1.00 36.71 209 LYS A CA 1
ATOM 1556 C C . LYS A 1 286 ? 25.283 95.103 88.232 1.00 39.47 209 LYS A C 1
ATOM 1557 O O . LYS A 1 286 ? 24.999 95.655 89.300 1.00 42.11 209 LYS A O 1
ATOM 1563 N N . LYS A 1 287 ? 26.487 94.589 87.992 1.00 33.47 210 LYS A N 1
ATOM 1564 C CA . LYS A 1 287 ? 27.562 94.711 88.964 1.00 41.93 210 LYS A CA 1
ATOM 1565 C C . LYS A 1 287 ? 28.096 96.138 89.004 1.00 42.03 210 LYS A C 1
ATOM 1566 O O . LYS A 1 287 ? 28.132 96.844 87.993 1.00 33.15 210 LYS A O 1
ATOM 1572 N N . LYS A 1 288 ? 28.521 96.559 90.195 1.00 39.40 211 LYS A N 1
ATOM 1573 C CA . LYS A 1 288 ? 29.233 97.822 90.338 1.00 37.26 211 LYS A CA 1
ATOM 1574 C C . LYS A 1 288 ? 30.714 97.690 90.013 1.00 38.16 211 LYS A C 1
ATOM 1575 O O . LYS A 1 288 ? 31.391 98.710 89.849 1.00 34.88 211 LYS A O 1
ATOM 1581 N N . ASP A 1 289 ? 31.222 96.464 89.908 1.00 39.71 212 ASP A N 1
ATOM 1582 C CA . ASP A 1 289 ? 32.630 96.194 89.663 1.00 38.79 212 ASP A CA 1
ATOM 1583 C C . ASP A 1 289 ? 32.936 95.898 88.203 1.00 46.14 212 ASP A C 1
ATOM 1584 O O . ASP A 1 289 ? 34.106 95.700 87.860 1.00 61.30 212 ASP A O 1
ATOM 1589 N N . MET A 1 290 ? 31.921 95.872 87.343 1.00 39.58 213 MET A N 1
ATOM 1590 C CA . MET A 1 290 ? 32.047 95.251 86.031 1.00 41.36 213 MET A CA 1
ATOM 1591 C C . MET A 1 290 ? 33.128 95.915 85.183 1.00 34.89 213 MET A C 1
ATOM 1592 O O . MET A 1 290 ? 33.382 97.119 85.279 1.00 36.48 213 MET A O 1
ATOM 1597 N N . ASN A 1 291 ? 33.767 95.099 84.349 1.00 41.16 214 ASN A N 1
ATOM 1598 C CA . ASN A 1 291 ? 34.748 95.548 83.370 1.00 27.69 214 ASN A CA 1
ATOM 1599 C C . ASN A 1 291 ? 34.054 95.694 82.022 1.00 28.51 214 ASN A C 1
ATOM 1600 O O . ASN A 1 291 ? 33.400 94.756 81.552 1.00 29.92 214 ASN A O 1
ATOM 1605 N N . PHE A 1 292 ? 34.199 96.866 81.400 1.00 31.26 215 PHE A N 1
ATOM 1606 C CA . PHE A 1 292 ? 33.464 97.132 80.167 1.00 30.35 215 PHE A CA 1
ATOM 1607 C C . PHE A 1 292 ? 34.054 96.372 78.984 1.00 31.65 215 PHE A C 1
ATOM 1608 O O . PHE A 1 292 ? 33.310 95.856 78.144 1.00 31.91 215 PHE A O 1
ATOM 1616 N N . THR A 1 293 ? 35.385 96.314 78.884 1.00 30.19 216 THR A N 1
ATOM 1617 C CA . THR A 1 293 ? 36.008 95.558 77.801 1.00 25.08 216 THR A CA 1
ATOM 1618 C C . THR A 1 293 ? 35.655 94.079 77.895 1.00 33.93 216 THR A C 1
ATOM 1619 O O . THR A 1 293 ? 35.389 93.426 76.878 1.00 34.34 216 THR A O 1
ATOM 1623 N N . LEU A 1 294 ? 35.634 93.538 79.115 1.00 29.86 217 LEU A N 1
ATOM 1624 C CA . LEU A 1 294 ? 35.252 92.144 79.309 1.00 29.16 217 LEU A CA 1
ATOM 1625 C C . LEU A 1 294 ? 33.817 91.898 78.856 1.00 24.99 217 LEU A C 1
ATOM 1626 O O . LEU A 1 294 ? 33.532 90.899 78.184 1.00 28.91 217 LEU A O 1
ATOM 1631 N N . LEU A 1 295 ? 32.903 92.811 79.196 1.00 19.49 218 LEU A N 1
ATOM 1632 C CA . LEU A 1 295 ? 31.512 92.659 78.779 1.00 22.14 218 LEU A CA 1
ATOM 1633 C C . LEU A 1 295 ? 31.366 92.788 77.268 1.00 28.17 218 LEU A C 1
ATOM 1634 O O . LEU A 1 295 ? 30.573 92.066 76.651 1.00 32.39 218 LEU A O 1
ATOM 1639 N N . GLU A 1 296 ? 32.113 93.709 76.655 1.00 28.80 219 GLU A N 1
ATOM 1640 C CA . GLU A 1 296 ? 32.058 93.861 75.206 1.00 27.72 219 GLU A CA 1
ATOM 1641 C C . GLU A 1 296 ? 32.552 92.601 74.508 1.00 25.84 219 GLU A C 1
ATOM 1642 O O . GLU A 1 296 ? 31.941 92.138 73.536 1.00 23.57 219 GLU A O 1
ATOM 1648 N N . PHE A 1 297 ? 33.654 92.026 74.998 1.00 28.29 220 PHE A N 1
ATOM 1649 C CA . PHE A 1 297 ? 34.151 90.781 74.426 1.00 27.37 220 PHE A CA 1
ATOM 1650 C C . PHE A 1 297 ? 33.145 89.653 74.609 1.00 29.75 220 PHE A C 1
ATOM 1651 O O . PHE A 1 297 ? 32.921 88.858 73.689 1.00 43.17 220 PHE A O 1
ATOM 1659 N N . ALA A 1 298 ? 32.524 89.571 75.789 1.00 26.14 221 ALA A N 1
ATOM 1660 C CA . ALA A 1 298 ? 31.510 88.548 76.024 1.00 27.40 221 ALA A CA 1
ATOM 1661 C C . ALA A 1 298 ? 30.364 88.677 75.030 1.00 23.72 221 ALA A C 1
ATOM 1662 O O . ALA A 1 298 ? 29.973 87.697 74.382 1.00 25.67 221 ALA A O 1
ATOM 1664 N N . LYS A 1 299 ? 29.817 89.888 74.894 1.00 27.43 222 LYS A N 1
ATOM 1665 C CA . LYS A 1 299 ? 28.715 90.121 73.965 1.00 30.94 222 LYS A CA 1
ATOM 1666 C C . LYS A 1 299 ? 29.105 89.750 72.540 1.00 35.68 222 LYS A C 1
ATOM 1667 O O . LYS A 1 299 ? 28.373 89.027 71.851 1.00 35.71 222 LYS A O 1
ATOM 1673 N N . LEU A 1 300 ? 30.258 90.242 72.079 1.00 26.12 223 LEU A N 1
ATOM 1674 C CA . LEU A 1 300 ? 30.657 90.023 70.693 1.00 29.91 223 LEU A CA 1
ATOM 1675 C C . LEU A 1 300 ? 30.881 88.542 70.411 1.00 31.80 223 LEU A C 1
ATOM 1676 O O . LEU A 1 300 ? 30.420 88.015 69.390 1.00 35.11 223 LEU A O 1
ATOM 1681 N N . ASP A 1 301 ? 31.593 87.852 71.306 1.00 24.07 224 ASP A N 1
ATOM 1682 C CA . ASP A 1 301 ? 31.859 86.436 71.095 1.00 26.58 224 ASP A CA 1
ATOM 1683 C C . ASP A 1 301 ? 30.571 85.626 71.123 1.00 27.66 224 ASP A C 1
ATOM 1684 O O . ASP A 1 301 ? 30.372 84.735 70.285 1.00 35.62 224 ASP A O 1
ATOM 1689 N N . PHE A 1 302 ? 29.679 85.924 72.073 1.00 25.03 225 PHE A N 1
ATOM 1690 C CA . PHE A 1 302 ? 28.401 85.226 72.126 1.00 22.60 225 PHE A CA 1
ATOM 1691 C C . PHE A 1 302 ? 27.604 85.445 70.848 1.00 30.10 225 PHE A C 1
ATOM 1692 O O . PHE A 1 302 ? 26.969 84.517 70.340 1.00 34.14 225 PHE A O 1
ATOM 1700 N N . ASN A 1 303 ? 27.645 86.660 70.299 1.00 32.17 226 ASN A N 1
ATOM 1701 C CA . ASN A 1 303 ? 26.858 86.945 69.104 1.00 34.32 226 ASN A CA 1
ATOM 1702 C C . ASN A 1 303 ? 27.434 86.254 67.871 1.00 36.60 226 ASN A C 1
ATOM 1703 O O . ASN A 1 303 ? 26.683 85.737 67.035 1.00 33.57 226 ASN A O 1
ATOM 1708 N N . MET A 1 304 ? 28.762 86.226 67.738 1.00 32.89 227 MET A N 1
ATOM 1709 C CA . MET A 1 304 ? 29.352 85.521 66.601 1.00 35.80 227 MET A CA 1
ATOM 1710 C C . MET A 1 304 ? 29.102 84.019 66.701 1.00 36.63 227 MET A C 1
ATOM 1711 O O . MET A 1 304 ? 28.821 83.353 65.690 1.00 43.90 227 MET A O 1
ATOM 1716 N N . LEU A 1 305 ? 29.174 83.470 67.916 1.00 35.90 228 LEU A N 1
ATOM 1717 C CA . LEU A 1 305 ? 28.852 82.062 68.103 1.00 29.96 228 LEU A CA 1
ATOM 1718 C C . LEU A 1 305 ? 27.382 81.791 67.805 1.00 35.71 228 LEU A C 1
ATOM 1719 O O . LEU A 1 305 ? 27.037 80.742 67.248 1.00 42.14 228 LEU A O 1
ATOM 1724 N N . GLN A 1 306 ? 26.502 82.734 68.152 1.00 29.50 229 GLN A N 1
ATOM 1725 C CA . GLN A 1 306 ? 25.091 82.598 67.812 1.00 31.86 229 GLN A CA 1
ATOM 1726 C C . GLN A 1 306 ? 24.882 82.624 66.304 1.00 32.82 229 GLN A C 1
ATOM 1727 O O . GLN A 1 306 ? 24.002 81.934 65.784 1.00 31.45 229 GLN A O 1
ATOM 1733 N N . SER A 1 307 ? 25.676 83.421 65.587 1.00 31.90 230 SER A N 1
ATOM 1734 C CA . SER A 1 307 ? 25.593 83.427 64.128 1.00 32.17 230 SER A CA 1
ATOM 1735 C C . SER A 1 307 ? 25.992 82.071 63.556 1.00 33.39 230 SER A C 1
ATOM 1736 O O . SER A 1 307 ? 25.322 81.528 62.663 1.00 33.23 230 SER A O 1
ATOM 1739 N N . ILE A 1 308 ? 27.097 81.513 64.057 1.00 28.67 231 ILE A N 1
ATOM 1740 C CA . ILE A 1 308 ? 27.518 80.184 63.616 1.00 27.89 231 ILE A CA 1
ATOM 1741 C C . ILE A 1 308 ? 26.431 79.154 63.911 1.00 27.79 231 ILE A C 1
ATOM 1742 O O . ILE A 1 308 ? 26.143 78.271 63.088 1.00 30.04 231 ILE A O 1
ATOM 1747 N N . HIS A 1 309 ? 25.799 79.263 65.081 1.00 27.13 232 HIS A N 1
ATOM 1748 C CA . HIS A 1 309 ? 24.734 78.333 65.441 1.00 19.44 232 HIS A CA 1
ATOM 1749 C C . HIS A 1 309 ? 23.517 78.504 64.540 1.00 27.95 232 HIS A C 1
ATOM 1750 O O . HIS A 1 309 ? 22.870 77.518 64.172 1.00 35.49 232 HIS A O 1
ATOM 1757 N N . GLN A 1 310 ? 23.186 79.747 64.183 1.00 33.38 233 GLN A N 1
ATOM 1758 C CA . GLN A 1 310 ? 22.103 79.989 63.235 1.00 28.74 233 GLN A CA 1
ATOM 1759 C C . GLN A 1 310 ? 22.380 79.304 61.906 1.00 27.74 233 GLN A C 1
ATOM 1760 O O . GLN A 1 310 ? 21.485 78.687 61.316 1.00 35.11 233 GLN A O 1
ATOM 1766 N N . GLU A 1 311 ? 23.617 79.410 61.415 1.00 24.64 234 GLU A N 1
ATOM 1767 C CA . GLU A 1 311 ? 23.944 78.765 60.146 1.00 27.56 234 GLU A CA 1
ATOM 1768 C C . GLU A 1 311 ? 23.851 77.246 60.252 1.00 23.93 234 GLU A C 1
ATOM 1769 O O . GLU A 1 311 ? 23.335 76.585 59.341 1.00 25.76 234 GLU A O 1
ATOM 1775 N N . ASP A 1 312 ? 24.337 76.675 61.358 1.00 30.61 235 ASP A N 1
ATOM 1776 C CA . ASP A 1 312 ? 24.224 75.230 61.541 1.00 28.63 235 ASP A CA 1
ATOM 1777 C C . ASP A 1 312 ? 22.763 74.792 61.593 1.00 34.52 235 ASP A C 1
ATOM 1778 O O . ASP A 1 312 ? 22.392 73.751 61.031 1.00 35.60 235 ASP A O 1
ATOM 1783 N N . LEU A 1 313 ? 21.916 75.580 62.262 1.00 31.79 236 LEU A N 1
ATOM 1784 C CA . LEU A 1 313 ? 20.500 75.241 62.350 1.00 25.47 236 LEU A CA 1
ATOM 1785 C C . LEU A 1 313 ? 19.825 75.330 60.989 1.00 30.76 236 LEU A C 1
ATOM 1786 O O . LEU A 1 313 ? 18.986 74.489 60.657 1.00 30.81 236 LEU A O 1
ATOM 1791 N N . LYS A 1 314 ? 20.175 76.336 60.185 1.00 36.98 237 LYS A N 1
ATOM 1792 C CA . LYS A 1 314 ? 19.603 76.423 58.843 1.00 39.19 237 LYS A CA 1
ATOM 1793 C C . LYS A 1 314 ? 20.054 75.251 57.978 1.00 35.73 237 LYS A C 1
ATOM 1794 O O . LYS A 1 314 ? 19.274 74.728 57.171 1.00 32.17 237 LYS A O 1
ATOM 1800 N N . HIS A 1 315 ? 21.308 74.823 58.141 1.00 33.19 238 HIS A N 1
ATOM 1801 C CA . HIS A 1 315 ? 21.799 73.642 57.436 1.00 26.58 238 HIS A CA 1
ATOM 1802 C C . HIS A 1 315 ? 20.974 72.408 57.795 1.00 37.02 238 HIS A C 1
ATOM 1803 O O . HIS A 1 315 ? 20.465 71.699 56.913 1.00 37.95 238 HIS A O 1
ATOM 1810 N N . LEU A 1 316 ? 20.831 72.141 59.096 1.00 30.37 239 LEU A N 1
ATOM 1811 C CA . LEU A 1 316 ? 20.028 71.004 59.539 1.00 31.98 239 LEU A CA 1
ATOM 1812 C C . LEU A 1 316 ? 18.576 71.130 59.089 1.00 43.44 239 LEU A C 1
ATOM 1813 O O . LEU A 1 316 ? 17.931 70.121 58.776 1.00 33.55 239 LEU A O 1
ATOM 1818 N N . SER A 1 317 ? 18.053 72.358 59.036 1.00 33.48 240 SER A N 1
ATOM 1819 C CA . SER A 1 317 ? 16.673 72.572 58.621 1.00 36.45 240 SER A CA 1
ATOM 1820 C C . SER A 1 317 ? 16.478 72.221 57.154 1.00 43.04 240 SER A C 1
ATOM 1821 O O . SER A 1 317 ? 15.496 71.563 56.795 1.00 39.63 240 SER A O 1
ATOM 1824 N N . ARG A 1 318 ? 17.399 72.658 56.293 1.00 37.69 241 ARG A N 1
ATOM 1825 C CA . ARG A 1 318 ? 17.340 72.255 54.891 1.00 34.03 241 ARG A CA 1
ATOM 1826 C C . ARG A 1 318 ? 17.441 70.741 54.751 1.00 40.15 241 ARG A C 1
ATOM 1827 O O . ARG A 1 318 ? 16.707 70.129 53.961 1.00 42.34 241 ARG A O 1
ATOM 1835 N N . TRP A 1 319 ? 18.342 70.120 55.519 1.00 34.16 242 TRP A N 1
ATOM 1836 C CA . TRP A 1 319 ? 18.498 68.669 55.450 1.00 27.58 242 TRP A CA 1
ATOM 1837 C C . TRP A 1 319 ? 17.199 67.954 55.806 1.00 33.69 242 TRP A C 1
ATOM 1838 O O . TRP A 1 319 ? 16.782 67.017 55.115 1.00 28.29 242 TRP A O 1
ATOM 1849 N N . TRP A 1 320 ? 16.540 68.386 56.884 1.00 28.12 243 TRP A N 1
ATOM 1850 C CA . TRP A 1 320 ? 15.291 67.743 57.284 1.00 25.19 243 TRP A CA 1
ATOM 1851 C C . TRP A 1 320 ? 14.149 68.080 56.332 1.00 22.53 243 TRP A C 1
ATOM 1852 O O . TRP A 1 320 ? 13.224 67.276 56.171 1.00 32.24 243 TRP A O 1
ATOM 1863 N N . GLU A 1 321 ? 14.193 69.251 55.694 1.00 32.68 244 GLU A N 1
ATOM 1864 C CA . GLU A 1 321 ? 13.146 69.614 54.745 1.00 27.83 244 GLU A CA 1
ATOM 1865 C C . GLU A 1 321 ? 13.215 68.742 53.498 1.00 31.78 244 GLU A C 1
ATOM 1866 O O . GLU A 1 321 ? 12.189 68.241 53.023 1.00 43.02 244 GLU A O 1
ATOM 1872 N N . GLN A 1 322 ? 14.418 68.546 52.952 1.00 37.92 245 GLN A N 1
ATOM 1873 C CA . GLN A 1 322 ? 14.542 67.664 51.797 1.00 30.83 245 GLN A CA 1
ATOM 1874 C C . GLN A 1 322 ? 14.336 66.199 52.162 1.00 33.22 245 GLN A C 1
ATOM 1875 O O . GLN A 1 322 ? 14.163 65.370 51.261 1.00 46.01 245 GLN A O 1
ATOM 1881 N N . SER A 1 323 ? 14.342 65.859 53.453 1.00 33.75 246 SER A N 1
ATOM 1882 C CA . SER A 1 323 ? 13.917 64.524 53.858 1.00 29.48 246 SER A CA 1
ATOM 1883 C C . SER A 1 323 ? 12.449 64.294 53.531 1.00 27.38 246 SER A C 1
ATOM 1884 O O . SER A 1 323 ? 12.024 63.148 53.351 1.00 27.02 246 SER A O 1
ATOM 1887 N N . LYS A 1 324 ? 11.666 65.374 53.455 1.00 38.67 247 LYS A N 1
ATOM 1888 C CA . LYS A 1 324 ? 10.221 65.314 53.219 1.00 42.07 247 LYS A CA 1
ATOM 1889 C C . LYS A 1 324 ? 9.522 64.398 54.219 1.00 31.37 247 LYS A C 1
ATOM 1890 O O . LYS A 1 324 ? 8.454 63.850 53.938 1.00 38.34 247 LYS A O 1
ATOM 1896 N N . LEU A 1 325 ? 10.119 64.225 55.397 1.00 34.57 248 LEU A N 1
ATOM 1897 C CA . LEU A 1 325 ? 9.474 63.514 56.491 1.00 34.68 248 LEU A CA 1
ATOM 1898 C C . LEU A 1 325 ? 8.582 64.426 57.324 1.00 43.74 248 LEU A C 1
ATOM 1899 O O . LEU A 1 325 ? 8.235 64.077 58.458 1.00 52.92 248 LEU A O 1
ATOM 1904 N N . GLY A 1 326 ? 8.213 65.587 56.787 1.00 51.08 249 GLY A N 1
ATOM 1905 C CA . GLY A 1 326 ? 7.317 66.499 57.467 1.00 50.79 249 GLY A CA 1
ATOM 1906 C C . GLY A 1 326 ? 6.188 66.966 56.572 1.00 61.16 249 GLY A C 1
ATOM 1907 O O . GLY A 1 326 ? 5.370 67.797 56.977 1.00 72.05 249 GLY A O 1
ATOM 1908 N N . GLU A 1 327 ? 6.137 66.441 55.351 1.00 63.43 250 GLU A N 1
ATOM 1909 C CA . GLU A 1 327 ? 5.077 66.782 54.406 1.00 72.89 250 GLU A CA 1
ATOM 1910 C C . GLU A 1 327 ? 4.228 65.561 54.060 1.00 68.06 250 GLU A C 1
ATOM 1911 O O . GLU A 1 327 ? 4.625 64.423 54.311 1.00 64.83 250 GLU A O 1
ATOM 1917 N N . ASP A 1 336 ? 8.102 66.456 63.824 1.00 69.32 259 ASP A N 1
ATOM 1918 C CA . ASP A 1 336 ? 8.765 67.611 63.230 1.00 60.91 259 ASP A CA 1
ATOM 1919 C C . ASP A 1 336 ? 9.547 68.394 64.279 1.00 68.43 259 ASP A C 1
ATOM 1920 O O . ASP A 1 336 ? 9.509 69.624 64.303 1.00 73.03 259 ASP A O 1
ATOM 1925 N N . ARG A 1 337 ? 10.256 67.676 65.153 1.00 66.04 260 ARG A N 1
ATOM 1926 C CA . ARG A 1 337 ? 11.038 68.308 66.217 1.00 64.35 260 ARG A CA 1
ATOM 1927 C C . ARG A 1 337 ? 12.474 68.483 65.732 1.00 56.72 260 ARG A C 1
ATOM 1928 O O . ARG A 1 337 ? 13.379 67.703 66.038 1.00 52.20 260 ARG A O 1
ATOM 1936 N N . LEU A 1 338 ? 12.675 69.549 64.962 1.00 53.20 261 LEU A N 1
ATOM 1937 C CA . LEU A 1 338 ? 13.974 69.871 64.386 1.00 47.57 261 LEU A CA 1
ATOM 1938 C C . LEU A 1 338 ? 14.794 70.742 65.334 1.00 55.88 261 LEU A C 1
ATOM 1939 O O . LEU A 1 338 ? 15.912 70.380 65.715 1.00 54.34 261 LEU A O 1
ATOM 1944 N N . VAL A 1 339 ? 14.243 71.896 65.720 1.00 44.35 262 VAL A N 1
ATOM 1945 C CA . VAL A 1 339 ? 14.982 72.826 66.567 1.00 54.07 262 VAL A CA 1
ATOM 1946 C C . VAL A 1 339 ? 15.202 72.238 67.954 1.00 51.92 262 VAL A C 1
ATOM 1947 O O . VAL A 1 339 ? 16.174 72.588 68.635 1.00 56.83 262 VAL A O 1
ATOM 1951 N N . GLU A 1 340 ? 14.322 71.337 68.398 1.00 43.55 263 GLU A N 1
ATOM 1952 C CA . GLU A 1 340 ? 14.573 70.637 69.653 1.00 38.35 263 GLU A CA 1
ATOM 1953 C C . GLU A 1 340 ? 15.846 69.807 69.565 1.00 42.90 263 GLU A C 1
ATOM 1954 O O . GLU A 1 340 ? 16.586 69.682 70.547 1.00 43.53 263 GLU A O 1
ATOM 1960 N N . ALA A 1 341 ? 16.122 69.239 68.390 1.00 46.44 264 ALA A N 1
ATOM 1961 C CA . ALA A 1 341 ? 17.336 68.456 68.203 1.00 27.29 264 ALA A CA 1
ATOM 1962 C C . ALA A 1 341 ? 18.575 69.333 68.083 1.00 35.86 264 ALA A C 1
ATOM 1963 O O . ALA A 1 341 ? 19.675 68.892 68.431 1.00 41.40 264 ALA A O 1
ATOM 1965 N N . PHE A 1 342 ? 18.426 70.566 67.594 1.00 40.73 265 PHE A N 1
ATOM 1966 C CA . PHE A 1 342 ? 19.585 71.441 67.464 1.00 36.28 265 PHE A CA 1
ATOM 1967 C C . PHE A 1 342 ? 19.902 72.167 68.765 1.00 38.47 265 PHE A C 1
ATOM 1968 O O . PHE A 1 342 ? 21.058 72.544 69.000 1.00 26.46 265 PHE A O 1
ATOM 1976 N N . LEU A 1 343 ? 18.893 72.385 69.610 1.00 39.03 266 LEU A N 1
ATOM 1977 C CA . LEU A 1 343 ? 19.155 72.796 70.983 1.00 36.41 266 LEU A CA 1
ATOM 1978 C C . LEU A 1 343 ? 20.111 71.821 71.657 1.00 44.20 266 LEU A C 1
ATOM 1979 O O . LEU A 1 343 ? 20.941 72.219 72.487 1.00 33.73 266 LEU A O 1
ATOM 1984 N N . TRP A 1 344 ? 20.027 70.542 71.284 1.00 39.46 267 TRP A N 1
ATOM 1985 C CA . TRP A 1 344 ? 20.943 69.544 71.820 1.00 29.10 267 TRP A CA 1
ATOM 1986 C C . TRP A 1 344 ? 22.380 69.822 71.405 1.00 33.49 267 TRP A C 1
ATOM 1987 O O . TRP A 1 344 ? 23.305 69.622 72.196 1.00 39.05 267 TRP A O 1
ATOM 1998 N N . GLN A 1 345 ? 22.595 70.276 70.169 1.00 25.73 268 GLN A N 1
ATOM 1999 C CA . GLN A 1 345 ? 23.954 70.620 69.765 1.00 32.67 268 GLN A CA 1
ATOM 2000 C C . GLN A 1 345 ? 24.407 71.925 70.402 1.00 31.58 268 GLN A C 1
ATOM 2001 O O . GLN A 1 345 ? 25.604 72.110 70.652 1.00 39.05 268 GLN A O 1
ATOM 2007 N N . ILE A 1 346 ? 23.469 72.838 70.657 1.00 38.36 269 ILE A N 1
ATOM 2008 C CA . ILE A 1 346 ? 23.802 74.047 71.407 1.00 28.03 269 ILE A CA 1
ATOM 2009 C C . ILE A 1 346 ? 24.273 73.688 72.808 1.00 26.70 269 ILE A C 1
ATOM 2010 O O . ILE A 1 346 ? 25.157 74.350 73.368 1.00 20.03 269 ILE A O 1
ATOM 2015 N N . GLY A 1 347 ? 23.709 72.634 73.389 1.00 27.85 270 GLY A N 1
ATOM 2016 C CA . GLY A 1 347 ? 24.102 72.209 74.720 1.00 27.32 270 GLY A CA 1
ATOM 2017 C C . GLY A 1 347 ? 25.279 71.251 74.784 1.00 23.78 270 GLY A C 1
ATOM 2018 O O . GLY A 1 347 ? 25.951 71.163 75.816 1.00 23.69 270 GLY A O 1
ATOM 2019 N N . VAL A 1 348 ? 25.546 70.531 73.697 1.00 22.34 271 VAL A N 1
ATOM 2020 C CA . VAL A 1 348 ? 26.541 69.459 73.711 1.00 30.61 271 VAL A CA 1
ATOM 2021 C C . VAL A 1 348 ? 27.918 69.966 73.305 1.00 30.04 271 VAL A C 1
ATOM 2022 O O . VAL A 1 348 ? 28.907 69.728 74.003 1.00 31.75 271 VAL A O 1
ATOM 2026 N N . LYS A 1 349 ? 28.012 70.666 72.174 1.00 37.85 272 LYS A N 1
ATOM 2027 C CA . LYS A 1 349 ? 29.302 71.154 71.680 1.00 31.33 272 LYS A CA 1
ATOM 2028 C C . LYS A 1 349 ? 29.046 72.504 71.007 1.00 32.24 272 LYS A C 1
ATOM 2029 O O . LYS A 1 349 ? 28.776 72.570 69.807 1.00 33.32 272 LYS A O 1
ATOM 2035 N N . PHE A 1 350 ? 29.145 73.574 71.795 1.00 29.08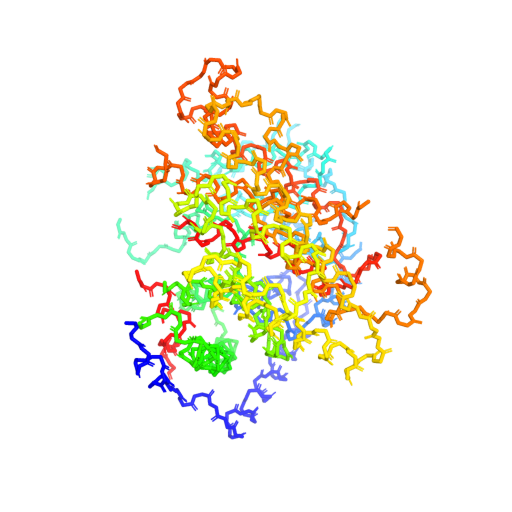 273 PHE A N 1
ATOM 2036 C CA . PHE A 1 350 ? 28.768 74.902 71.327 1.00 30.38 273 PHE A CA 1
ATOM 2037 C C . PHE A 1 350 ? 29.896 75.644 70.624 1.00 20.00 273 PHE A C 1
ATOM 2038 O O . PHE A 1 350 ? 29.615 76.584 69.871 1.00 22.39 273 PHE A O 1
ATOM 2046 N N . GLU A 1 351 ? 31.150 75.255 70.852 1.00 27.19 274 GLU A N 1
ATOM 2047 C CA . GLU A 1 351 ? 32.282 76.007 70.329 1.00 21.67 274 GLU A CA 1
ATOM 2048 C C . GLU A 1 351 ? 32.217 76.093 68.803 1.00 26.91 274 GLU A C 1
ATOM 2049 O O . GLU A 1 351 ? 31.639 75.221 68.149 1.00 30.36 274 GLU A O 1
ATOM 2055 N N . PRO A 1 352 ? 32.803 77.146 68.209 1.00 26.93 275 PRO A N 1
ATOM 2056 C CA . PRO A 1 352 ? 32.683 77.348 66.756 1.00 23.02 275 PRO A CA 1
ATOM 2057 C C . PRO A 1 352 ? 33.178 76.181 65.913 1.00 31.32 275 PRO A C 1
ATOM 2058 O O . PRO A 1 352 ? 32.409 75.606 65.132 1.00 43.81 275 PRO A O 1
ATOM 2062 N N . GLN A 1 353 ? 34.454 75.816 66.072 1.00 27.57 276 GLN A N 1
ATOM 2063 C CA . GLN A 1 353 ? 35.091 74.852 65.178 1.00 32.79 276 GLN A CA 1
ATOM 2064 C C . GLN A 1 353 ? 34.364 73.514 65.117 1.00 34.15 276 GLN A C 1
ATOM 2065 O O . GLN A 1 353 ? 34.651 72.717 64.217 1.00 37.34 276 GLN A O 1
ATOM 2071 N N . PHE A 1 354 ? 33.438 73.249 66.036 1.00 30.21 277 PHE A N 1
ATOM 2072 C CA . PHE A 1 354 ? 32.618 72.040 65.994 1.00 24.49 277 PHE A CA 1
ATOM 2073 C C . PHE A 1 354 ? 31.314 72.260 65.244 1.00 29.00 277 PHE A C 1
ATOM 2074 O O . PHE A 1 354 ? 30.267 71.740 65.643 1.00 29.59 277 PHE A O 1
ATOM 2082 N N . SER A 1 355 ? 31.345 73.041 64.163 1.00 32.40 278 SER A N 1
ATOM 2083 C CA . SER A 1 355 ? 30.152 73.221 63.343 1.00 36.04 278 SER A CA 1
ATOM 2084 C C . SER A 1 355 ? 29.686 71.894 62.752 1.00 30.48 278 SER A C 1
ATOM 2085 O O . SER A 1 355 ? 28.541 71.474 62.963 1.00 34.36 278 SER A O 1
ATOM 2088 N N . GLN A 1 356 ? 30.573 71.212 62.018 1.00 33.08 279 GLN A N 1
ATOM 2089 C CA . GLN A 1 356 ? 30.192 69.983 61.322 1.00 35.34 279 GLN A CA 1
ATOM 2090 C C . GLN A 1 356 ? 29.590 68.964 62.279 1.00 31.43 279 GLN A C 1
ATOM 2091 O O . GLN A 1 356 ? 28.536 68.383 61.997 1.00 34.42 279 GLN A O 1
ATOM 2097 N N . PHE A 1 357 ? 30.251 68.732 63.416 1.00 21.21 280 PHE A N 1
ATOM 2098 C CA . PHE A 1 357 ? 29.688 67.870 64.449 1.00 26.43 280 PHE A CA 1
ATOM 2099 C C . PHE A 1 357 ? 28.249 68.271 64.755 1.00 26.45 280 PHE A C 1
ATOM 2100 O O . PHE A 1 357 ? 27.322 67.462 64.626 1.00 26.81 280 PHE A O 1
ATOM 2108 N N . ARG A 1 358 ? 28.043 69.545 65.110 1.00 29.76 281 ARG A N 1
ATOM 2109 C CA . ARG A 1 358 ? 26.697 70.036 65.396 1.00 23.87 281 ARG A CA 1
ATOM 2110 C C . ARG A 1 358 ? 25.745 69.762 64.242 1.00 25.99 281 ARG A C 1
ATOM 2111 O O . ARG A 1 358 ? 24.569 69.446 64.457 1.00 27.42 281 ARG A O 1
ATOM 2119 N N . ARG A 1 359 ? 26.236 69.872 63.006 1.00 23.31 282 ARG A N 1
ATOM 2120 C CA . ARG A 1 359 ? 25.365 69.664 61.857 1.00 27.94 282 ARG A CA 1
ATOM 2121 C C . ARG A 1 359 ? 25.039 68.191 61.650 1.00 30.65 282 ARG A C 1
ATOM 2122 O O . ARG A 1 359 ? 23.950 67.863 61.166 1.00 28.25 282 ARG A O 1
ATOM 2130 N N . ILE A 1 360 ? 25.950 67.294 62.016 1.00 24.82 283 ILE A N 1
ATOM 2131 C CA . ILE A 1 360 ? 25.749 65.873 61.748 1.00 20.12 283 ILE A CA 1
ATOM 2132 C C . ILE A 1 360 ? 25.142 65.163 62.949 1.00 23.30 283 ILE A C 1
ATOM 2133 O O . ILE A 1 360 ? 24.154 64.435 62.815 1.00 21.72 283 ILE A O 1
ATOM 2138 N N . SER A 1 361 ? 25.717 65.376 64.138 1.00 27.31 284 SER A N 1
ATOM 2139 C CA . SER A 1 361 ? 25.202 64.742 65.348 1.00 18.67 284 SER A CA 1
ATOM 2140 C C . SER A 1 361 ? 23.717 65.012 65.533 1.00 25.02 284 SER A C 1
ATOM 2141 O O . SER A 1 361 ? 22.958 64.115 65.919 1.00 32.59 284 SER A O 1
ATOM 2144 N N . ALA A 1 362 ? 23.282 66.244 65.247 1.00 29.60 285 ALA A N 1
ATOM 2145 C CA . ALA A 1 362 ? 21.875 66.598 65.400 1.00 26.34 285 ALA A CA 1
ATOM 2146 C C . ALA A 1 362 ? 20.972 65.639 64.637 1.00 23.77 285 ALA A C 1
ATOM 2147 O O . ALA A 1 362 ? 19.891 65.279 65.119 1.00 28.74 285 ALA A O 1
ATOM 2149 N N . ARG A 1 363 ? 21.408 65.206 63.449 1.00 22.16 286 ARG A N 1
ATOM 2150 C CA . ARG A 1 363 ? 20.618 64.262 62.662 1.00 27.34 286 ARG A CA 1
ATOM 2151 C C . ARG A 1 363 ? 20.294 63.011 63.464 1.00 19.51 286 ARG A C 1
ATOM 2152 O O . ARG A 1 363 ? 19.153 62.534 63.451 1.00 25.01 286 ARG A O 1
ATOM 2160 N N . LEU A 1 364 ? 21.288 62.467 64.170 1.00 23.31 287 LEU A N 1
ATOM 2161 C CA . LEU A 1 364 ? 21.034 61.367 65.092 1.00 19.95 287 LEU A CA 1
ATOM 2162 C C . LEU A 1 364 ? 19.895 61.714 66.041 1.00 17.17 287 LEU A C 1
ATOM 2163 O O . LEU A 1 364 ? 18.896 60.991 66.127 1.00 21.64 287 LEU A O 1
ATOM 2168 N N . TYR A 1 365 ? 20.028 62.844 66.744 1.00 26.01 288 TYR A N 1
ATOM 2169 C CA . TYR A 1 365 ? 18.981 63.306 67.646 1.00 17.45 288 TYR A CA 1
ATOM 2170 C C . TYR A 1 365 ? 17.635 63.384 66.941 1.00 21.46 288 TYR A C 1
ATOM 2171 O O . TYR A 1 365 ? 16.592 63.127 67.556 1.00 27.40 288 TYR A O 1
ATOM 2180 N N . VAL A 1 366 ? 17.639 63.725 65.653 1.00 19.27 289 VAL A N 1
ATOM 2181 C CA . VAL A 1 366 ? 16.409 63.672 64.869 1.00 22.82 289 VAL A CA 1
ATOM 2182 C C . VAL A 1 366 ? 16.010 62.223 64.618 1.00 23.54 289 VAL A C 1
ATOM 2183 O O . VAL A 1 366 ? 14.917 61.788 65.000 1.00 25.02 289 VAL A O 1
ATOM 2187 N N . LEU A 1 367 ? 16.912 61.449 64.004 1.00 26.30 290 LEU A N 1
ATOM 2188 C CA . LEU A 1 367 ? 16.564 60.105 63.550 1.00 20.12 290 LEU A CA 1
ATOM 2189 C C . LEU A 1 367 ? 16.064 59.245 64.701 1.00 20.16 290 LEU A C 1
ATOM 2190 O O . LEU A 1 367 ? 14.974 58.664 64.627 1.00 28.65 290 LEU A O 1
ATOM 2195 N N . ILE A 1 368 ? 16.847 59.165 65.781 1.00 22.52 291 ILE A N 1
ATOM 2196 C CA . ILE A 1 368 ? 16.399 58.484 66.995 1.00 17.64 291 ILE A CA 1
ATOM 2197 C C . ILE A 1 368 ? 14.984 58.926 67.348 1.00 17.72 291 ILE A C 1
ATOM 2198 O O . ILE A 1 368 ? 14.055 58.111 67.417 1.00 25.76 291 ILE A O 1
ATOM 2203 N N . THR A 1 369 ? 14.798 60.242 67.510 1.00 26.68 292 THR A N 1
ATOM 2204 C CA . THR A 1 369 ? 13.496 60.784 67.889 1.00 22.05 292 THR A CA 1
ATOM 2205 C C . THR A 1 369 ? 12.397 60.302 66.953 1.00 25.29 292 THR A C 1
ATOM 2206 O O . THR A 1 369 ? 11.288 59.980 67.396 1.00 27.43 292 THR A O 1
ATOM 2210 N N . VAL A 1 370 ? 12.693 60.221 65.657 1.00 21.14 293 VAL A N 1
ATOM 2211 C CA . VAL A 1 370 ? 11.696 59.737 64.711 1.00 27.56 293 VAL A CA 1
ATOM 2212 C C . VAL A 1 370 ? 11.445 58.250 64.924 1.00 26.71 293 VAL A C 1
ATOM 2213 O O . VAL A 1 370 ? 10.299 57.814 65.092 1.00 39.45 293 VAL A O 1
ATOM 2217 N N . ILE A 1 371 ? 12.516 57.454 64.961 1.00 25.80 294 ILE A N 1
ATOM 2218 C CA . ILE A 1 371 ? 12.338 56.006 64.928 1.00 23.17 294 ILE A CA 1
ATOM 2219 C C . ILE A 1 371 ? 11.763 55.501 66.243 1.00 21.78 294 ILE A C 1
ATOM 2220 O O . ILE A 1 371 ? 10.981 54.542 66.257 1.00 22.47 294 ILE A O 1
ATOM 2225 N N . ASP A 1 372 ? 12.125 56.134 67.362 1.00 32.50 295 ASP A N 1
ATOM 2226 C CA . ASP A 1 372 ? 11.453 55.846 68.625 1.00 30.88 295 ASP A CA 1
ATOM 2227 C C . ASP A 1 372 ? 9.940 55.934 68.468 1.00 30.78 295 ASP A C 1
ATOM 2228 O O . ASP A 1 372 ? 9.206 55.059 68.945 1.00 44.75 295 ASP A O 1
ATOM 2233 N N . ASP A 1 373 ? 9.456 56.964 67.765 1.00 31.64 296 ASP A N 1
ATOM 2234 C CA . ASP A 1 373 ? 8.020 57.094 67.541 1.00 29.38 296 ASP A CA 1
ATOM 2235 C C . ASP A 1 373 ? 7.469 55.949 66.705 1.00 21.33 296 ASP A C 1
ATOM 2236 O O . ASP A 1 373 ? 6.322 55.539 66.905 1.00 29.69 296 ASP A O 1
ATOM 2241 N N . ILE A 1 374 ? 8.257 55.416 65.769 1.00 24.14 297 ILE A N 1
ATOM 2242 C CA . ILE A 1 374 ? 7.795 54.245 65.033 1.00 23.14 297 ILE A CA 1
ATOM 2243 C C . ILE A 1 374 ? 7.641 53.056 65.971 1.00 24.69 297 ILE A C 1
ATOM 2244 O O . ILE A 1 374 ? 6.778 52.194 65.760 1.00 24.50 297 ILE A O 1
ATOM 2249 N N . TYR A 1 375 ? 8.449 52.997 67.028 1.00 25.65 298 TYR A N 1
ATOM 2250 C CA . TYR A 1 375 ? 8.371 51.890 67.974 1.00 25.45 298 TYR A CA 1
ATOM 2251 C C . TYR A 1 375 ? 7.337 52.152 69.067 1.00 31.77 298 TYR A C 1
ATOM 2252 O O . TYR A 1 375 ? 6.419 51.350 69.264 1.00 51.54 298 TYR A O 1
ATOM 2261 N N . ASP A 1 376 ? 7.465 53.274 69.772 1.00 29.34 299 ASP A N 1
ATOM 2262 C CA . ASP A 1 376 ? 6.615 53.549 70.923 1.00 36.74 299 ASP A CA 1
ATOM 2263 C C . ASP A 1 376 ? 5.214 54.023 70.553 1.00 34.33 299 ASP A C 1
ATOM 2264 O O . ASP A 1 376 ? 4.366 54.126 71.447 1.00 30.04 299 ASP A O 1
ATOM 2269 N N . VAL A 1 377 ? 4.938 54.314 69.281 1.00 37.15 300 VAL A N 1
ATOM 2270 C CA . VAL A 1 377 ? 3.651 54.910 68.929 1.00 37.59 300 VAL A CA 1
ATOM 2271 C C . VAL A 1 377 ? 2.937 54.132 67.828 1.00 34.32 300 VAL A C 1
ATOM 2272 O O . VAL A 1 377 ? 1.807 53.671 68.021 1.00 40.62 300 VAL A O 1
ATOM 2276 N N . TYR A 1 378 ? 3.577 53.988 66.666 1.00 34.67 301 TYR A N 1
ATOM 2277 C CA . TYR A 1 378 ? 2.877 53.585 65.451 1.00 40.41 301 TYR A CA 1
ATOM 2278 C C . TYR A 1 378 ? 3.010 52.108 65.093 1.00 33.60 301 TYR A C 1
ATOM 2279 O O . TYR A 1 378 ? 2.307 51.653 64.185 1.00 37.00 301 TYR A O 1
ATOM 2288 N N . GLY A 1 379 ? 3.879 51.346 65.757 1.00 41.92 302 GLY A N 1
ATOM 2289 C CA . GLY A 1 379 ? 4.275 50.041 65.270 1.00 38.84 302 GLY A CA 1
ATOM 2290 C C . GLY A 1 379 ? 3.637 48.854 65.965 1.00 46.95 302 GLY A C 1
ATOM 2291 O O . GLY A 1 379 ? 3.695 48.731 67.191 1.00 54.34 302 GLY A O 1
ATOM 2292 N N . THR A 1 380 ? 3.037 47.973 65.167 1.00 40.30 303 THR A N 1
ATOM 2293 C CA . THR A 1 380 ? 2.668 46.637 65.605 1.00 31.75 303 THR A CA 1
ATOM 2294 C C . THR A 1 380 ? 3.911 45.747 65.613 1.00 44.16 303 THR A C 1
ATOM 2295 O O . THR A 1 380 ? 4.916 46.042 64.962 1.00 41.26 303 THR A O 1
ATOM 2299 N N . LEU A 1 381 ? 3.843 44.651 66.371 1.00 40.55 304 LEU A N 1
ATOM 2300 C CA . LEU A 1 381 ? 5.038 43.831 66.560 1.00 36.02 304 LEU A CA 1
ATOM 2301 C C . LEU A 1 381 ? 5.535 43.220 65.246 1.00 34.96 304 LEU A C 1
ATOM 2302 O O . LEU A 1 381 ? 6.746 43.057 65.059 1.00 30.18 304 LEU A O 1
ATOM 2307 N N . GLU A 1 382 ? 4.632 42.893 64.317 1.00 31.12 305 GLU A N 1
ATOM 2308 C CA . GLU A 1 382 ? 5.067 42.378 63.018 1.00 35.10 305 GLU A CA 1
ATOM 2309 C C . GLU A 1 382 ? 5.898 43.414 62.268 1.00 41.59 305 GLU A C 1
ATOM 2310 O O . GLU A 1 382 ? 7.016 43.131 61.812 1.00 42.94 305 GLU A O 1
ATOM 2316 N N . GLU A 1 383 ? 5.372 44.635 62.156 1.00 36.96 306 GLU A N 1
ATOM 2317 C CA . GLU A 1 383 ? 6.089 45.696 61.460 1.00 29.28 306 GLU A CA 1
ATOM 2318 C C . GLU A 1 383 ? 7.380 46.067 62.177 1.00 36.49 306 GLU A C 1
ATOM 2319 O O . GLU A 1 383 ? 8.378 46.389 61.525 1.00 46.15 306 GLU A O 1
ATOM 2325 N N . LEU A 1 384 ? 7.391 46.015 63.511 1.00 34.43 307 LEU A N 1
ATOM 2326 C CA . LEU A 1 384 ? 8.611 46.346 64.241 1.00 33.09 307 LEU A CA 1
ATOM 2327 C C . LEU A 1 384 ? 9.668 45.260 64.075 1.00 29.08 307 LEU A C 1
ATOM 2328 O O . LEU A 1 384 ? 10.863 45.562 63.973 1.00 34.62 307 LEU A O 1
ATOM 2333 N N . GLU A 1 385 ? 9.248 43.993 64.048 1.00 27.68 308 GLU A N 1
ATOM 2334 C CA . GLU A 1 385 ? 10.167 42.910 63.717 1.00 29.66 308 GLU A CA 1
ATOM 2335 C C . GLU A 1 385 ? 10.762 43.115 62.332 1.00 23.33 308 GLU A C 1
ATOM 2336 O O . GLU A 1 385 ? 11.973 42.965 62.134 1.00 24.84 308 GLU A O 1
ATOM 2342 N N . LEU A 1 386 ? 9.916 43.468 61.359 1.00 23.40 309 LEU A N 1
ATOM 2343 C CA . LEU A 1 386 ? 10.406 43.728 60.007 1.00 19.31 309 LEU A CA 1
ATOM 2344 C C . LEU A 1 386 ? 11.404 44.880 59.991 1.00 28.93 309 LEU A C 1
ATOM 2345 O O . LEU A 1 386 ? 12.449 44.797 59.336 1.00 26.77 309 LEU A O 1
ATOM 2350 N N . PHE A 1 387 ? 11.104 45.959 60.717 1.00 24.00 310 PHE A N 1
ATOM 2351 C CA . PHE A 1 387 ? 11.983 47.125 60.742 1.00 29.38 310 PHE A CA 1
ATOM 2352 C C . PHE A 1 387 ? 13.330 46.787 61.372 1.00 32.04 310 PHE A C 1
ATOM 2353 O O . PHE A 1 387 ? 14.391 47.134 60.834 1.00 30.74 310 PHE A O 1
ATOM 2361 N N . THR A 1 388 ? 13.307 46.100 62.517 1.00 28.57 311 THR A N 1
ATOM 2362 C CA . THR A 1 388 ? 14.550 45.749 63.197 1.00 24.61 311 THR A CA 1
ATOM 2363 C C . THR A 1 388 ? 15.376 44.772 62.369 1.00 21.12 311 THR A C 1
ATOM 2364 O O . THR A 1 388 ? 16.605 44.893 62.302 1.00 22.30 311 THR A O 1
ATOM 2368 N N . LYS A 1 389 ? 14.722 43.808 61.715 1.00 29.14 312 LYS A N 1
ATOM 2369 C CA . LYS A 1 389 ? 15.455 42.860 60.884 1.00 35.59 312 LYS A CA 1
ATOM 2370 C C . LYS A 1 389 ? 16.004 43.526 59.628 1.00 29.10 312 LYS A C 1
ATOM 2371 O O . LYS A 1 389 ? 17.066 43.131 59.135 1.00 28.87 312 LYS A O 1
ATOM 2377 N N . ALA A 1 390 ? 15.309 44.541 59.105 1.00 21.84 313 ALA A N 1
ATOM 2378 C CA . ALA A 1 390 ? 15.834 45.288 57.968 1.00 25.30 313 ALA A CA 1
ATOM 2379 C C . ALA A 1 390 ? 17.030 46.140 58.367 1.00 24.74 313 ALA A C 1
ATOM 2380 O O . ALA A 1 390 ? 17.958 46.314 57.570 1.00 27.74 313 ALA A O 1
ATOM 2382 N N . ILE A 1 391 ? 17.021 46.684 59.586 1.00 30.27 314 ILE A N 1
ATOM 2383 C CA . ILE A 1 391 ? 18.196 47.400 60.076 1.00 30.50 314 ILE A CA 1
ATOM 2384 C C . ILE A 1 391 ? 19.358 46.436 60.283 1.00 27.41 314 ILE A C 1
ATOM 2385 O O . ILE A 1 391 ? 20.508 46.745 59.950 1.00 28.58 314 ILE A O 1
ATOM 2390 N N . GLU A 1 392 ? 19.076 45.253 60.835 1.00 25.59 315 GLU A N 1
ATOM 2391 C CA . GLU A 1 392 ? 20.121 44.255 61.043 1.00 27.94 315 GLU A CA 1
ATOM 2392 C C . GLU A 1 392 ? 20.727 43.804 59.720 1.00 23.67 315 GLU A C 1
ATOM 2393 O O . GLU A 1 392 ? 21.948 43.645 59.609 1.00 26.72 315 GLU A O 1
ATOM 2399 N N . ARG A 1 393 ? 19.890 43.589 58.704 1.00 24.49 316 ARG A N 1
ATOM 2400 C CA . ARG A 1 393 ? 20.408 43.273 57.378 1.00 22.04 316 ARG A CA 1
ATOM 2401 C C . ARG A 1 393 ? 21.125 44.473 56.773 1.00 18.56 316 ARG A C 1
ATOM 2402 O O . ARG A 1 393 ? 22.180 44.322 56.146 1.00 17.85 316 ARG A O 1
ATOM 2410 N N . TRP A 1 394 ? 20.568 45.670 56.961 1.00 25.73 317 TRP A N 1
ATOM 2411 C CA . TRP A 1 394 ? 21.168 46.927 56.515 1.00 20.86 317 TRP A CA 1
ATOM 2412 C C . TRP A 1 394 ? 21.508 46.872 55.026 1.00 18.56 317 TRP A C 1
ATOM 2413 O O . TRP A 1 394 ? 22.660 47.007 54.611 1.00 22.19 317 TRP A O 1
ATOM 2424 N N . ASP A 1 395 ? 20.472 46.662 54.220 1.00 23.06 318 ASP A N 1
ATOM 2425 C CA . ASP A 1 395 ? 20.637 46.543 52.781 1.00 29.99 318 ASP A CA 1
ATOM 2426 C C . ASP A 1 395 ? 19.504 47.277 52.085 1.00 27.61 318 ASP A C 1
ATOM 2427 O O . ASP A 1 395 ? 18.342 47.170 52.488 1.00 24.16 318 ASP A O 1
ATOM 2432 N N . VAL A 1 396 ? 19.852 48.019 51.031 1.00 29.01 319 VAL A N 1
ATOM 2433 C CA . VAL A 1 396 ? 18.871 48.816 50.304 1.00 23.87 319 VAL A CA 1
ATOM 2434 C C . VAL A 1 396 ? 17.837 47.965 49.581 1.00 39.44 319 VAL A C 1
ATOM 2435 O O . VAL A 1 396 ? 16.849 48.508 49.073 1.00 49.59 319 VAL A O 1
ATOM 2439 N N . LYS A 1 397 ? 18.033 46.649 49.523 1.00 38.74 320 LYS A N 1
ATOM 2440 C CA . LYS A 1 397 ? 17.054 45.741 48.938 1.00 38.56 320 LYS A CA 1
ATOM 2441 C C . LYS A 1 397 ? 16.066 45.195 49.961 1.00 43.21 320 LYS A C 1
ATOM 2442 O O . LYS A 1 397 ? 15.145 44.464 49.580 1.00 46.59 320 LYS A O 1
ATOM 2448 N N . ALA A 1 398 ? 16.233 45.520 51.242 1.00 43.15 321 ALA A N 1
ATOM 2449 C CA . ALA A 1 398 ? 15.295 45.125 52.283 1.00 32.49 321 ALA A CA 1
ATOM 2450 C C . ALA A 1 398 ? 14.136 46.103 52.427 1.00 36.28 321 ALA A C 1
ATOM 2451 O O . ALA A 1 398 ? 13.349 45.980 53.371 1.00 49.67 321 ALA A O 1
ATOM 2453 N N . ILE A 1 399 ? 14.016 47.062 51.514 1.00 41.39 322 ILE A N 1
ATOM 2454 C CA . ILE A 1 399 ? 12.992 48.094 51.625 1.00 27.89 322 ILE A CA 1
ATOM 2455 C C . ILE A 1 399 ? 11.655 47.640 51.040 1.00 29.47 322 ILE A C 1
ATOM 2456 O O . ILE A 1 399 ? 10.598 48.104 51.482 1.00 27.06 322 ILE A O 1
ATOM 2461 N N . ASN A 1 400 ? 11.673 46.726 50.064 1.00 31.62 323 ASN A N 1
ATOM 2462 C CA . ASN A 1 400 ? 10.427 46.136 49.585 1.00 38.99 323 ASN A CA 1
ATOM 2463 C C . ASN A 1 400 ? 9.687 45.415 50.704 1.00 35.52 323 ASN A C 1
ATOM 2464 O O . ASN A 1 400 ? 8.451 45.384 50.715 1.00 31.59 323 ASN A O 1
ATOM 2469 N N . GLU A 1 401 ? 10.426 44.841 51.656 1.00 37.63 324 GLU A N 1
ATOM 2470 C CA . GLU A 1 401 ? 9.814 44.031 52.703 1.00 37.18 324 GLU A CA 1
ATOM 2471 C C . GLU A 1 401 ? 9.052 44.879 53.713 1.00 40.32 324 GLU A C 1
ATOM 2472 O O . GLU A 1 401 ? 8.097 44.394 54.330 1.00 42.55 324 GLU A O 1
ATOM 2478 N N . LEU A 1 402 ? 9.453 46.132 53.898 1.00 32.44 325 LEU A N 1
ATOM 2479 C CA . LEU A 1 402 ? 8.837 46.972 54.911 1.00 27.36 325 LEU A CA 1
ATOM 2480 C C . LEU A 1 402 ? 7.489 47.505 54.433 1.00 35.76 325 LEU A C 1
ATOM 2481 O O . LEU A 1 402 ? 7.290 47.728 53.235 1.00 33.00 325 LEU A O 1
ATOM 2486 N N . PRO A 1 403 ? 6.544 47.710 55.350 1.00 32.51 326 PRO A N 1
ATOM 2487 C CA . PRO A 1 403 ? 5.293 48.381 54.980 1.00 28.76 326 PRO A CA 1
ATOM 2488 C C . PRO A 1 403 ? 5.559 49.787 54.464 1.00 33.76 326 PRO A C 1
ATOM 2489 O O . PRO A 1 403 ? 6.613 50.379 54.706 1.00 30.89 326 PRO A O 1
ATOM 2493 N N . GLU A 1 404 ? 4.567 50.323 53.746 1.00 36.34 327 GLU A N 1
ATOM 2494 C CA . GLU A 1 404 ? 4.772 51.546 52.973 1.00 43.62 327 GLU A CA 1
ATOM 2495 C C . GLU A 1 404 ? 5.241 52.702 53.849 1.00 40.15 327 GLU A C 1
ATOM 2496 O O . GLU A 1 404 ? 6.139 53.458 53.459 1.00 34.61 327 GLU A O 1
ATOM 2502 N N . TYR A 1 405 ? 4.657 52.855 55.038 1.00 37.24 328 TYR A N 1
ATOM 2503 C CA . TYR A 1 405 ? 5.017 53.985 55.885 1.00 31.08 328 TYR A CA 1
ATOM 2504 C C . TYR A 1 405 ? 6.377 53.818 56.551 1.00 36.31 328 TYR A C 1
ATOM 2505 O O . TYR A 1 405 ? 6.901 54.795 57.097 1.00 31.88 328 TYR A O 1
ATOM 2514 N N . MET A 1 406 ? 6.959 52.618 56.517 1.00 29.71 329 MET A N 1
ATOM 2515 C CA . MET A 1 406 ? 8.262 52.371 57.122 1.00 22.55 329 MET A CA 1
ATOM 2516 C C . MET A 1 406 ? 9.421 52.474 56.140 1.00 23.81 329 MET A C 1
ATOM 2517 O O . MET A 1 406 ? 10.560 52.673 56.577 1.00 25.85 329 MET A O 1
ATOM 2522 N N . ARG A 1 407 ? 9.163 52.335 54.836 1.00 22.50 330 ARG A N 1
ATOM 2523 C CA . ARG A 1 407 ? 10.240 52.389 53.850 1.00 23.68 330 ARG A CA 1
ATOM 2524 C C . ARG A 1 407 ? 10.985 53.714 53.926 1.00 23.16 330 ARG A C 1
ATOM 2525 O O . ARG A 1 407 ? 12.219 53.748 53.997 1.00 22.14 330 ARG A O 1
ATOM 2533 N N . MET A 1 408 ? 10.240 54.815 53.906 1.00 17.17 331 MET A N 1
ATOM 2534 C CA . MET A 1 408 ? 10.844 56.144 53.861 1.00 16.19 331 MET A CA 1
ATOM 2535 C C . MET A 1 408 ? 11.732 56.432 55.067 1.00 22.90 331 MET A C 1
ATOM 2536 O O . MET A 1 408 ? 12.888 56.850 54.865 1.00 21.67 331 MET A O 1
ATOM 2541 N N . PRO A 1 409 ? 11.291 56.236 56.319 1.00 27.38 332 PRO A N 1
ATOM 2542 C CA . PRO A 1 409 ? 12.214 56.476 57.442 1.00 17.46 332 PRO A CA 1
ATOM 2543 C C . PRO A 1 409 ? 13.407 55.536 57.456 1.00 14.59 332 PRO A C 1
ATOM 2544 O O . PRO A 1 409 ? 14.522 55.976 57.761 1.00 28.37 332 PRO A O 1
ATOM 2548 N N . PHE A 1 410 ? 13.214 54.255 57.129 1.00 18.34 333 PHE A N 1
ATOM 2549 C CA . PHE A 1 410 ? 14.354 53.344 57.080 1.00 21.57 333 PHE A CA 1
ATOM 2550 C C . PHE A 1 410 ? 15.329 53.735 55.980 1.00 20.92 333 PHE A C 1
ATOM 2551 O O . PHE A 1 410 ? 16.546 53.710 56.189 1.00 21.79 333 PHE A O 1
ATOM 2559 N N . PHE A 1 411 ? 14.817 54.065 54.791 1.00 17.38 334 PHE A N 1
ATOM 2560 C CA . PHE A 1 411 ? 15.692 54.482 53.699 1.00 16.78 334 PHE A CA 1
ATOM 2561 C C . PHE A 1 411 ? 16.474 55.732 54.080 1.00 14.99 334 PHE A C 1
ATOM 2562 O O . PHE A 1 411 ? 17.677 55.836 53.800 1.00 21.68 334 PHE A O 1
ATOM 2570 N N . PHE A 1 412 ? 15.812 56.685 54.737 1.00 21.79 335 PHE A N 1
ATOM 2571 C CA . PHE A 1 412 ? 16.495 57.913 55.121 1.00 24.52 335 PHE A CA 1
ATOM 2572 C C . PHE A 1 412 ? 17.549 57.653 56.192 1.00 24.87 335 PHE A C 1
ATOM 2573 O O . PHE A 1 412 ? 18.648 58.216 56.134 1.00 23.24 335 PHE A O 1
ATOM 2581 N N . LEU A 1 413 ? 17.234 56.802 57.173 1.00 16.52 336 LEU A N 1
ATOM 2582 C CA . LEU A 1 413 ? 18.225 56.417 58.175 1.00 19.13 336 LEU A CA 1
ATOM 2583 C C . LEU A 1 413 ? 19.419 55.725 57.530 1.00 22.27 336 LEU A C 1
ATOM 2584 O O . LEU A 1 413 ? 20.574 56.000 57.881 1.00 22.60 336 LEU A O 1
ATOM 2589 N N . PHE A 1 414 ? 19.152 54.818 56.589 1.00 12.95 337 PHE A N 1
ATOM 2590 C CA . PHE A 1 414 ? 20.206 54.131 55.852 1.00 17.92 337 PHE A CA 1
ATOM 2591 C C . PHE A 1 414 ? 21.129 55.128 55.165 1.00 21.32 337 PHE A C 1
ATOM 2592 O O . PHE A 1 414 ? 22.354 55.091 55.348 1.00 18.98 337 PHE A O 1
ATOM 2600 N N . ASN A 1 415 ? 20.551 56.045 54.384 1.00 25.57 338 ASN A N 1
ATOM 2601 C CA . ASN A 1 415 ? 21.363 57.020 53.661 1.00 23.28 338 ASN A CA 1
ATOM 2602 C C . ASN A 1 415 ? 22.144 57.917 54.615 1.00 21.55 338 ASN A C 1
ATOM 2603 O O . ASN A 1 415 ? 23.326 58.195 54.384 1.00 20.24 338 ASN A O 1
ATOM 2608 N N . THR A 1 416 ? 21.512 58.362 55.704 1.00 24.13 339 THR A N 1
ATOM 2609 C CA . THR A 1 416 ? 22.177 59.282 56.623 1.00 24.03 339 THR A CA 1
ATOM 2610 C C . THR A 1 416 ? 23.346 58.608 57.334 1.00 19.17 339 THR A C 1
ATOM 2611 O O . THR A 1 416 ? 24.441 59.179 57.435 1.00 34.13 339 THR A O 1
ATOM 2615 N N . VAL A 1 417 ? 23.137 57.388 57.833 1.00 22.12 340 VAL A N 1
ATOM 2616 C CA . VAL A 1 417 ? 24.204 56.699 58.552 1.00 24.17 340 VAL A CA 1
ATOM 2617 C C . VAL A 1 417 ? 25.330 56.313 57.600 1.00 18.47 340 VAL A C 1
ATOM 2618 O O . VAL A 1 417 ? 26.513 56.374 57.962 1.00 29.64 340 VAL A O 1
ATOM 2622 N N . ASN A 1 418 ? 24.995 55.929 56.364 1.00 17.00 341 ASN A N 1
ATOM 2623 C CA . ASN A 1 418 ? 26.051 55.673 55.391 1.00 16.14 341 ASN A CA 1
ATOM 2624 C C . ASN A 1 418 ? 26.808 56.947 55.044 1.00 19.09 341 ASN A C 1
ATOM 2625 O O . ASN A 1 418 ? 28.015 56.898 54.786 1.00 26.17 341 ASN A O 1
ATOM 2630 N N . GLU A 1 419 ? 26.127 58.095 55.053 1.00 26.93 342 GLU A N 1
ATOM 2631 C CA . GLU A 1 419 ? 26.815 59.362 54.829 1.00 24.06 342 GLU A CA 1
ATOM 2632 C C . GLU A 1 419 ? 27.775 59.672 55.971 1.00 25.62 342 GLU A C 1
ATOM 2633 O O . GLU A 1 419 ? 28.873 60.191 55.743 1.00 19.00 342 GLU A O 1
ATOM 2639 N N . MET A 1 420 ? 27.381 59.355 57.206 1.00 28.94 343 MET A N 1
ATOM 2640 C CA . MET A 1 420 ? 28.297 59.527 58.334 1.00 32.58 343 MET A CA 1
ATOM 2641 C C . MET A 1 420 ? 29.501 58.596 58.215 1.00 25.97 343 MET A C 1
ATOM 2642 O O . MET A 1 420 ? 30.642 58.996 58.495 1.00 23.19 343 MET A O 1
ATOM 2647 N N . GLY A 1 421 ? 29.264 57.347 57.812 1.00 29.85 344 GLY A N 1
ATOM 2648 C CA . GLY A 1 421 ? 30.371 56.431 57.585 1.00 22.2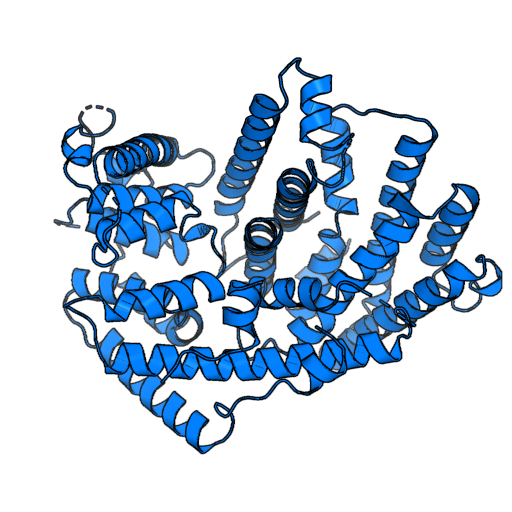8 344 GLY A CA 1
ATOM 2649 C C . GLY A 1 421 ? 31.315 56.923 56.505 1.00 21.00 344 GLY A C 1
ATOM 2650 O O . GLY A 1 421 ? 32.537 56.789 56.622 1.00 27.11 344 GLY A O 1
ATOM 2651 N N . TYR A 1 422 ? 30.762 57.512 55.442 1.00 19.81 345 TYR A N 1
ATOM 2652 C CA . TYR A 1 422 ? 31.610 58.089 54.405 1.00 19.27 345 TYR A CA 1
ATOM 2653 C C . TYR A 1 422 ? 32.372 59.298 54.927 1.00 25.33 345 TYR A C 1
ATOM 2654 O O . TYR A 1 422 ? 33.519 59.527 54.533 1.00 23.77 345 TYR A O 1
ATOM 2663 N N . ASP A 1 423 ? 31.744 60.096 55.794 1.00 25.77 346 ASP A N 1
ATOM 2664 C CA . ASP A 1 423 ? 32.454 61.205 56.422 1.00 23.22 346 ASP A CA 1
ATOM 2665 C C . ASP A 1 423 ? 33.661 60.704 57.200 1.00 26.47 346 ASP A C 1
ATOM 2666 O O . ASP A 1 423 ? 34.741 61.306 57.147 1.00 27.31 346 ASP A O 1
ATOM 2671 N N . THR A 1 424 ? 33.500 59.596 57.922 1.00 22.92 347 THR A N 1
ATOM 2672 C CA . THR A 1 424 ? 34.646 59.025 58.626 1.00 21.82 347 THR A CA 1
ATOM 2673 C C . THR A 1 424 ? 35.701 58.517 57.647 1.00 29.22 347 THR A C 1
ATOM 2674 O O . THR A 1 424 ? 36.898 58.767 57.834 1.00 35.40 347 THR A O 1
ATOM 2678 N N . LEU A 1 425 ? 35.278 57.814 56.591 1.00 21.70 348 LEU A N 1
ATOM 2679 C CA . LEU A 1 425 ? 36.238 57.303 55.613 1.00 18.43 348 LEU A CA 1
ATOM 2680 C C . LEU A 1 425 ? 37.012 58.428 54.935 1.00 24.20 348 LEU A C 1
ATOM 2681 O O . LEU A 1 425 ? 38.190 58.258 54.602 1.00 21.56 348 LEU A O 1
ATOM 2686 N N . THR A 1 426 ? 36.377 59.581 54.731 1.00 28.93 349 THR A N 1
ATOM 2687 C CA . THR A 1 426 ? 37.023 60.675 54.019 1.00 26.77 349 THR A CA 1
ATOM 2688 C C . THR A 1 426 ? 37.839 61.583 54.929 1.00 33.47 349 THR A C 1
ATOM 2689 O O . THR A 1 426 ? 38.819 62.182 54.470 1.00 30.44 349 THR A O 1
ATOM 2693 N N . ASP A 1 427 ? 37.476 61.696 56.208 1.00 30.47 350 ASP A N 1
ATOM 2694 C CA . ASP A 1 427 ? 38.205 62.575 57.110 1.00 27.62 350 ASP A CA 1
ATOM 2695 C C . ASP A 1 427 ? 39.287 61.859 57.904 1.00 33.44 350 ASP A C 1
ATOM 2696 O O . ASP A 1 427 ? 40.235 62.511 58.355 1.00 39.95 350 ASP A O 1
ATOM 2701 N N . LYS A 1 428 ? 39.177 60.538 58.082 1.00 36.56 351 LYS A N 1
ATOM 2702 C CA . LYS A 1 428 ? 40.124 59.812 58.917 1.00 36.45 351 LYS A CA 1
ATOM 2703 C C . LYS A 1 428 ? 40.565 58.484 58.310 1.00 33.73 351 LYS A C 1
ATOM 2704 O O . LYS A 1 428 ? 41.188 57.683 59.017 1.00 37.96 351 LYS A O 1
ATOM 2710 N N . ASN A 1 429 ? 40.263 58.229 57.034 1.00 28.93 352 ASN A N 1
ATOM 2711 C CA . ASN A 1 429 ? 40.636 56.998 56.340 1.00 26.80 352 ASN A CA 1
ATOM 2712 C C . ASN A 1 429 ? 40.364 55.766 57.195 1.00 29.10 352 ASN A C 1
ATOM 2713 O O . ASN A 1 429 ? 41.293 55.059 57.600 1.00 30.20 352 ASN A O 1
ATOM 2718 N N . PHE A 1 430 ? 39.090 55.511 57.479 1.00 32.55 353 PHE A N 1
ATOM 2719 C CA . PHE A 1 430 ? 38.693 54.408 58.340 1.00 19.65 353 PHE A CA 1
ATOM 2720 C C . PHE A 1 430 ? 37.262 54.024 57.999 1.00 17.23 353 PHE A C 1
ATOM 2721 O O . PHE A 1 430 ? 36.422 54.894 57.759 1.00 24.20 353 PHE A O 1
ATOM 2729 N N . ILE A 1 431 ? 36.996 52.723 57.977 1.00 23.04 354 ILE A N 1
ATOM 2730 C CA . ILE A 1 431 ? 35.682 52.191 57.639 1.00 18.44 354 ILE A CA 1
ATOM 2731 C C . ILE A 1 431 ? 35.002 51.823 58.952 1.00 23.44 354 ILE A C 1
ATOM 2732 O O . ILE A 1 431 ? 35.281 50.775 59.541 1.00 30.66 354 ILE A O 1
ATOM 2737 N N . ASN A 1 432 ? 34.105 52.690 59.416 1.00 30.94 355 ASN A N 1
ATOM 2738 C CA . ASN A 1 432 ? 33.390 52.485 60.667 1.00 28.48 355 ASN A CA 1
ATOM 2739 C C . ASN A 1 432 ? 31.917 52.167 60.463 1.00 30.53 355 ASN A C 1
ATOM 2740 O O . ASN A 1 432 ? 31.179 52.069 61.450 1.00 36.90 355 ASN A O 1
ATOM 2745 N N . ILE A 1 433 ? 31.470 52.009 59.213 1.00 24.42 356 ILE A N 1
ATOM 2746 C CA . ILE A 1 433 ? 30.055 51.760 58.948 1.00 28.19 356 ILE A CA 1
ATOM 2747 C C . ILE A 1 433 ? 29.593 50.487 59.642 1.00 31.58 356 ILE A C 1
ATOM 2748 O O . ILE A 1 433 ? 28.423 50.369 60.029 1.00 23.92 356 ILE A O 1
ATOM 2753 N N . GLU A 1 434 ? 30.501 49.525 59.830 1.00 33.72 357 GLU A N 1
ATOM 2754 C CA . GLU A 1 434 ? 30.169 48.325 60.588 1.00 29.14 357 GLU A CA 1
ATOM 2755 C C . GLU A 1 434 ? 29.726 48.677 62.002 1.00 30.39 357 GLU A C 1
ATOM 2756 O O . GLU A 1 434 ? 28.713 48.165 62.493 1.00 36.54 357 GLU A O 1
ATOM 2762 N N . TYR A 1 435 ? 30.450 49.583 62.659 1.00 31.45 358 TYR A N 1
ATOM 2763 C CA . TYR A 1 435 ? 30.160 49.902 64.052 1.00 22.26 358 TYR A CA 1
ATOM 2764 C C . TYR A 1 435 ? 28.921 50.780 64.189 1.00 25.96 358 TYR A C 1
ATOM 2765 O O . TYR A 1 435 ? 28.144 50.609 65.134 1.00 32.59 358 TYR A O 1
ATOM 2774 N N . LEU A 1 436 ? 28.705 51.710 63.256 1.00 20.55 359 LEU A N 1
ATOM 2775 C CA . LEU A 1 436 ? 27.463 52.478 63.267 1.00 21.72 359 LEU A CA 1
ATOM 2776 C C . LEU A 1 436 ? 26.260 51.570 63.039 1.00 19.99 359 LEU A C 1
ATOM 2777 O O . LEU A 1 436 ? 25.233 51.691 63.727 1.00 26.35 359 LEU A O 1
ATOM 2782 N N . LYS A 1 437 ? 26.371 50.650 62.075 1.00 25.33 360 LYS A N 1
ATOM 2783 C CA . LYS A 1 437 ? 25.309 49.678 61.850 1.00 20.07 360 LYS A CA 1
ATOM 2784 C C . LYS A 1 437 ? 25.058 48.838 63.094 1.00 23.58 360 LYS A C 1
ATOM 2785 O O . LYS A 1 437 ? 23.906 48.573 63.446 1.00 32.27 360 LYS A O 1
ATOM 2791 N N . LYS A 1 438 ? 26.123 48.416 63.781 1.00 22.79 361 LYS A N 1
ATOM 2792 C CA . LYS A 1 438 ? 25.947 47.592 64.974 1.00 19.63 361 LYS A CA 1
ATOM 2793 C C . LYS A 1 438 ? 25.298 48.382 66.106 1.00 21.56 361 LYS A C 1
ATOM 2794 O O . LYS A 1 438 ? 24.479 47.841 66.861 1.00 22.99 361 LYS A O 1
ATOM 2800 N N . SER A 1 439 ? 25.651 49.662 66.241 1.00 27.42 362 SER A N 1
ATOM 2801 C CA . SER A 1 439 ? 25.028 50.496 67.264 1.00 23.53 362 SER A CA 1
ATOM 2802 C C . SER A 1 439 ? 23.536 50.647 67.001 1.00 27.32 362 SER A C 1
ATOM 2803 O O . SER A 1 439 ? 22.712 50.513 67.917 1.00 34.77 362 SER A O 1
ATOM 2806 N N . TRP A 1 440 ? 23.166 50.919 65.746 1.00 19.64 363 TRP A N 1
ATOM 2807 C CA . TRP A 1 440 ? 21.745 51.000 65.421 1.00 13.35 363 TRP A CA 1
ATOM 2808 C C . TRP A 1 440 ? 21.056 49.648 65.570 1.00 17.59 363 TRP A C 1
ATOM 2809 O O . TRP A 1 440 ? 19.878 49.596 65.934 1.00 19.51 363 TRP A O 1
ATOM 2820 N N . VAL A 1 441 ? 21.778 48.550 65.332 1.00 11.28 364 VAL A N 1
ATOM 2821 C CA . VAL A 1 441 ? 21.212 47.218 65.532 1.00 15.18 364 VAL A CA 1
ATOM 2822 C C . VAL A 1 441 ? 20.851 47.010 66.996 1.00 23.93 364 VAL A C 1
ATOM 2823 O O . VAL A 1 441 ? 19.741 46.574 67.327 1.00 28.16 364 VAL A O 1
ATOM 2827 N N . VAL A 1 442 ? 21.789 47.314 67.895 1.00 26.84 365 VAL A N 1
ATOM 2828 C CA . VAL A 1 442 ? 21.541 47.123 69.323 1.00 29.99 365 VAL A CA 1
ATOM 2829 C C . VAL A 1 442 ? 20.420 48.042 69.798 1.00 19.86 365 VAL A C 1
ATOM 2830 O O . VAL A 1 442 ? 19.536 47.629 70.565 1.00 30.62 365 VAL A O 1
ATOM 2834 N N . TRP A 1 443 ? 20.431 49.298 69.340 1.00 27.13 366 TRP A N 1
ATOM 2835 C CA . TRP A 1 443 ? 19.369 50.229 69.709 1.00 17.84 366 TRP A CA 1
ATOM 2836 C C . TRP A 1 443 ? 18.005 49.723 69.252 1.00 17.08 366 TRP A C 1
ATOM 2837 O O . TRP A 1 443 ? 17.032 49.758 70.017 1.00 26.43 366 TRP A O 1
ATOM 2848 N N . SER A 1 444 ? 17.918 49.234 68.011 1.00 22.57 367 SER A N 1
ATOM 2849 C CA . SER A 1 444 ? 16.652 48.728 67.495 1.00 23.02 367 SER A CA 1
ATOM 2850 C C . SER A 1 444 ? 16.205 47.482 68.248 1.00 27.54 367 SER A C 1
ATOM 2851 O O . SER A 1 444 ? 15.008 47.299 68.498 1.00 29.93 367 SER A O 1
ATOM 2854 N N . LYS A 1 445 ? 17.150 46.617 68.622 1.00 27.73 368 LYS A N 1
ATOM 2855 C CA . LYS A 1 445 ? 16.792 45.419 69.375 1.00 24.11 368 LYS A CA 1
ATOM 2856 C C . LYS A 1 445 ? 16.203 45.777 70.733 1.00 22.54 368 LYS A C 1
ATOM 2857 O O . LYS A 1 445 ? 15.178 45.217 71.143 1.00 27.98 368 LYS A O 1
ATOM 2863 N N . TYR A 1 446 ? 16.826 46.719 71.443 1.00 27.06 369 TYR A N 1
ATOM 2864 C CA . TYR A 1 446 ? 16.292 47.085 72.753 1.00 20.30 369 TYR A CA 1
ATOM 2865 C C . TYR A 1 446 ? 14.974 47.849 72.629 1.00 24.28 369 TYR A C 1
ATOM 2866 O O . TYR A 1 446 ? 14.080 47.686 73.474 1.00 34.26 369 TYR A O 1
ATOM 2875 N N . GLN A 1 447 ? 14.812 48.648 71.568 1.00 18.64 370 GLN A N 1
ATOM 2876 C CA . GLN A 1 447 ? 13.522 49.290 71.322 1.00 24.07 370 GLN A CA 1
ATOM 2877 C C . GLN A 1 447 ? 12.431 48.259 71.050 1.00 24.54 370 GLN A C 1
ATOM 2878 O O . GLN A 1 447 ? 11.296 48.403 71.522 1.00 21.27 370 GLN A O 1
ATOM 2884 N N . LEU A 1 448 ? 12.754 47.211 70.287 1.00 30.07 371 LEU A N 1
ATOM 2885 C CA . LEU A 1 448 ? 11.778 46.158 70.023 1.00 23.09 371 LEU A CA 1
ATOM 2886 C C . LEU A 1 448 ? 11.450 45.384 71.293 1.00 24.78 371 LEU A C 1
ATOM 2887 O O . LEU A 1 448 ? 10.306 44.955 71.489 1.00 28.81 371 LEU A O 1
ATOM 2892 N N . GLU A 1 449 ? 12.439 45.196 72.168 1.00 22.91 372 GLU A N 1
ATOM 2893 C CA . GLU A 1 449 ? 12.163 44.584 73.464 1.00 18.77 372 GLU A CA 1
ATOM 2894 C C . GLU A 1 449 ? 11.185 45.431 74.271 1.00 21.43 372 GLU A C 1
ATOM 2895 O O . GLU A 1 449 ? 10.256 44.900 74.893 1.00 31.34 372 GLU A O 1
ATOM 2901 N N . GLU A 1 450 ? 11.374 46.753 74.268 1.00 26.03 373 GLU A N 1
ATOM 2902 C CA . GLU A 1 450 ? 10.444 47.627 74.982 1.00 21.56 373 GLU A CA 1
ATOM 2903 C C . GLU A 1 450 ? 9.049 47.583 74.362 1.00 21.62 373 GLU A C 1
ATOM 2904 O O . GLU A 1 450 ? 8.039 47.645 75.074 1.00 22.27 373 GLU A O 1
ATOM 2910 N N . ALA A 1 451 ? 8.972 47.481 73.033 1.00 27.89 374 ALA A N 1
ATOM 2911 C CA . ALA A 1 451 ? 7.669 47.361 72.383 1.00 30.28 374 ALA A CA 1
ATOM 2912 C C . ALA A 1 451 ? 6.982 46.055 72.764 1.00 33.60 374 ALA A C 1
ATOM 2913 O O . ALA A 1 451 ? 5.757 46.015 72.950 1.00 31.16 374 ALA A O 1
ATOM 2915 N N . LYS A 1 452 ? 7.754 44.970 72.867 1.00 41.25 375 LYS A N 1
ATOM 2916 C CA . LYS A 1 452 ? 7.205 43.713 73.366 1.00 34.44 375 LYS A CA 1
ATOM 2917 C C . LYS A 1 452 ? 6.695 43.871 74.791 1.00 31.30 375 LYS A C 1
ATOM 2918 O O . LYS A 1 452 ? 5.629 43.349 75.138 1.00 41.77 375 LYS A O 1
ATOM 2924 N N . TRP A 1 453 ? 7.454 44.576 75.633 1.00 27.23 376 TRP A N 1
ATOM 2925 C CA . TRP A 1 453 ? 6.990 44.867 76.987 1.00 22.58 376 TRP A CA 1
ATOM 2926 C C . TRP A 1 453 ? 5.652 45.593 76.966 1.00 34.11 376 TRP A C 1
ATOM 2927 O O . TRP A 1 453 ? 4.750 45.274 77.749 1.00 27.61 376 TRP A O 1
ATOM 2938 N N . PHE A 1 454 ? 5.512 46.582 76.082 1.00 28.31 377 PHE A N 1
ATOM 2939 C CA . PHE A 1 454 ? 4.275 47.357 76.037 1.00 34.84 377 PHE A CA 1
ATOM 2940 C C . PHE A 1 454 ? 3.100 46.500 75.585 1.00 36.04 377 PHE A C 1
ATOM 2941 O O . PHE A 1 454 ? 2.031 46.519 76.207 1.00 41.45 377 PHE A O 1
ATOM 2949 N N . TYR A 1 455 ? 3.273 45.743 74.499 1.00 36.27 378 TYR A N 1
ATOM 2950 C CA . TYR A 1 455 ? 2.165 44.934 73.994 1.00 37.12 378 TYR A CA 1
ATOM 2951 C C . TYR A 1 455 ? 1.795 43.837 74.985 1.00 40.72 378 TYR A C 1
ATOM 2952 O O . TYR A 1 455 ? 0.640 43.732 75.412 1.00 47.69 378 TYR A O 1
ATOM 2961 N N . SER A 1 456 ? 2.771 43.012 75.371 1.00 42.17 379 SER A N 1
ATOM 2962 C CA . SER A 1 456 ? 2.529 41.965 76.355 1.00 33.35 379 SER A CA 1
ATOM 2963 C C . SER A 1 456 ? 2.187 42.521 77.731 1.00 36.71 379 SER A C 1
ATOM 2964 O O . SER A 1 456 ? 1.726 41.760 78.589 1.00 37.24 379 SER A O 1
ATOM 2967 N N . GLY A 1 457 ? 2.402 43.814 77.964 1.00 31.76 380 GLY A N 1
ATOM 2968 C CA . GLY A 1 457 ? 2.053 44.416 79.235 1.00 40.01 380 GLY A CA 1
ATOM 2969 C C . GLY A 1 457 ? 3.054 44.189 80.344 1.00 37.62 380 GLY A C 1
ATOM 2970 O O . GLY A 1 457 ? 2.667 44.143 81.516 1.00 31.35 380 GLY A O 1
ATOM 2971 N N . TYR A 1 458 ? 4.335 44.053 80.011 1.00 33.61 381 TYR A N 1
ATOM 2972 C CA . TYR A 1 458 ? 5.348 43.748 81.011 1.00 37.36 381 TYR A CA 1
ATOM 2973 C C . TYR A 1 458 ? 5.741 45.006 81.774 1.00 36.04 381 TYR A C 1
ATOM 2974 O O . TYR A 1 458 ? 6.028 46.047 81.173 1.00 35.40 381 TYR A O 1
ATOM 2983 N N . LYS A 1 459 ? 5.750 44.908 83.100 1.00 30.13 382 LYS A N 1
ATOM 2984 C CA . LYS A 1 459 ? 6.185 45.999 83.971 1.00 27.51 382 LYS A CA 1
ATOM 2985 C C . LYS A 1 459 ? 7.424 45.546 84.726 1.00 39.38 382 LYS A C 1
ATOM 2986 O O . LYS A 1 459 ? 7.312 44.861 85.759 1.00 31.41 382 LYS A O 1
ATOM 2992 N N . PRO A 1 460 ? 8.617 45.891 84.257 1.00 44.99 383 PRO A N 1
ATOM 2993 C CA . PRO A 1 460 ? 9.841 45.360 84.859 1.00 41.78 383 PRO A CA 1
ATOM 2994 C C . PRO A 1 460 ? 10.177 46.061 86.168 1.00 39.87 383 PRO A C 1
ATOM 2995 O O . PRO A 1 460 ? 9.646 47.122 86.501 1.00 33.93 383 PRO A O 1
ATOM 2999 N N . THR A 1 461 ? 11.082 45.435 86.914 1.00 48.37 384 THR A N 1
ATOM 3000 C CA . THR A 1 461 ? 11.666 46.081 88.075 1.00 44.55 384 THR A CA 1
ATOM 3001 C C . THR A 1 461 ? 12.528 47.259 87.628 1.00 38.31 384 THR A C 1
ATOM 3002 O O . THR A 1 461 ? 12.831 47.430 86.444 1.00 40.59 384 THR A O 1
ATOM 3006 N N . LEU A 1 462 ? 12.931 48.083 88.596 1.00 37.61 385 LEU A N 1
ATOM 3007 C CA . LEU A 1 462 ? 13.857 49.161 88.273 1.00 26.98 385 LEU A CA 1
ATOM 3008 C C . LEU A 1 462 ? 15.197 48.609 87.807 1.00 27.97 385 LEU A C 1
ATOM 3009 O O . LEU A 1 462 ? 15.888 49.250 87.008 1.00 33.05 385 LEU A O 1
ATOM 3014 N N . GLU A 1 463 ? 15.565 47.412 88.271 1.00 37.13 386 GLU A N 1
ATOM 3015 C CA . GLU A 1 463 ? 16.824 46.803 87.852 1.00 35.39 386 GLU A CA 1
ATOM 3016 C C . GLU A 1 463 ? 16.813 46.488 86.361 1.00 39.80 386 GLU A C 1
ATOM 3017 O O . GLU A 1 463 ? 17.744 46.848 85.631 1.00 42.63 386 GLU A O 1
ATOM 3023 N N . GLU A 1 464 ? 15.763 45.809 85.890 1.00 33.50 387 GLU A N 1
ATOM 3024 C CA . GLU A 1 464 ? 15.670 45.476 84.472 1.00 19.80 387 GLU A CA 1
ATOM 3025 C C . GLU A 1 464 ? 15.548 46.734 83.621 1.00 33.31 387 GLU A C 1
ATOM 3026 O O . GLU A 1 464 ? 16.191 46.851 82.568 1.00 47.86 387 GLU A O 1
ATOM 3032 N N . TYR A 1 465 ? 14.731 47.691 84.068 1.00 29.63 388 TYR A N 1
ATOM 3033 C CA . TYR A 1 465 ? 14.564 48.936 83.327 1.00 28.70 388 TYR A CA 1
ATOM 3034 C C . TYR A 1 465 ? 15.885 49.682 83.194 1.00 29.89 388 TYR A C 1
ATOM 3035 O O . TYR A 1 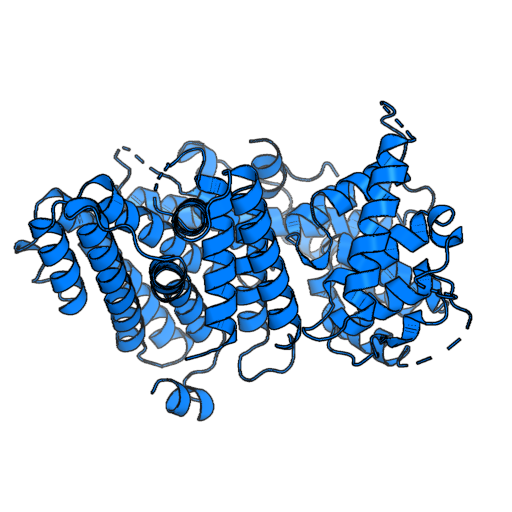465 ? 16.185 50.241 82.135 1.00 43.69 388 TYR A O 1
ATOM 3044 N N . MET A 1 466 ? 16.690 49.705 84.259 1.00 29.75 389 MET A N 1
ATOM 3045 C CA . MET A 1 466 ? 17.967 50.405 84.192 1.00 30.32 389 MET A CA 1
ATOM 3046 C C . MET A 1 466 ? 19.004 49.635 83.386 1.00 35.40 389 MET A C 1
ATOM 3047 O O . MET A 1 466 ? 19.839 50.252 82.716 1.00 39.72 389 MET A O 1
ATOM 3052 N N . LYS A 1 467 ? 18.974 48.301 83.436 1.00 36.25 390 LYS A N 1
ATOM 3053 C CA . LYS A 1 467 ? 19.861 47.518 82.583 1.00 29.96 390 LYS A CA 1
ATOM 3054 C C . LYS A 1 467 ? 19.517 47.701 81.110 1.00 38.00 390 LYS A C 1
ATOM 3055 O O . LYS A 1 467 ? 20.399 47.597 80.249 1.00 42.53 390 LYS A O 1
ATOM 3061 N N . ASN A 1 468 ? 18.254 47.996 80.804 1.00 37.02 391 ASN A N 1
ATOM 3062 C CA . ASN A 1 468 ? 17.810 48.098 79.416 1.00 45.57 391 ASN A CA 1
ATOM 3063 C C . ASN A 1 468 ? 17.939 49.511 78.844 1.00 38.40 391 ASN A C 1
ATOM 3064 O O . ASN A 1 468 ? 18.596 49.713 77.818 1.00 39.52 391 ASN A O 1
ATOM 3069 N N . THR A 1 469 ? 17.322 50.496 79.501 1.00 31.73 392 THR A N 1
ATOM 3070 C CA . THR A 1 469 ? 16.905 51.713 78.812 1.00 30.06 392 THR A CA 1
ATOM 3071 C C . THR A 1 469 ? 18.046 52.667 78.480 1.00 36.96 392 THR A C 1
ATOM 3072 O O . THR A 1 469 ? 17.890 53.488 77.570 1.00 38.08 392 THR A O 1
ATOM 3076 N N . TRP A 1 470 ? 19.178 52.600 79.184 1.00 33.29 393 TRP A N 1
ATOM 3077 C CA . TRP A 1 470 ? 20.269 53.513 78.859 1.00 28.32 393 TRP A CA 1
ATOM 3078 C C . TRP A 1 470 ? 20.834 53.261 77.468 1.00 33.83 393 TRP A C 1
ATOM 3079 O O . TRP A 1 470 ? 21.499 54.141 76.911 1.00 26.47 393 TRP A O 1
ATOM 3090 N N . ILE A 1 471 ? 20.582 52.088 76.896 1.00 33.86 394 ILE A N 1
ATOM 3091 C CA . ILE A 1 471 ? 20.983 51.799 75.525 1.00 23.33 394 ILE A CA 1
ATOM 3092 C C . ILE A 1 471 ? 19.939 52.289 74.530 1.00 30.42 394 ILE A C 1
ATOM 3093 O O . ILE A 1 471 ? 20.271 52.906 73.514 1.00 25.63 394 ILE A O 1
ATOM 3098 N N . SER A 1 472 ? 18.661 52.029 74.811 1.00 28.43 395 SER A N 1
ATOM 3099 C CA . SER A 1 472 ? 17.589 52.436 73.911 1.00 22.97 395 SER A CA 1
ATOM 3100 C C . SER A 1 472 ? 17.292 53.927 73.978 1.00 27.91 395 SER A C 1
ATOM 3101 O O . SER A 1 472 ? 16.531 54.426 73.142 1.00 21.90 395 SER A O 1
ATOM 3104 N N . VAL A 1 473 ? 17.861 54.647 74.947 1.00 31.60 396 VAL A N 1
ATOM 3105 C CA . VAL A 1 473 ? 17.663 56.090 75.021 1.00 28.12 396 VAL A CA 1
ATOM 3106 C C . VAL A 1 473 ? 18.345 56.827 73.879 1.00 21.22 396 VAL A C 1
ATOM 3107 O O . VAL A 1 473 ? 18.039 58.001 73.642 1.00 21.88 396 VAL A O 1
ATOM 3111 N N . GLY A 1 474 ? 19.246 56.163 73.155 1.00 18.73 397 GLY A N 1
ATOM 3112 C CA . GLY A 1 474 ? 19.978 56.772 72.067 1.00 23.01 397 GLY A CA 1
ATOM 3113 C C . GLY A 1 474 ? 21.396 57.171 72.409 1.00 21.28 397 GLY A C 1
ATOM 3114 O O . GLY A 1 474 ? 22.160 57.517 71.498 1.00 27.41 397 GLY A O 1
ATOM 3115 N N . GLY A 1 475 ? 21.767 57.127 73.687 1.00 11.85 398 GLY A N 1
ATOM 3116 C CA . GLY A 1 475 ?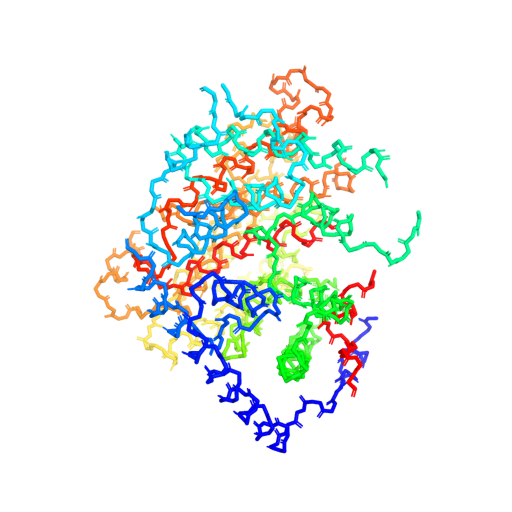 23.078 57.525 74.144 1.00 15.31 398 GLY A CA 1
ATOM 3117 C C . GLY A 1 475 ? 24.229 56.893 73.387 1.00 21.32 398 GLY A C 1
ATOM 3118 O O . GLY A 1 475 ? 25.077 57.593 72.825 1.00 30.81 398 GLY A O 1
ATOM 3119 N N . PRO A 1 476 ? 24.294 55.556 73.373 1.00 15.43 399 PRO A N 1
ATOM 3120 C CA . PRO A 1 476 ? 25.416 54.890 72.689 1.00 19.05 399 PRO A CA 1
ATOM 3121 C C . PRO A 1 476 ? 25.590 55.285 71.230 1.00 26.61 399 PRO A C 1
ATOM 3122 O O . PRO A 1 476 ? 26.731 55.396 70.771 1.00 26.13 399 PRO A O 1
ATOM 3126 N N . ILE A 1 477 ? 24.504 55.508 70.486 1.00 20.34 400 ILE A N 1
ATOM 3127 C CA . ILE A 1 477 ? 24.632 55.914 69.085 1.00 16.74 400 ILE A CA 1
ATOM 3128 C C . ILE A 1 477 ? 25.351 57.255 68.983 1.00 22.09 400 ILE A C 1
ATOM 3129 O O . ILE A 1 477 ? 26.350 57.403 68.261 1.00 25.87 400 ILE A O 1
ATOM 3134 N N . ILE A 1 478 ? 24.829 58.256 69.695 1.00 18.37 401 ILE A N 1
ATOM 3135 C CA . ILE A 1 478 ? 25.412 59.593 69.691 1.00 21.07 401 ILE A CA 1
ATOM 3136 C C . ILE A 1 478 ? 26.865 59.544 70.140 1.00 14.73 401 ILE A C 1
ATOM 3137 O O . ILE A 1 478 ? 27.738 60.195 69.552 1.00 19.85 401 ILE A O 1
ATOM 3142 N N . LEU A 1 479 ? 27.151 58.751 71.174 1.00 22.42 402 LEU A N 1
ATOM 3143 C CA . LEU A 1 479 ? 28.501 58.716 71.720 1.00 26.25 402 LEU A CA 1
ATOM 3144 C C . LEU A 1 479 ? 29.467 57.979 70.802 1.00 22.28 402 LEU A C 1
ATOM 3145 O O . LEU A 1 479 ? 30.646 58.331 70.748 1.00 23.31 402 LEU A O 1
ATOM 3150 N N . LEU A 1 480 ? 28.993 56.980 70.055 1.00 17.40 403 LEU A N 1
ATOM 3151 C CA . LEU A 1 480 ? 29.855 56.323 69.078 1.00 21.07 403 LEU A CA 1
ATOM 3152 C C . LEU A 1 480 ? 30.178 57.258 67.921 1.00 22.74 403 LEU A C 1
ATOM 3153 O O . LEU A 1 480 ? 31.323 57.303 67.446 1.00 19.32 403 LEU A O 1
ATOM 3158 N N . HIS A 1 481 ? 29.179 58.011 67.452 1.00 19.51 404 HIS A N 1
ATOM 3159 C CA . HIS A 1 481 ? 29.459 59.017 66.432 1.00 21.12 404 HIS A CA 1
ATOM 3160 C C . HIS A 1 481 ? 30.462 60.046 66.939 1.00 20.85 404 HIS A C 1
ATOM 3161 O O . HIS A 1 481 ? 31.385 60.434 66.214 1.00 22.58 404 HIS A O 1
ATOM 3168 N N . ALA A 1 482 ? 30.305 60.492 68.188 1.00 15.81 405 ALA A N 1
ATOM 3169 C CA . ALA A 1 482 ? 31.255 61.445 68.757 1.00 18.86 405 ALA A CA 1
ATOM 3170 C C . ALA A 1 482 ? 32.648 60.835 68.874 1.00 28.83 405 ALA A C 1
ATOM 3171 O O . ALA A 1 482 ? 33.656 61.514 68.639 1.00 31.43 405 ALA A O 1
ATOM 3173 N N . TYR A 1 483 ? 32.720 59.556 69.249 1.00 29.67 406 TYR A N 1
ATOM 3174 C CA . TYR A 1 483 ? 33.998 58.857 69.315 1.00 24.53 406 TYR A CA 1
ATOM 3175 C C . TYR A 1 483 ? 34.699 58.883 67.966 1.00 22.58 406 TYR A C 1
ATOM 3176 O O . TYR A 1 483 ? 35.864 59.278 67.865 1.00 30.23 406 TYR A O 1
ATOM 3185 N N . PHE A 1 484 ? 33.994 58.484 66.908 1.00 25.76 407 PHE A N 1
ATOM 3186 C CA . PHE A 1 484 ? 34.615 58.501 65.588 1.00 22.65 407 PHE A CA 1
ATOM 3187 C C . PHE A 1 484 ? 34.838 59.916 65.069 1.00 37.56 407 PHE A C 1
ATOM 3188 O O . PHE A 1 484 ? 35.617 60.102 64.127 1.00 32.72 407 PHE A O 1
ATOM 3196 N N . ALA A 1 485 ? 34.184 60.915 65.665 1.00 31.97 408 ALA A N 1
ATOM 3197 C CA . ALA A 1 485 ? 34.408 62.296 65.257 1.00 29.44 408 ALA A CA 1
ATOM 3198 C C . ALA A 1 485 ? 35.637 62.909 65.918 1.00 29.66 408 ALA A C 1
ATOM 3199 O O . ALA A 1 485 ? 36.301 63.755 65.308 1.00 27.94 408 ALA A O 1
ATOM 3201 N N . PHE A 1 486 ? 35.960 62.509 67.151 1.00 30.52 409 PHE A N 1
ATOM 3202 C CA . PHE A 1 486 ? 37.031 63.153 67.905 1.00 24.55 409 PHE A CA 1
ATOM 3203 C C . PHE A 1 486 ? 38.133 62.186 68.329 1.00 36.17 409 PHE A C 1
ATOM 3204 O O . PHE A 1 486 ? 38.933 62.519 69.209 1.00 35.28 409 PHE A O 1
ATOM 3212 N N . THR A 1 487 ? 38.202 61.003 67.726 1.00 35.88 410 THR A N 1
ATOM 3213 C CA . THR A 1 487 ? 39.253 60.039 68.026 1.00 27.75 410 THR A CA 1
ATOM 3214 C C . THR A 1 487 ? 39.864 59.548 66.724 1.00 32.47 410 THR A C 1
ATOM 3215 O O . THR A 1 487 ? 39.137 59.208 65.785 1.00 41.74 410 THR A O 1
ATOM 3219 N N . ASN A 1 488 ? 41.187 59.526 66.668 1.00 42.41 411 ASN A N 1
ATOM 3220 C CA . ASN A 1 488 ? 41.892 58.969 65.524 1.00 36.06 411 ASN A CA 1
ATOM 3221 C C . ASN A 1 488 ? 41.758 57.452 65.537 1.00 44.47 411 ASN A C 1
ATOM 3222 O O . ASN A 1 488 ? 42.301 56.805 66.442 1.00 49.84 411 ASN A O 1
ATOM 3227 N N . PRO A 1 489 ? 41.052 56.844 64.581 1.00 34.40 412 PRO A N 1
ATOM 3228 C CA . PRO A 1 489 ? 40.828 55.394 64.638 1.00 39.12 412 PRO A CA 1
ATOM 3229 C C . PRO A 1 489 ? 41.954 54.563 64.047 1.00 39.92 412 PRO A C 1
ATOM 3230 O O . PRO A 1 489 ? 41.917 53.331 64.172 1.00 32.56 412 PRO A O 1
ATOM 3234 N N . LEU A 1 490 ? 42.946 55.184 63.408 1.00 33.24 413 LEU A N 1
ATOM 3235 C CA . LEU A 1 490 ? 44.116 54.449 62.943 1.00 41.15 413 LEU A CA 1
ATOM 3236 C C . LEU A 1 490 ? 45.120 54.185 64.057 1.00 42.78 413 LEU A C 1
ATOM 3237 O O . LEU A 1 490 ? 46.174 53.596 63.793 1.00 41.63 413 LEU A O 1
ATOM 3242 N N . GLU A 1 491 ? 44.824 54.610 65.282 1.00 37.87 414 GLU A N 1
ATOM 3243 C CA . GLU A 1 491 ? 45.709 54.380 66.409 1.00 37.00 414 GLU A CA 1
ATOM 3244 C C . GLU A 1 491 ? 45.519 52.968 66.958 1.00 33.81 414 GLU A C 1
ATOM 3245 O O . GLU A 1 491 ? 44.583 52.249 66.600 1.00 38.76 414 GLU A O 1
ATOM 3251 N N . LYS A 1 492 ? 46.434 52.574 67.844 1.00 36.80 415 LYS A N 1
ATOM 3252 C CA . LYS A 1 492 ? 46.380 51.232 68.413 1.00 43.64 415 LYS A CA 1
ATOM 3253 C C . LYS A 1 492 ? 45.253 51.107 69.429 1.00 46.83 415 LYS A C 1
ATOM 3254 O O . LYS A 1 492 ? 44.572 50.075 69.487 1.00 46.25 415 LYS A O 1
ATOM 3260 N N . ALA A 1 493 ? 45.042 52.150 70.237 1.00 36.90 416 ALA A N 1
ATOM 3261 C CA . ALA A 1 493 ? 43.999 52.107 71.257 1.00 38.80 416 ALA A CA 1
ATOM 3262 C C . ALA A 1 493 ? 42.621 51.936 70.634 1.00 45.93 416 ALA A C 1
ATOM 3263 O O . ALA A 1 493 ? 41.778 51.206 71.167 1.00 47.20 416 ALA A O 1
ATOM 3265 N N . SER A 1 494 ? 42.375 52.589 69.497 1.00 47.66 417 SER A N 1
ATOM 3266 C CA . SER A 1 494 ? 41.075 52.473 68.843 1.00 43.54 417 SER A CA 1
ATOM 3267 C C . SER A 1 494 ? 40.879 51.087 68.242 1.00 42.54 417 SER A C 1
ATOM 3268 O O . SER A 1 494 ? 39.853 50.437 68.478 1.00 45.57 417 SER A O 1
ATOM 3271 N N . ILE A 1 495 ? 41.852 50.621 67.454 1.00 41.42 418 ILE A N 1
ATOM 3272 C CA . ILE A 1 495 ? 41.742 49.314 66.812 1.00 46.88 418 ILE A CA 1
ATOM 3273 C C . ILE A 1 495 ? 41.603 48.210 67.851 1.00 40.48 418 ILE A C 1
ATOM 3274 O O . ILE A 1 495 ? 40.883 47.227 67.634 1.00 33.86 418 ILE A O 1
ATOM 3279 N N . LYS A 1 496 ? 42.265 48.357 69.001 1.00 43.13 419 LYS A N 1
ATOM 3280 C CA . LYS A 1 496 ? 42.108 47.375 70.069 1.00 47.27 419 LYS A CA 1
ATOM 3281 C C . LYS A 1 496 ? 40.758 47.523 70.765 1.00 47.71 419 LYS A C 1
ATOM 3282 O O . LYS A 1 496 ? 40.144 46.525 71.159 1.00 57.05 419 LYS A O 1
ATOM 3288 N N . PHE A 1 497 ? 40.273 48.760 70.904 1.00 46.89 420 PHE A N 1
ATOM 3289 C CA . PHE A 1 497 ? 39.097 49.023 71.729 1.00 41.57 420 PHE A CA 1
ATOM 3290 C C . PHE A 1 497 ? 37.820 48.477 71.102 1.00 49.12 420 PHE A C 1
ATOM 3291 O O . PHE A 1 497 ? 36.933 47.996 71.817 1.00 58.52 420 PHE A O 1
ATOM 3299 N N . LEU A 1 498 ? 37.708 48.540 69.772 1.00 49.65 421 LEU A N 1
ATOM 3300 C CA . LEU A 1 498 ? 36.436 48.274 69.106 1.00 45.46 421 LEU A CA 1
ATOM 3301 C C . LEU A 1 498 ? 35.912 46.864 69.354 1.00 61.96 421 LEU A C 1
ATOM 3302 O O . LEU A 1 498 ? 34.729 46.604 69.104 1.00 73.07 421 LEU A O 1
ATOM 3307 N N . GLU A 1 499 ? 36.755 45.956 69.838 1.00 56.20 422 GLU A N 1
ATOM 3308 C CA . GLU A 1 499 ? 36.309 44.625 70.239 1.00 60.71 422 GLU A CA 1
ATOM 3309 C C . GLU A 1 499 ? 35.560 44.688 71.565 1.00 52.74 422 GLU A C 1
ATOM 3310 O O . GLU A 1 499 ? 34.678 45.525 71.753 1.00 48.94 422 GLU A O 1
ATOM 3316 N N . TYR A 1 521 ? 32.603 47.675 77.833 1.00 34.76 444 TYR A N 1
ATOM 3317 C CA . TYR A 1 521 ? 31.985 48.878 77.289 1.00 32.61 444 TYR A CA 1
ATOM 3318 C C . TYR A 1 521 ? 32.371 50.100 78.122 1.00 42.89 444 TYR A C 1
ATOM 3319 O O . TYR A 1 521 ? 32.455 50.010 79.347 1.00 48.24 444 TYR A O 1
ATOM 3328 N N . PRO A 1 522 ? 32.617 51.239 77.450 1.00 32.58 445 PRO A N 1
ATOM 3329 C CA . PRO A 1 522 ? 33.048 52.451 78.165 1.00 28.81 445 PRO A CA 1
ATOM 3330 C C . PRO A 1 522 ? 32.137 52.854 79.314 1.00 32.91 445 PRO A C 1
ATOM 3331 O O . PRO A 1 522 ? 30.931 53.047 79.132 1.00 29.67 445 PRO A O 1
ATOM 3335 N N . THR A 1 523 ? 32.724 52.982 80.508 1.00 32.35 446 THR A N 1
ATOM 3336 C CA . THR A 1 523 ? 31.963 53.420 81.674 1.00 23.76 446 THR A CA 1
ATOM 3337 C C . THR A 1 523 ? 31.395 54.818 81.467 1.00 30.47 446 THR A C 1
ATOM 3338 O O . THR A 1 523 ? 30.252 55.097 81.850 1.00 32.94 446 THR A O 1
ATOM 3342 N N . ILE A 1 524 ? 32.179 55.710 80.855 1.00 24.15 447 ILE A N 1
ATOM 3343 C CA . ILE A 1 524 ? 31.730 57.084 80.660 1.00 19.69 447 ILE A CA 1
ATOM 3344 C C . ILE A 1 524 ? 30.501 57.125 79.758 1.00 20.77 447 ILE A C 1
ATOM 3345 O O . ILE A 1 524 ? 29.594 57.940 79.971 1.00 19.42 447 ILE A O 1
ATOM 3350 N N . PHE A 1 525 ? 30.421 56.221 78.776 1.00 20.11 448 PHE A N 1
ATOM 3351 C CA . PHE A 1 525 ? 29.233 56.161 77.931 1.00 24.45 448 PHE A CA 1
ATOM 3352 C C . PHE A 1 525 ? 28.028 55.678 78.724 1.00 24.05 448 PHE A C 1
ATOM 3353 O O . PHE A 1 525 ? 26.919 56.198 78.558 1.00 26.65 448 PHE A O 1
ATOM 3361 N N . HIS A 1 526 ? 28.229 54.677 79.583 1.00 25.19 449 HIS A N 1
ATOM 3362 C CA . HIS A 1 526 ? 27.151 54.191 80.437 1.00 21.04 449 HIS A CA 1
ATOM 3363 C C . HIS A 1 526 ? 26.607 55.313 81.313 1.00 23.14 449 HIS A C 1
ATOM 3364 O O . HIS A 1 526 ? 25.391 55.520 81.396 1.00 20.54 449 HIS A O 1
ATOM 3371 N N . LEU A 1 527 ? 27.503 56.068 81.953 1.00 24.79 450 LEU A N 1
ATOM 3372 C CA . LEU A 1 527 ? 27.072 57.146 82.838 1.00 20.51 450 LEU A CA 1
ATOM 3373 C C . LEU A 1 527 ? 26.368 58.256 82.065 1.00 27.28 450 LEU A C 1
ATOM 3374 O O . LEU A 1 527 ? 25.328 58.762 82.507 1.00 29.10 450 LEU A O 1
ATOM 3379 N N . GLY A 1 528 ? 26.916 58.651 80.913 1.00 24.13 451 GLY A N 1
ATOM 3380 C CA . GLY A 1 528 ? 26.275 59.691 80.122 1.00 18.13 451 GLY A CA 1
ATOM 3381 C C . GLY A 1 528 ? 24.896 59.283 79.638 1.00 32.38 451 GLY A C 1
ATOM 3382 O O . GLY A 1 528 ? 23.937 60.055 79.731 1.00 26.88 451 GLY A O 1
ATOM 3383 N N . SER A 1 529 ? 24.776 58.055 79.128 1.00 25.38 452 SER A N 1
ATOM 3384 C CA . SER A 1 529 ? 23.487 57.576 78.645 1.00 18.47 452 SER A CA 1
ATOM 3385 C C . SER A 1 529 ? 22.490 57.401 79.782 1.00 28.59 452 SER A C 1
ATOM 3386 O O . SER A 1 529 ? 21.290 57.618 79.586 1.00 26.34 452 SER A O 1
ATOM 3389 N N . ILE A 1 530 ? 22.958 57.032 80.976 1.00 27.47 453 ILE A N 1
ATOM 3390 C CA . ILE A 1 530 ? 22.045 56.883 82.105 1.00 13.56 453 ILE A CA 1
ATOM 3391 C C . ILE A 1 530 ? 21.562 58.245 82.587 1.00 25.09 453 ILE A C 1
ATOM 3392 O O . ILE A 1 530 ? 20.388 58.408 82.939 1.00 24.00 453 ILE A O 1
ATOM 3397 N N . LEU A 1 531 ? 22.450 59.244 82.615 1.00 28.66 454 LEU A N 1
ATOM 3398 C CA . LEU A 1 531 ? 22.002 60.602 82.909 1.00 20.86 454 LEU A CA 1
ATOM 3399 C C . LEU A 1 531 ? 20.980 61.065 81.880 1.00 27.11 454 LEU A C 1
ATOM 3400 O O . LEU A 1 531 ? 19.943 61.642 82.233 1.00 27.77 454 LEU A O 1
ATOM 3405 N N . LEU A 1 532 ? 21.263 60.813 80.601 1.00 28.66 455 LEU A N 1
ATOM 3406 C CA . LEU A 1 532 ? 20.319 61.109 79.529 1.00 27.17 455 LEU A CA 1
ATOM 3407 C C . LEU A 1 532 ? 18.956 60.482 79.803 1.00 28.78 455 LEU A C 1
ATOM 3408 O O . LEU A 1 532 ? 17.922 61.158 79.753 1.00 28.61 455 LEU A O 1
ATOM 3413 N N . ARG A 1 533 ? 18.946 59.185 80.118 1.00 29.95 456 ARG A N 1
ATOM 3414 C CA . ARG A 1 533 ? 17.699 58.461 80.344 1.00 33.97 456 ARG A CA 1
ATOM 3415 C C . ARG A 1 533 ? 16.940 59.015 81.544 1.00 33.38 456 ARG A C 1
ATOM 3416 O O . ARG A 1 533 ? 15.727 59.249 81.472 1.00 31.25 456 ARG A O 1
ATOM 3424 N N . LEU A 1 534 ? 17.634 59.210 82.666 1.00 28.38 457 LEU A N 1
ATOM 3425 C CA . LEU A 1 534 ? 16.953 59.647 83.878 1.00 26.85 457 LEU A CA 1
ATOM 3426 C C . LEU A 1 534 ? 16.398 61.057 83.721 1.00 28.03 457 LEU A C 1
ATOM 3427 O O . LEU A 1 534 ? 15.287 61.343 84.181 1.00 36.19 457 LEU A O 1
ATOM 3432 N N . GLU A 1 535 ? 17.141 61.949 83.058 1.00 28.20 458 GLU A N 1
ATOM 3433 C CA . GLU A 1 535 ? 16.614 63.288 82.820 1.00 32.48 458 GLU A CA 1
ATOM 3434 C C . GLU A 1 535 ? 15.429 63.251 81.862 1.00 30.33 458 GLU A C 1
ATOM 3435 O O . GLU A 1 535 ? 14.424 63.939 82.084 1.00 34.81 458 GLU A O 1
ATOM 3441 N N . ASP A 1 536 ? 15.525 62.451 80.795 1.00 25.02 459 ASP A N 1
ATOM 3442 C CA . ASP A 1 536 ? 14.408 62.305 79.866 1.00 36.33 459 ASP A CA 1
ATOM 3443 C C . ASP A 1 536 ? 13.153 61.848 80.595 1.00 42.28 459 ASP A C 1
ATOM 3444 O O . ASP A 1 536 ? 12.062 62.388 80.379 1.00 46.61 459 ASP A O 1
ATOM 3449 N N . ASP A 1 537 ? 13.291 60.851 81.469 1.00 33.64 460 ASP A N 1
ATOM 3450 C CA . ASP A 1 537 ? 12.123 60.319 82.160 1.00 37.62 460 ASP A CA 1
ATOM 3451 C C . ASP A 1 537 ? 11.577 61.314 83.176 1.00 45.51 460 ASP A C 1
ATOM 3452 O O . ASP A 1 537 ? 10.359 61.519 83.254 1.00 50.08 460 ASP A O 1
ATOM 3457 N N . LEU A 1 538 ? 12.456 61.958 83.951 1.00 39.44 461 LEU A N 1
ATOM 3458 C CA . LEU A 1 538 ? 11.996 62.962 84.905 1.00 36.27 461 LEU A CA 1
ATOM 3459 C C . LEU A 1 538 ? 11.316 64.130 84.210 1.00 45.06 461 LEU A C 1
ATOM 3460 O O . LEU A 1 538 ? 10.448 64.781 84.803 1.00 54.80 461 LEU A O 1
ATOM 3465 N N . GLY A 1 539 ? 11.678 64.408 82.962 1.00 43.79 462 GLY A N 1
ATOM 3466 C CA . GLY A 1 539 ? 11.016 65.468 82.232 1.00 51.93 462 GLY A CA 1
ATOM 3467 C C . GLY A 1 539 ? 9.696 65.047 81.617 1.00 61.60 462 GLY A C 1
ATOM 3468 O O . GLY A 1 539 ? 8.715 65.794 81.684 1.00 76.46 462 GLY A O 1
ATOM 3469 N N . THR A 1 540 ? 9.645 63.846 81.038 1.00 63.97 463 THR A N 1
ATOM 3470 C CA . THR A 1 540 ? 8.514 63.428 80.217 1.00 68.54 463 THR A CA 1
ATOM 3471 C C . THR A 1 540 ? 7.535 62.504 80.933 1.00 78.29 463 THR A C 1
ATOM 3472 O O . THR A 1 540 ? 6.585 62.028 80.306 1.00 84.27 463 THR A O 1
ATOM 3476 N N . SER A 1 541 ? 7.729 62.234 82.221 1.00 83.15 464 SER A N 1
ATOM 3477 C CA . SER A 1 541 ? 6.810 61.334 82.915 1.00 88.61 464 SER A CA 1
ATOM 3478 C C . SER A 1 541 ? 5.400 61.917 83.000 1.00 101.69 464 SER A C 1
ATOM 3479 O O . SER A 1 541 ? 4.406 61.192 82.869 1.00 101.66 464 SER A O 1
ATOM 3482 N N . SER A 1 542 ? 5.290 63.224 83.236 1.00 98.99 465 SER A N 1
ATOM 3483 C CA . SER A 1 542 ? 3.970 63.850 83.269 1.00 95.91 465 SER A CA 1
ATOM 3484 C C . SER A 1 542 ? 3.290 63.785 81.906 1.00 105.03 465 SER A C 1
ATOM 3485 O O . SER A 1 542 ? 2.140 63.345 81.795 1.00 102.28 465 SER A O 1
ATOM 3488 N N . ASP A 1 543 ? 3.986 64.219 80.854 1.00 107.51 466 ASP A N 1
ATOM 3489 C CA . ASP A 1 543 ? 3.337 64.369 79.555 1.00 104.06 466 ASP A CA 1
ATOM 3490 C C . ASP A 1 543 ? 3.080 63.021 78.893 1.00 97.58 466 ASP A C 1
ATOM 3491 O O . ASP A 1 543 ? 2.057 62.838 78.223 1.00 90.63 466 ASP A O 1
ATOM 3496 N N . GLU A 1 544 ? 3.990 62.065 79.067 1.00 95.82 467 GLU A N 1
ATOM 3497 C CA . GLU A 1 544 ? 3.992 60.848 78.271 1.00 96.09 467 GLU A CA 1
ATOM 3498 C C . GLU A 1 544 ? 3.603 59.601 79.053 1.00 100.02 467 GLU A C 1
ATOM 3499 O O . GLU A 1 544 ? 3.525 58.520 78.461 1.00 101.10 467 GLU A O 1
ATOM 3505 N N . MET A 1 545 ? 3.353 59.712 80.353 1.00 100.73 468 MET A N 1
ATOM 3506 C CA . MET A 1 545 ? 2.873 58.566 81.118 1.00 96.07 468 MET A CA 1
ATOM 3507 C C . MET A 1 545 ? 1.452 58.799 81.619 1.00 85.07 468 MET A C 1
ATOM 3508 O O . MET A 1 545 ? 0.600 57.915 81.527 1.00 84.21 468 MET A O 1
ATOM 3513 N N . PRO A 1 551 ? 5.761 51.616 81.694 1.00 39.36 474 PRO A N 1
ATOM 3514 C CA . PRO A 1 551 ? 6.267 52.338 82.867 1.00 43.39 474 PRO A CA 1
ATOM 3515 C C . PRO A 1 551 ? 7.716 52.792 82.711 1.00 38.55 474 PRO A C 1
ATOM 3516 O O . PRO A 1 551 ? 8.549 52.036 82.212 1.00 46.08 474 PRO A O 1
ATOM 3520 N N . LYS A 1 552 ? 8.010 54.016 83.135 1.00 34.78 475 LYS A N 1
ATOM 3521 C CA . LYS A 1 552 ? 9.365 54.535 83.125 1.00 36.59 475 LYS A CA 1
ATOM 3522 C C . LYS A 1 552 ? 9.983 54.366 84.513 1.00 44.84 475 LYS A C 1
ATOM 3523 O O . LYS A 1 552 ? 9.445 53.665 85.375 1.00 44.94 475 LYS A O 1
ATOM 3529 N N . SER A 1 553 ? 11.122 55.026 84.738 1.00 32.22 476 SER A N 1
ATOM 3530 C CA . SER A 1 553 ? 11.916 54.776 85.939 1.00 31.71 476 SER A CA 1
ATOM 3531 C C . SER A 1 553 ? 11.141 55.109 87.211 1.00 42.78 476 SER A C 1
ATOM 3532 O O . SER A 1 553 ? 11.117 54.316 88.161 1.00 41.96 476 SER A O 1
ATOM 3535 N N . ILE A 1 554 ? 10.506 56.283 87.247 1.00 43.80 477 ILE A N 1
ATOM 3536 C CA . ILE A 1 554 ? 9.745 56.699 88.425 1.00 42.47 477 ILE A CA 1
ATOM 3537 C C . ILE A 1 554 ? 8.661 55.676 88.746 1.00 37.65 477 ILE A C 1
ATOM 3538 O O . ILE A 1 554 ? 8.498 55.247 89.896 1.00 40.67 477 ILE A O 1
ATOM 3543 N N . GLN A 1 555 ? 7.915 55.255 87.724 1.00 44.83 478 GLN A N 1
ATOM 3544 C CA . GLN A 1 555 ? 6.815 54.323 87.942 1.00 40.81 478 GLN A CA 1
ATOM 3545 C C . GLN A 1 555 ? 7.317 52.923 88.275 1.00 41.58 478 GLN A C 1
ATOM 3546 O O . GLN A 1 555 ? 6.684 52.210 89.061 1.00 46.02 478 GLN A O 1
ATOM 3552 N N . CYS A 1 556 ? 8.454 52.513 87.709 1.00 42.86 479 CYS A N 1
ATOM 3553 C CA . CYS A 1 556 ? 9.030 51.225 88.086 1.00 41.16 479 CYS A CA 1
ATOM 3554 C C . CYS A 1 556 ? 9.470 51.227 89.545 1.00 40.50 479 CYS A C 1
ATOM 3555 O O . CYS A 1 556 ? 9.314 50.221 90.249 1.00 39.80 479 CYS A O 1
ATOM 3558 N N . TYR A 1 557 ? 10.024 52.346 90.016 1.00 38.14 480 TYR A N 1
ATOM 3559 C CA . TYR A 1 557 ? 10.373 52.448 91.429 1.00 42.17 480 TYR A CA 1
ATOM 3560 C C . TYR A 1 557 ? 9.124 52.443 92.300 1.00 41.69 480 TYR A C 1
ATOM 3561 O O . TYR A 1 557 ? 9.123 51.856 93.387 1.00 39.77 480 TYR A O 1
ATOM 3570 N N . MET A 1 558 ? 8.050 53.090 91.836 1.00 38.34 481 MET A N 1
ATOM 3571 C CA . MET A 1 558 ? 6.774 53.015 92.544 1.00 44.66 481 MET A CA 1
ATOM 3572 C C . MET A 1 558 ? 6.235 51.590 92.580 1.00 47.24 481 MET A C 1
ATOM 3573 O O . MET A 1 558 ? 5.495 51.226 93.501 1.00 59.91 481 MET A O 1
ATOM 3578 N N . SER A 1 559 ? 6.568 50.783 91.572 1.00 45.38 482 SER A N 1
ATOM 3579 C CA . SER A 1 559 ? 6.149 49.385 91.575 1.00 39.93 482 SER A CA 1
ATOM 3580 C C . SER A 1 559 ? 6.959 48.572 92.577 1.00 46.84 482 SER A C 1
ATOM 3581 O O . SER A 1 559 ? 6.392 47.882 93.433 1.00 59.98 482 SER A O 1
ATOM 3584 N N . ASP A 1 560 ? 8.287 48.638 92.483 1.00 50.12 483 ASP A N 1
ATOM 3585 C CA . ASP A 1 560 ? 9.156 47.885 93.381 1.00 48.93 483 ASP A CA 1
ATOM 3586 C C . ASP A 1 560 ? 8.895 48.267 94.833 1.00 54.60 483 ASP A C 1
ATOM 3587 O O . ASP A 1 560 ? 8.290 47.495 95.583 1.00 61.42 483 ASP A O 1
ATOM 3592 N N . THR A 1 561 ? 9.349 49.451 95.234 1.00 60.99 484 THR A N 1
ATOM 3593 C CA . THR A 1 561 ? 9.006 50.016 96.531 1.00 56.50 484 THR A CA 1
ATOM 3594 C C . THR A 1 561 ? 7.703 50.792 96.421 1.00 60.23 484 THR A C 1
ATOM 3595 O O . THR A 1 561 ? 7.448 51.460 95.416 1.00 64.67 484 THR A O 1
ATOM 3599 N N . GLY A 1 562 ? 6.888 50.718 97.467 1.00 53.59 485 GLY A N 1
ATOM 3600 C CA . GLY A 1 562 ? 5.591 51.367 97.441 1.00 49.18 485 GLY A CA 1
ATOM 3601 C C . GLY A 1 562 ? 5.645 52.817 97.871 1.00 54.76 485 GLY A C 1
ATOM 3602 O O . GLY A 1 562 ? 5.532 53.119 99.062 1.00 72.07 485 GLY A O 1
ATOM 3603 N N . VAL A 1 563 ? 5.817 53.725 96.914 1.00 58.62 486 VAL A N 1
ATOM 3604 C CA . VAL A 1 563 ? 5.955 55.144 97.207 1.00 59.52 486 VAL A CA 1
ATOM 3605 C C . VAL A 1 563 ? 5.074 55.945 96.261 1.00 54.86 486 VAL A C 1
ATOM 3606 O O . VAL A 1 563 ? 4.759 55.508 95.149 1.00 55.42 486 VAL A O 1
ATOM 3610 N N . SER A 1 564 ? 4.677 57.131 96.713 1.00 56.30 487 SER A N 1
ATOM 3611 C CA . SER A 1 564 ? 3.966 58.055 95.847 1.00 44.18 487 SER A CA 1
ATOM 3612 C C . SER A 1 564 ? 4.910 58.589 94.774 1.00 50.23 487 SER A C 1
ATOM 3613 O O . SER A 1 564 ? 6.135 58.472 94.872 1.00 51.17 487 SER A O 1
ATOM 3616 N N . GLU A 1 565 ? 4.322 59.182 93.732 1.00 59.16 488 GLU A N 1
ATOM 3617 C CA . GLU A 1 565 ? 5.120 59.607 92.587 1.00 40.83 488 GLU A CA 1
ATOM 3618 C C . GLU A 1 565 ? 6.119 60.694 92.965 1.00 55.57 488 GLU A C 1
ATOM 3619 O O . GLU A 1 565 ? 7.204 60.768 92.376 1.00 59.49 488 GLU A O 1
ATOM 3625 N N . ASP A 1 566 ? 5.781 61.538 93.944 1.00 58.90 489 ASP A N 1
ATOM 3626 C CA . ASP A 1 566 ? 6.728 62.548 94.411 1.00 60.42 489 ASP A CA 1
ATOM 3627 C C . ASP A 1 566 ? 7.997 61.899 94.953 1.00 57.05 489 ASP A C 1
ATOM 3628 O O . ASP A 1 566 ? 9.114 62.287 94.588 1.00 56.18 489 ASP A O 1
ATOM 3633 N N . GLU A 1 567 ? 7.840 60.900 95.824 1.00 51.06 490 GLU A N 1
ATOM 3634 C CA . GLU A 1 567 ? 8.996 60.261 96.445 1.00 52.36 490 GLU A CA 1
ATOM 3635 C C . GLU A 1 567 ? 9.849 59.533 95.412 1.00 52.04 490 GLU A C 1
ATOM 3636 O O . GLU A 1 567 ? 11.083 59.534 95.498 1.00 48.53 490 GLU A O 1
ATOM 3642 N N . ALA A 1 568 ? 9.210 58.923 94.412 1.00 49.76 491 ALA A N 1
ATOM 3643 C CA . ALA A 1 568 ? 9.971 58.226 93.381 1.00 49.63 491 ALA A CA 1
ATOM 3644 C C . ALA A 1 568 ? 10.697 59.209 92.470 1.00 39.99 491 ALA A C 1
ATOM 3645 O O . ALA A 1 568 ? 11.825 58.945 92.038 1.00 43.39 491 ALA A O 1
ATOM 3647 N N . ARG A 1 569 ? 10.073 60.351 92.169 1.00 47.11 492 ARG A N 1
ATOM 3648 C CA . ARG A 1 569 ? 10.784 61.399 91.444 1.00 42.68 492 ARG A CA 1
ATOM 3649 C C . ARG A 1 569 ? 11.995 61.882 92.228 1.00 45.54 492 ARG A C 1
ATOM 3650 O O . ARG A 1 569 ? 13.061 62.140 91.651 1.00 47.48 492 ARG A O 1
ATOM 3658 N N . GLU A 1 570 ? 11.851 62.013 93.549 1.00 51.15 493 GLU A N 1
ATOM 3659 C CA . GLU A 1 570 ? 12.988 62.410 94.372 1.00 51.74 493 GLU A CA 1
ATOM 3660 C C . GLU A 1 570 ? 14.089 61.356 94.332 1.00 41.38 493 GLU A C 1
ATOM 3661 O O . GLU A 1 570 ? 15.279 61.689 94.279 1.00 53.92 493 GLU A O 1
ATOM 3667 N N . HIS A 1 571 ? 13.711 60.076 94.349 1.00 37.24 494 HIS A N 1
ATOM 3668 C CA . HIS A 1 571 ? 14.718 59.023 94.262 1.00 33.77 494 HIS A CA 1
ATOM 3669 C C . HIS A 1 571 ? 15.424 59.039 92.911 1.00 39.14 494 HIS A C 1
ATOM 3670 O O . HIS A 1 571 ? 16.625 58.764 92.831 1.00 36.09 494 HIS A O 1
ATOM 3677 N N . ILE A 1 572 ? 14.697 59.356 91.838 1.00 44.25 495 ILE A N 1
ATOM 3678 C CA . ILE A 1 572 ? 15.335 59.444 90.527 1.00 33.42 495 ILE A CA 1
ATOM 3679 C C . ILE A 1 572 ? 16.295 60.628 90.480 1.00 32.45 495 ILE A C 1
ATOM 3680 O O . ILE A 1 572 ? 17.377 60.545 89.886 1.00 37.87 495 ILE A O 1
ATOM 3685 N N . LYS A 1 573 ? 15.921 61.746 91.108 1.00 33.56 496 LYS A N 1
ATOM 3686 C CA . LYS A 1 573 ? 16.856 62.864 91.230 1.00 31.91 496 LYS A CA 1
ATOM 3687 C C . LYS A 1 573 ? 18.107 62.450 91.998 1.00 35.22 496 LYS A C 1
ATOM 3688 O O . LYS A 1 573 ? 19.229 62.831 91.634 1.00 40.09 496 LYS A O 1
ATOM 3694 N N . PHE A 1 574 ? 17.933 61.664 93.062 1.00 37.37 497 PHE A N 1
ATOM 3695 C CA . PHE A 1 574 ? 19.087 61.181 93.816 1.00 32.42 497 PHE A CA 1
ATOM 3696 C C . PHE A 1 574 ? 19.962 60.269 92.964 1.00 28.43 497 PHE A C 1
ATOM 3697 O O . PHE A 1 574 ? 21.194 60.314 93.056 1.00 35.70 497 PHE A O 1
ATOM 3705 N N . LEU A 1 575 ? 19.342 59.427 92.135 1.00 28.54 498 LEU A N 1
ATOM 3706 C CA . LEU A 1 575 ? 20.115 58.574 91.237 1.00 33.11 498 LEU A CA 1
ATOM 3707 C C . LEU A 1 575 ? 20.889 59.408 90.224 1.00 29.10 498 LEU A C 1
ATOM 3708 O O . LEU A 1 575 ? 22.028 59.078 89.875 1.00 32.24 498 LEU A O 1
ATOM 3713 N N . ILE A 1 576 ? 20.283 60.496 89.745 1.00 27.77 499 ILE A N 1
ATOM 3714 C CA . ILE A 1 576 ? 20.982 61.401 88.836 1.00 33.16 499 ILE A CA 1
ATOM 3715 C C . ILE A 1 576 ? 22.196 62.011 89.522 1.00 37.92 499 ILE A C 1
ATOM 3716 O O . ILE A 1 576 ? 23.288 62.081 88.943 1.00 33.07 499 ILE A O 1
ATOM 3721 N N . MET A 1 577 ? 22.028 62.466 90.766 1.00 35.23 500 MET A N 1
ATOM 3722 C CA . MET A 1 577 ? 23.151 63.074 91.477 1.00 25.34 500 MET A CA 1
ATOM 3723 C C . MET A 1 577 ? 24.244 62.049 91.768 1.00 28.59 500 MET A C 1
ATOM 3724 O O . MET A 1 577 ? 25.437 62.374 91.726 1.00 35.64 500 MET A O 1
ATOM 3729 N N . GLU A 1 578 ? 23.856 60.803 92.054 1.00 34.82 501 GLU A N 1
ATOM 3730 C CA . GLU A 1 578 ? 24.842 59.746 92.256 1.00 23.98 501 GLU A CA 1
ATOM 3731 C C . GLU A 1 578 ? 25.611 59.458 90.974 1.00 27.69 501 GLU A C 1
ATOM 3732 O O . GLU A 1 578 ? 26.836 59.286 91.002 1.00 29.52 501 GLU A O 1
ATOM 3738 N N . THR A 1 579 ? 24.910 59.401 89.839 1.00 29.19 502 THR A N 1
ATOM 3739 C CA . THR A 1 579 ? 25.586 59.204 88.561 1.00 22.21 502 THR A CA 1
ATOM 3740 C C . THR A 1 579 ? 26.529 60.361 88.259 1.00 24.80 502 THR A C 1
ATOM 3741 O O . THR A 1 579 ? 27.620 60.159 87.713 1.00 30.46 502 THR A O 1
ATOM 3745 N N . TRP A 1 580 ? 26.127 61.582 88.617 1.00 21.75 503 TRP A N 1
ATOM 3746 C CA . TRP A 1 580 ? 26.993 62.739 88.411 1.00 20.79 503 TRP A CA 1
ATOM 3747 C C . TRP A 1 580 ? 28.258 62.635 89.255 1.00 32.30 503 TRP A C 1
ATOM 3748 O O . TRP A 1 580 ? 29.371 62.829 88.752 1.00 28.82 503 TRP A O 1
ATOM 3759 N N . LYS A 1 581 ? 28.108 62.327 90.546 1.00 31.50 504 LYS A N 1
ATOM 3760 C CA . LYS A 1 581 ? 29.278 62.241 91.412 1.00 31.43 504 LYS A CA 1
ATOM 3761 C C . LYS A 1 581 ? 30.142 61.027 91.094 1.00 30.65 504 LYS A C 1
ATOM 3762 O O . LYS A 1 581 ? 31.322 61.010 91.459 1.00 42.64 504 LYS A O 1
ATOM 3768 N N . GLU A 1 582 ? 29.586 60.013 90.428 1.00 27.07 505 GLU A N 1
ATOM 3769 C CA . GLU A 1 582 ? 30.425 58.948 89.891 1.00 42.78 505 GLU A CA 1
ATOM 3770 C C . GLU A 1 582 ? 31.160 59.408 88.640 1.00 28.72 505 GLU A C 1
ATOM 3771 O O . GLU A 1 582 ? 32.311 59.018 88.412 1.00 35.21 505 GLU A O 1
ATOM 3777 N N . MET A 1 583 ? 30.513 60.239 87.821 1.00 26.91 506 MET A N 1
ATOM 3778 C CA . MET A 1 583 ? 31.153 60.703 86.597 1.00 35.19 506 MET A CA 1
ATOM 3779 C C . MET A 1 583 ? 32.225 61.746 86.887 1.00 31.13 506 MET A C 1
ATOM 3780 O O . MET A 1 583 ? 33.149 61.922 86.085 1.00 26.22 506 MET A O 1
ATOM 3785 N N . ASN A 1 584 ? 32.130 62.435 88.027 1.00 31.60 507 ASN A N 1
ATOM 3786 C CA . ASN A 1 584 ? 33.178 63.369 88.422 1.00 27.61 507 ASN A CA 1
ATOM 3787 C C . ASN A 1 584 ? 34.524 62.685 88.623 1.00 24.13 507 ASN A C 1
ATOM 3788 O O . ASN A 1 584 ? 35.541 63.377 88.736 1.00 33.98 507 ASN A O 1
ATOM 3793 N N . LYS A 1 585 ? 34.552 61.351 88.672 1.00 35.40 508 LYS A N 1
ATOM 3794 C CA . LYS A 1 585 ? 35.810 60.621 88.753 1.00 35.47 508 LYS A CA 1
ATOM 3795 C C . LYS A 1 585 ? 36.482 60.521 87.389 1.00 40.91 508 LYS A C 1
ATOM 3796 O O . LYS A 1 585 ? 37.708 60.650 87.288 1.00 60.18 508 LYS A O 1
ATOM 3802 N N . GLU A 1 586 ? 35.701 60.290 86.332 1.00 36.08 509 GLU A N 1
ATOM 3803 C CA . GLU A 1 586 ? 36.230 60.324 84.973 1.00 45.93 509 GLU A CA 1
ATOM 3804 C C . GLU A 1 586 ? 36.710 61.731 84.644 1.00 48.88 509 GLU A C 1
ATOM 3805 O O . GLU A 1 586 ? 35.898 62.649 84.491 1.00 47.62 509 GLU A O 1
ATOM 3811 N N . MET A 1 587 ? 38.023 61.910 84.536 1.00 59.83 510 MET A N 1
ATOM 3812 C CA . MET A 1 587 ? 38.578 63.239 84.345 1.00 64.54 510 MET A CA 1
ATOM 3813 C C . MET A 1 587 ? 38.330 63.730 82.920 1.00 63.15 510 MET A C 1
ATOM 3814 O O . MET A 1 587 ? 38.029 62.957 82.006 1.00 61.31 510 MET A O 1
ATOM 3819 N N . ASP A 1 588 ? 38.466 65.044 82.739 1.00 68.80 511 ASP A N 1
ATOM 3820 C CA . ASP A 1 588 ? 38.091 65.689 81.484 1.00 66.80 511 ASP A CA 1
ATOM 3821 C C . ASP A 1 588 ? 39.218 65.670 80.454 1.00 53.63 511 ASP A C 1
ATOM 3822 O O . ASP A 1 588 ? 39.039 65.172 79.338 1.00 58.02 511 ASP A O 1
ATOM 3827 N N . PHE A 1 589 ? 40.384 66.200 80.819 1.00 61.07 512 PHE A N 1
ATOM 3828 C CA . PHE A 1 589 ? 41.368 66.661 79.846 1.00 80.04 512 PHE A CA 1
ATOM 3829 C C . PHE A 1 589 ? 42.463 65.648 79.534 1.00 79.51 512 PHE A C 1
ATOM 3830 O O . PHE A 1 589 ? 43.235 65.868 78.594 1.00 76.29 512 PHE A O 1
ATOM 3838 N N . ASN A 1 590 ? 42.557 64.552 80.286 1.00 71.96 513 ASN A N 1
ATOM 3839 C CA . ASN A 1 590 ? 43.539 63.507 79.981 1.00 73.45 513 ASN A CA 1
ATOM 3840 C C . ASN A 1 590 ? 42.914 62.163 80.358 1.00 74.20 513 ASN A C 1
ATOM 3841 O O . ASN A 1 590 ? 43.082 61.676 81.477 1.00 77.68 513 ASN A O 1
ATOM 3846 N N . ASN A 1 591 ? 42.199 61.575 79.403 1.00 56.47 514 ASN A N 1
ATOM 3847 C CA . ASN A 1 591 ? 41.499 60.317 79.600 1.00 67.16 514 ASN A CA 1
ATOM 3848 C C . ASN A 1 591 ? 41.876 59.355 78.479 1.00 55.15 514 ASN A C 1
ATOM 3849 O O . ASN A 1 591 ? 42.620 59.697 77.554 1.00 50.46 514 ASN A O 1
ATOM 3854 N N . TYR A 1 592 ? 41.364 58.127 78.591 1.00 40.48 515 TYR A N 1
ATOM 3855 C CA . TYR A 1 592 ? 41.447 57.168 77.496 1.00 39.71 515 TYR A CA 1
ATOM 3856 C C . TYR A 1 592 ? 40.836 57.738 76.221 1.00 50.48 515 TYR A C 1
ATOM 3857 O O . TYR A 1 592 ? 41.329 57.483 75.116 1.00 44.56 515 TYR A O 1
ATOM 3866 N N . PHE A 1 593 ? 39.767 58.516 76.358 1.00 46.46 516 PHE A N 1
ATOM 3867 C CA . PHE A 1 593 ? 39.115 59.190 75.247 1.00 36.43 516 PHE A CA 1
ATOM 3868 C C . PHE A 1 593 ? 39.596 60.633 75.148 1.00 41.29 516 PHE A C 1
ATOM 3869 O O . PHE A 1 593 ? 40.157 61.193 76.093 1.00 29.82 516 PHE A O 1
ATOM 3877 N N . SER A 1 594 ? 39.368 61.232 73.981 1.00 31.57 517 SER A N 1
ATOM 3878 C CA . SER A 1 594 ? 39.720 62.631 73.790 1.00 24.18 517 SER A CA 1
ATOM 3879 C C . SER A 1 594 ? 38.887 63.510 74.714 1.00 29.04 517 SER A C 1
ATOM 3880 O O . SER A 1 594 ? 37.778 63.150 75.119 1.00 29.08 517 SER A O 1
ATOM 3883 N N . LYS A 1 595 ? 39.438 64.679 75.056 1.00 28.45 518 LYS A N 1
ATOM 3884 C CA . LYS A 1 595 ? 38.716 65.593 75.933 1.00 33.09 518 LYS A CA 1
ATOM 3885 C C . LYS A 1 595 ? 37.411 66.056 75.299 1.00 34.75 518 LYS A C 1
ATOM 3886 O O . LYS A 1 595 ? 36.454 66.375 76.014 1.00 43.63 518 LYS A O 1
ATOM 3892 N N . GLU A 1 596 ? 37.345 66.085 73.965 1.00 29.55 519 GLU A N 1
ATOM 3893 C CA . GLU A 1 596 ? 36.090 66.426 73.302 1.00 38.70 519 GLU A CA 1
ATOM 3894 C C . GLU A 1 596 ? 35.029 65.361 73.549 1.00 36.48 519 GLU A C 1
ATOM 3895 O O . GLU A 1 596 ? 33.849 65.682 73.708 1.00 31.72 519 GLU A O 1
ATOM 3901 N N . VAL A 1 597 ? 35.430 64.089 73.609 1.00 25.02 520 VAL A N 1
ATOM 3902 C CA . VAL A 1 597 ? 34.468 63.022 73.879 1.00 29.06 520 VAL A CA 1
ATOM 3903 C C . VAL A 1 597 ? 33.968 63.100 75.318 1.00 32.16 520 VAL A C 1
ATOM 3904 O O . VAL A 1 597 ? 32.774 62.905 75.590 1.00 30.33 520 VAL A O 1
ATOM 3908 N N . VAL A 1 598 ? 34.869 63.382 76.262 1.00 29.21 521 VAL A N 1
ATOM 3909 C CA . VAL A 1 598 ? 34.460 63.574 77.651 1.00 27.63 521 VAL A CA 1
ATOM 3910 C C . VAL A 1 598 ? 33.497 64.751 77.757 1.00 32.53 521 VAL A C 1
ATOM 3911 O O . VAL A 1 598 ? 32.492 64.694 78.485 1.00 36.47 521 VAL A O 1
ATOM 3915 N N . HIS A 1 599 ? 33.797 65.837 77.039 1.00 33.88 522 HIS A N 1
ATOM 3916 C CA . HIS A 1 599 ? 32.881 66.970 76.978 1.00 37.38 522 HIS A CA 1
ATOM 3917 C C . HIS A 1 599 ? 31.528 66.548 76.427 1.00 26.06 522 HIS A C 1
ATOM 3918 O O . HIS A 1 599 ? 30.488 66.951 76.952 1.00 22.43 522 HIS A O 1
ATOM 3925 N N . VAL A 1 600 ? 31.523 65.740 75.364 1.00 27.95 523 VAL A N 1
ATOM 3926 C CA . VAL A 1 600 ? 30.269 65.316 74.748 1.00 28.00 523 VAL A CA 1
ATOM 3927 C C . VAL A 1 600 ? 29.439 64.503 75.731 1.00 27.15 523 VAL A C 1
ATOM 3928 O O . VAL A 1 600 ? 28.218 64.652 75.799 1.00 26.01 523 VAL A O 1
ATOM 3932 N N . CYS A 1 601 ? 30.086 63.657 76.532 1.00 29.88 524 CYS A N 1
ATOM 3933 C CA . CYS A 1 601 ? 29.338 62.850 77.497 1.00 28.36 524 CYS A CA 1
ATOM 3934 C C . CYS A 1 601 ? 28.765 63.713 78.623 1.00 27.92 524 CYS A C 1
ATOM 3935 O O . CYS A 1 601 ? 27.558 63.658 78.925 1.00 36.40 524 CYS A O 1
ATOM 3938 N N . LYS A 1 602 ? 29.619 64.517 79.266 1.00 25.61 525 LYS A N 1
ATOM 3939 C CA . LYS A 1 602 ? 29.135 65.351 80.363 1.00 29.84 525 LYS A CA 1
ATOM 3940 C C . LYS A 1 602 ? 28.095 66.356 79.878 1.00 25.27 525 LYS A C 1
ATOM 3941 O O . LYS A 1 602 ? 27.145 66.677 80.606 1.00 28.66 525 LYS A O 1
ATOM 3947 N N . ASN A 1 603 ? 28.224 66.827 78.638 1.00 27.78 526 ASN A N 1
ATOM 3948 C CA . ASN A 1 603 ? 27.246 67.747 78.080 1.00 30.27 526 ASN A CA 1
ATOM 3949 C C . ASN A 1 603 ? 25.991 67.029 77.614 1.00 19.20 526 ASN A C 1
ATOM 3950 O O . ASN A 1 603 ? 24.927 67.641 77.573 1.00 20.29 526 ASN A O 1
ATOM 3955 N N . LEU A 1 604 ? 26.087 65.747 77.263 1.00 25.47 527 LEU A N 1
ATOM 3956 C CA . LEU A 1 604 ? 24.888 64.937 77.103 1.00 22.16 527 LEU A CA 1
ATOM 3957 C C . LEU A 1 604 ? 24.071 64.972 78.383 1.00 33.32 527 LEU A C 1
ATOM 3958 O O . LEU A 1 604 ? 22.866 65.252 78.365 1.00 36.47 527 LEU A O 1
ATOM 3963 N N . GLY A 1 605 ? 24.738 64.740 79.516 1.00 32.53 528 GLY A N 1
ATOM 3964 C CA . GLY A 1 605 ? 24.051 64.848 80.800 1.00 30.05 528 GLY A CA 1
ATOM 3965 C C . GLY A 1 605 ? 23.450 66.225 81.041 1.00 29.64 528 GLY A C 1
ATOM 3966 O O . GLY A 1 605 ? 22.261 66.357 81.363 1.00 19.87 528 GLY A O 1
ATOM 3967 N N . ARG A 1 606 ? 24.267 67.272 80.886 1.00 28.12 529 ARG A N 1
ATOM 3968 C CA . ARG A 1 606 ? 23.800 68.628 81.177 1.00 18.10 529 ARG A CA 1
ATOM 3969 C C . ARG A 1 606 ? 22.658 69.045 80.253 1.00 27.28 529 ARG A C 1
ATOM 3970 O O . ARG A 1 606 ? 21.667 69.632 80.702 1.00 29.19 529 ARG A O 1
ATOM 3978 N N . THR A 1 607 ? 22.781 68.755 78.957 1.00 28.56 530 THR A N 1
ATOM 3979 C CA . THR A 1 607 ? 21.748 69.120 77.999 1.00 28.89 530 THR A CA 1
ATOM 3980 C C . THR A 1 607 ? 20.477 68.316 78.216 1.00 34.01 530 THR A C 1
ATOM 3981 O O . THR A 1 607 ? 19.381 68.823 77.966 1.00 38.18 530 THR A O 1
ATOM 3985 N N . ALA A 1 608 ? 20.594 67.067 78.677 1.00 37.70 531 ALA A N 1
ATOM 3986 C CA . ALA A 1 608 ? 19.401 66.334 79.083 1.00 33.29 531 ALA A CA 1
ATOM 3987 C C . ALA A 1 608 ? 18.715 67.026 80.250 1.00 34.83 531 ALA A C 1
ATOM 3988 O O . ALA A 1 608 ? 17.483 67.140 80.281 1.00 42.32 531 ALA A O 1
ATOM 3990 N N . LYS A 1 609 ? 19.500 67.505 81.216 1.00 29.28 532 LYS A N 1
ATOM 3991 C CA . LYS A 1 609 ? 18.911 68.238 82.332 1.00 28.54 532 LYS A CA 1
ATOM 3992 C C . LYS A 1 609 ? 18.260 69.538 81.869 1.00 34.14 532 LYS A C 1
ATOM 3993 O O . LYS A 1 609 ? 17.258 69.973 82.449 1.00 41.75 532 LYS A O 1
ATOM 3999 N N . PHE A 1 610 ? 18.806 70.160 80.823 1.00 35.79 533 PHE A N 1
ATOM 4000 C CA . PHE A 1 610 ? 18.335 71.475 80.392 1.00 34.33 533 PHE A CA 1
ATOM 4001 C C . PHE A 1 610 ? 17.103 71.387 79.494 1.00 34.51 533 PHE A C 1
ATOM 4002 O O . PHE A 1 610 ? 16.138 72.136 79.684 1.00 38.80 533 PHE A O 1
ATOM 4010 N N . ILE A 1 611 ? 17.122 70.490 78.503 1.00 44.48 534 ILE A N 1
ATOM 4011 C CA . ILE A 1 611 ? 16.062 70.454 77.494 1.00 40.04 534 ILE A CA 1
ATOM 4012 C C . ILE A 1 611 ? 14.718 70.153 78.143 1.00 42.26 534 ILE A C 1
ATOM 4013 O O . ILE A 1 611 ? 13.772 70.944 78.057 1.00 50.68 534 ILE A O 1
ATOM 4018 N N . TYR A 1 612 ? 14.615 68.997 78.799 1.00 46.33 535 TYR A N 1
ATOM 4019 C CA . TYR A 1 612 ? 13.362 68.606 79.427 1.00 47.11 535 TYR A CA 1
ATOM 4020 C C . TYR A 1 612 ? 12.958 69.541 80.557 1.00 54.65 535 TYR A C 1
ATOM 4021 O O . TYR A 1 612 ? 11.809 69.480 81.011 1.00 67.50 535 TYR A O 1
ATOM 4030 N N . LEU A 1 613 ? 13.857 70.402 81.014 1.00 57.27 536 LEU A N 1
ATOM 4031 C CA . LEU A 1 613 ? 13.489 71.433 81.973 1.00 56.93 536 LEU A CA 1
ATOM 4032 C C . LEU A 1 613 ? 12.834 72.605 81.252 1.00 56.38 536 LEU A C 1
ATOM 4033 O O . LEU A 1 613 ? 11.611 72.725 81.235 1.00 74.10 536 LEU A O 1
ATOM 4038 N N . LYS A 1 626 ? 9.101 79.427 75.182 1.00 71.07 549 LYS A N 1
ATOM 4039 C CA . LYS A 1 626 ? 9.762 79.679 73.907 1.00 75.90 549 LYS A CA 1
ATOM 4040 C C . LYS A 1 626 ? 10.853 80.738 74.062 1.00 76.61 549 LYS A C 1
ATOM 4041 O O . LYS A 1 626 ? 11.718 80.884 73.198 1.00 69.49 549 LYS A O 1
ATOM 4047 N N . GLY A 1 627 ? 10.811 81.458 75.181 1.00 81.03 550 GLY A N 1
ATOM 4048 C CA . GLY A 1 627 ? 11.674 82.602 75.408 1.00 76.20 550 GLY A CA 1
ATOM 4049 C C . GLY A 1 627 ? 13.163 82.369 75.250 1.00 61.11 550 GLY A C 1
ATOM 4050 O O . GLY A 1 627 ? 13.826 83.062 74.472 1.00 69.39 550 GLY A O 1
ATOM 4051 N N . HIS A 1 628 ? 13.709 81.394 75.977 1.00 65.86 551 HIS A N 1
ATOM 4052 C CA . HIS A 1 628 ? 15.156 81.219 76.010 1.00 61.12 551 HIS A CA 1
ATOM 4053 C C . HIS A 1 628 ? 15.697 80.498 74.780 1.00 57.61 551 HIS A C 1
ATOM 4054 O O . HIS A 1 628 ? 16.873 80.676 74.443 1.00 55.98 551 HIS A O 1
ATOM 4061 N N . ILE A 1 629 ? 14.871 79.711 74.090 1.00 56.38 552 ILE A N 1
ATOM 4062 C CA . ILE A 1 629 ? 15.265 79.219 72.773 1.00 43.09 552 ILE A CA 1
ATOM 4063 C C . ILE A 1 629 ? 15.538 80.395 71.842 1.00 46.08 552 ILE A C 1
ATOM 4064 O O . ILE A 1 629 ? 16.537 80.414 71.111 1.00 46.44 552 ILE A O 1
ATOM 4069 N N . SER A 1 630 ? 14.664 81.405 71.876 1.00 41.84 553 SER A N 1
ATOM 4070 C CA . SER A 1 630 ? 14.897 82.632 71.123 1.00 41.43 553 SER A CA 1
ATOM 4071 C C . SER A 1 630 ? 16.086 83.410 71.673 1.00 45.26 553 SER A C 1
ATOM 4072 O O . SER A 1 630 ? 16.790 84.083 70.911 1.00 39.95 553 SER A O 1
ATOM 4075 N N . ASP A 1 631 ? 16.310 83.346 72.988 1.00 43.01 554 ASP A N 1
ATOM 4076 C CA . ASP A 1 631 ? 17.492 83.968 73.579 1.00 41.43 554 ASP A CA 1
ATOM 4077 C C . ASP A 1 631 ? 18.768 83.419 72.957 1.00 38.72 554 ASP A C 1
ATOM 4078 O O . ASP A 1 631 ? 19.666 84.176 72.570 1.00 37.71 554 ASP A O 1
ATOM 4083 N N . LEU A 1 632 ? 18.859 82.094 72.854 1.00 37.66 555 LEU A N 1
ATOM 4084 C CA . LEU A 1 632 ? 20.093 81.455 72.412 1.00 29.99 555 LEU A CA 1
ATOM 4085 C C . LEU A 1 632 ? 20.246 81.447 70.896 1.00 31.49 555 LEU A C 1
ATOM 4086 O O . LEU A 1 632 ? 21.369 81.578 70.396 1.00 32.00 555 LEU A O 1
ATOM 4091 N N . ILE A 1 633 ? 19.157 81.294 70.148 1.00 36.98 556 ILE A N 1
ATOM 4092 C CA . ILE A 1 633 ? 19.244 81.029 68.718 1.00 29.73 556 ILE A CA 1
ATOM 4093 C C . ILE A 1 633 ? 18.910 82.258 67.881 1.00 36.44 556 ILE A C 1
ATOM 4094 O O . ILE A 1 633 ? 19.605 82.550 66.907 1.00 26.37 556 ILE A O 1
ATOM 4099 N N . ILE A 1 634 ? 17.860 82.992 68.240 1.00 33.26 557 ILE A N 1
ATOM 4100 C CA . ILE A 1 634 ? 17.289 83.983 67.333 1.00 38.42 557 ILE A CA 1
ATOM 4101 C C . ILE A 1 634 ? 17.868 85.373 67.568 1.00 37.26 557 ILE A C 1
ATOM 4102 O O . ILE A 1 634 ? 18.511 85.945 66.680 1.00 35.96 557 ILE A O 1
ATOM 4107 N N . ASN A 1 635 ? 17.640 85.934 68.761 1.00 35.69 558 ASN A N 1
ATOM 4108 C CA . ASN A 1 635 ? 17.992 87.336 68.964 1.00 32.84 558 ASN A CA 1
ATOM 4109 C C . ASN A 1 635 ? 19.349 87.460 69.636 1.00 32.03 558 ASN A C 1
ATOM 4110 O O . ASN A 1 635 ? 19.604 86.773 70.637 1.00 29.29 558 ASN A O 1
ATOM 4115 N N . PRO A 1 636 ? 20.234 88.316 69.131 1.00 24.63 559 PRO A N 1
ATOM 4116 C CA . PRO A 1 636 ? 21.519 88.537 69.802 1.00 31.64 559 PRO A CA 1
ATOM 4117 C C . PRO A 1 636 ? 21.333 89.334 71.083 1.00 31.90 559 PRO A C 1
ATOM 4118 O O . PRO A 1 636 ? 20.259 89.861 71.380 1.00 33.76 559 PRO A O 1
ATOM 4122 N N . ILE A 1 637 ? 22.409 89.417 71.851 1.00 31.90 560 ILE A N 1
ATOM 4123 C CA . ILE A 1 637 ? 22.403 90.302 73.020 1.00 36.16 560 ILE A CA 1
ATOM 4124 C C . ILE A 1 637 ? 22.537 91.743 72.543 1.00 37.35 560 ILE A C 1
ATOM 4125 O O . ILE A 1 637 ? 23.478 92.057 71.793 1.00 41.39 560 ILE A O 1
ATOM 4130 N N . PRO A 1 638 ? 21.631 92.645 72.928 1.00 35.66 561 PRO A N 1
ATOM 4131 C CA . PRO A 1 638 ? 21.661 94.006 72.375 1.00 42.99 561 PRO A CA 1
ATOM 4132 C C . PRO A 1 638 ? 22.946 94.756 72.692 1.00 37.66 561 PRO A C 1
ATOM 4133 O O . PRO A 1 638 ? 23.145 95.220 73.819 1.00 47.85 561 PRO A O 1
ATOM 4137 N N . MET A 1 639 ? 23.826 94.874 71.701 1.00 28.92 562 MET A N 1
ATOM 4138 C CA . MET A 1 639 ? 25.055 95.642 71.857 1.00 46.63 562 MET A CA 1
ATOM 4139 C C . MET A 1 639 ? 24.799 97.117 71.568 1.00 62.83 562 MET A C 1
ATOM 4140 O O . MET A 1 639 ? 25.650 97.812 71.013 1.00 62.08 562 MET A O 1
#

Organism: Cannabis sativa (NCBI:txid3483)

Foldseek 3Di:
DDLVVLVPFADDLDDDVLVVVLVVLLVVLLCVLLVDPDLQVSLVSLVLLQLLLNCVSCVVVLVVSLVVVCVDDLLSVLSNLQSCLQNPHDDALPPCVVQPVLGPPCVLVVLNSLLSLLLSLLLAAPPSVSSVSSNVVSLVSLVVVQVVDPDPQDLSNVSSVVCNLPHPLQAFSLLSSLVSLVSLVSDPPHDPSSSVSSQSVLVNLLRLLSVLLSLLSVVVVVLVPVCDCRLLLLLLVCLQPSDRVCSVVSNQLSVLVVLLVVVLCCLPPVDDLVLLVLLLVCLLVLDLVSLVVHPPVRSSSSVVVSVSLVVLQVVLCVPQVDRCSVVLSVLVNLLSVLSSVVSVCVVVVNQDALVVQLVRVLSNLSQVNSLVSQQSVQDRCVDPLNVVVSVDDPLSSLLSSLLQLLLCLLCVVPDPPGNLVNCCVVDPDDSVVSSVVSVVVNSNSSSNLSVQDQPDHSGHNSSSSSSSSSNSSSNVSSVVPVSCVNHRDRDDD

Nearest PDB structures (foldseek):
  6o9p-assembly1_A  TM=9.394E-01  e=1.094E-31  Santalum album
  6a1d-assembly1_A  TM=9.364E-01  e=8.572E-32  Santalum album
  6a1i-assembly1_A  TM=9.452E-01  e=2.097E-31  Santalum album
  3g4d-assembly1_A  TM=9.156E-01  e=4.345E-26  Gossypium arboreum
  5jo7-assembly2_B  TM=9.139E-01  e=3.060E-25  Hyoscyamus muticus

Radius of gyration: 23.73 Å; Cα contacts (8 Å, |Δi|>4): 577; chains: 1; bounding box: 48×56×66 Å

Sequence (493 aa):
WSFDFIQSLSTQYKGELYTSRLNKLEKDVKRILVGEENCLAQLELIDTIQRLGLSYRFENEIISILKEKFNYDLYATALQFRLLRQYGFEVPQEIFNNFKDEFKANISNDIMGALGLYEASFYGKKGESILDEARIFTTKCLKNYIEKNDDDNNIIALFVNHALETPLHWRINRLEARWFIEMYQKKKDMNFTLLEFAKLDFNMLQSIHQEDLKHLSRWWEQSKLGEDRLVEAFLWQIGVKFEPQFSQFRRISARLYVLITVIDDIYDVYGTLEELELFTKAIERWDVKAINELPEYMRMPFFFLFNTVNEMGYDTLTDKNFINIEYLKKSWVVWSKYQLEEAKWFYSGYKPTLEEYMKNTWISVGGPIILLHAYFAFTNPLEKASIKFLEYPTIFHLGSILLRLEDDLGTSSDEMPKSIQCYMSDTGVSEDEAREHIKFLIMETWKEMNKEMDFNNYFSKEVVHVCKNLGRTAKFIYLKGHISDLIINPIPM

InterPro domains:
  IPR001906 Terpene synthase, N-terminal domain [PF01397] (86-264)
  IPR005630 Terpene synthase, metal-binding domain [PF03936] (328-582)
  IPR008930 Terpenoid cyclases/protein prenyltransferase alpha-alpha toroid [SSF48239] (84-290)
  IPR008949 Isoprenoid synthase domain superfamily [G3DSA:1.10.600.10] (84-626)
  IPR008949 Isoprenoid synthase domain superfamily [SSF48576] (290-637)
  IPR034741 Terpene cyclase-like 1, C-terminal domain [SFLDG01019] (290-637)
  IPR036965 Terpene synthase, N-terminal domain superfamily [G3DSA:1.50.10.130] (124-290)
  IPR044814 Terpene cyclases, class 1, plant [cd00684] (77-636)
  IPR050148 Terpene synthase-like [PTHR31225] (74-637)

B-factor: mean 39.37, std 16.11, range [9.11, 111.05]